Protein 2CKS (pdb70)

Secondary structure (DSSP, 8-state):
--HHHHH-S-EEETTEEE-TTS-B---EEEE---HHHHGGG-SHHHHHIIIIIS--SEEEEEEESSTTSGGG-HHHHHHHHHHHHHHHHTTT-EEEEEEE--SS--GGGGHHHHHHHHHHHHHHHTT-SSEEEE--S---SS-HHHHHHHHHHHHHHHHHH-TT--EEE--HHHHSTTGGGT--THHHHHS--S-SSEEEEEEEETTT--HHHHHHHHHHHHHS-EEEEEEESS-TTS-S---HHHHHHHHHHHHHHT--EEEE--S--SSTTSSB-TTHHHHT--SSGGGB-HHHHHHHHHHH-/---HHHHH-S-EEETTEEE-TTS-B---EEEEE--HHHHGGG-SHHHHHIIIIIS--SEEEEEEESSTTSGGG-HHHHHHHHHHHHHHHHTTT-EEEEEEE--SS--GGGGHHHHHHHHHHHHHHTTT-SSEEEE--S---SS-HHHHHHHHHHHHHHHHHH-TT-EEEE--HHHHSTTGGGT--THHHHHS--SSSSEEEEEEEETTT--HHHHHHHHHHHHHS-EEEEEEESS-TTS-S---HHHHHHHHHHHHHHT-EEEEEEES--SSTTSSB-TTTTTTT--SSGGGB-HHHHHHHHHHH-

Foldseek 3Di:
DFLCVVQPQWFDDDFAIGGPVRHGAAFAFAEADACQVFVLLDDLLNLLCRCPVLVGQAYEYAFEVPPRTCVVPVVVNLVVVVVSCVSCVVSRHAYEDHHEYDVVQQLVVCLVVLLVSLLVVLQVCLVGSRYEYERYQFHEPDDQVSQLVSCQSRVCSNCVRRVRHAYEGADYDGSLCCLNVPDAVVSCLVPPNPDGRYEYEHEEEQQADADSSLVRVLVNSVRHYYAHAEYHQAHPVQADDGDVVSVVSSVVSCVVSSHYYHYPHDGQPCGLRHFFPPPQSVVSDDQDDPRGRPRNPVSSVVSVD/DDFLCVVQPQWFDDQFAIGGPVRHGAAFAFAEADACQPFVLLDDLQNLLCRCPVLVGQAYEYAFEVPPRTCVVPVVVNLVVLVVVCVSNVVSRHAYEDHHEYDVVQQLVVCLVVLLVSLLVVLQVCQVGSRYEYERHQFHEPDDQVSQLVSCLSRVCSNCVRRVRHAYEGADYDGSLCCVNVPDAVVVCLVPPNPDGNYEYEHEEEQQADADSSLVRVLVNSNRHYYAHAEYHQADPVLAHDGDVVSVVSSVVSCVVSSHYYHYPHDGCDCGQRHFFPPPQSVVSDDQDDPRGHPRNPVSSVVSVD

Organism: Thermobifida fusca (NCBI:txid2021)

Nearest PDB structures (foldseek):
  2cks-assembly1_A  TM=1.003E+00  e=4.382E-70  Thermobifida fusca
  2ckr-assembly2_B  TM=1.003E+00  e=4.107E-67  Thermobifida fusca
  5ihs-assembly1_A  TM=9.553E-01  e=1.152E-33  Cytophaga hutchinsonii ATCC 33406
  5fip-assembly4_A  TM=9.181E-01  e=1.305E-33  unidentified
  5ecu-assembly1_A  TM=9.265E-01  e=2.582E-31  Caldicellulosiruptor saccharolyticus

Solvent-accessible surface area: 21710 Å² total; per-residue (Å²): 89,43,18,29,127,124,49,12,71,5,55,36,42,72,59,56,6,3,18,99,148,48,83,53,8,24,0,44,0,0,0,1,13,0,7,35,99,29,54,101,0,5,52,83,54,0,2,36,7,0,11,112,77,0,120,1,13,0,0,0,1,0,0,14,1,22,68,98,0,7,75,84,74,60,122,30,28,4,69,46,0,8,99,1,0,67,37,2,48,79,30,6,0,0,0,0,0,0,0,5,1,44,92,43,9,60,0,94,125,1,13,121,75,0,73,88,2,0,20,48,0,0,124,127,2,33,110,50,61,3,9,1,0,0,0,0,0,16,0,26,72,21,60,4,59,42,0,38,57,2,0,60,64,0,9,70,26,0,46,139,83,2,95,48,8,2,0,0,0,0,0,45,0,112,0,4,1,1,18,39,47,15,44,16,1,57,61,4,42,90,56,68,6,132,34,90,23,7,4,9,0,0,6,0,18,0,30,39,28,100,68,43,23,3,75,6,0,84,79,0,16,114,79,14,11,6,1,0,0,9,1,0,0,0,42,153,82,4,44,38,84,45,35,61,139,4,0,42,99,0,16,96,11,0,51,123,60,91,6,4,0,0,0,20,3,1,0,14,13,130,87,24,0,0,0,0,75,78,38,10,9,93,89,46,10,86,18,39,48,113,10,18,22,62,0,0,76,27,0,43,58,57,4,73,124,165,46,40,17,29,124,97,48,13,75,5,55,36,43,70,49,36,5,4,18,98,145,50,85,54,9,29,0,42,0,0,0,1,13,0,7,35,100,28,54,100,0,6,50,83,53,0,2,37,14,0,10,132,47,0,120,0,14,0,0,0,1,0,0,14,1,21,69,99,0,6,76,81,75,60,123,30,28,4,66,47,0,3,98,1,0,60,39,1,47,77,28,7,0,0,0,0,0,0,0,6,1,44,92,44,9,61,1,94,126,0,12,119,74,0,71,86,2,0,20,59,0,0,118,124,1,37,107,49,56,3,10,1,0,0,0,0,1,17,0,22,72,23,61,4,58,42,0,38,58,3,0,62,63,0,11,71,25,0,41,137,79,5,98,48,5,3,0,0,0,0,0,52,1,118,0,4,1,1,25,55,57,80,43,14,3,58,59,4,44,89,58,67,7,132,38,85,19,8,3,7,0,0,6,0,20,0,32,39,31,102,68,88,22,10,83,7,0,101,82,0,3,103,80,14,11,6,1,0,0,9,0,0,0,0,37,157,78,5,47,38,83,43,36,58,148,4,0,43,105,0,17,96,3,0,51,113,36,89,5,4,0,0,0,21,3,1,0,14,13,133,90,22,0,0,0,0,76,80,39,10,8,94,89,46,9,88,17,34,39,111,13,10,22,60,0,0,42,25,0,19,31,57,4,57,123

CATH classification: 3.20.20.80

InterPro domains:
  IPR001547 Glycoside hydrolase, family 5 [PF00150] (179-429)
  IPR001919 Carbohydrate-binding type-2 domain [PF00553] (41-136)
  IPR001919 Carbohydrate-binding type-2 domain [PS51173] (32-139)
  IPR001919 Carbohydrate-binding type-2 domain [SM00637] (39-136)
  IPR008965 CBM2/CBM3, carbohydrate-binding domain superfamily [SSF49384] (35-137)
  IPR012291 CBM2, carbohydrate-binding domain superfamily [G3DSA:2.60.40.290] (37-139)
  IPR017853 Glycoside hydrolase superfamily [SSF51445] (168-464)
  IPR018087 Glycoside hydrolase, family 5, conserved site [PS00659] (292-301)

Radius of gyration: 28.22 Å; Cα contacts (8 Å, |Δi|>4): 1435; chains: 2; bounding box: 66×45×79 Å

B-factor: mean 11.11, std 6.03, range [3.08, 46.47]

Structure (mmCIF, N/CA/C/O backbone):
data_2CKS
#
_entry.id   2CKS
#
_cell.length_a   48.888
_cell.length_b   70.970
_cell.length_c   75.624
_cell.angle_alpha   90.00
_cell.angle_beta   94.05
_cell.angle_gamma   90.00
#
_symmetry.space_group_name_H-M   'P 1 21 1'
#
loop_
_entity.id
_entity.type
_entity.pdbx_description
1 polymer 'ENDOGLUCANASE E-5'
2 non-polymer BENZAMIDINE
3 non-polymer 'ZINC ION'
4 non-polymer 'SODIUM ION'
5 water water
#
loop_
_atom_site.group_PDB
_atom_site.id
_atom_site.type_symbol
_atom_site.label_atom_id
_atom_site.label_alt_id
_atom_site.label_comp_id
_atom_site.label_asym_id
_atom_site.label_entity_id
_atom_site.label_seq_id
_atom_site.pdbx_PDB_ins_code
_atom_site.Cartn_x
_atom_site.Cartn_y
_atom_site.Cartn_z
_atom_site.occupancy
_atom_site.B_iso_or_equiv
_atom_site.auth_seq_id
_atom_site.auth_comp_id
_atom_site.auth_asym_id
_atom_site.auth_atom_id
_atom_site.pdbx_PDB_model_num
ATOM 1 N N . GLY A 1 2 ? 11.403 -5.741 -23.430 1.00 12.58 126 GLY A N 1
ATOM 2 C CA . GLY A 1 2 ? 10.227 -5.656 -22.519 1.00 11.93 126 GLY A CA 1
ATOM 3 C C . GLY A 1 2 ? 10.525 -4.888 -21.237 1.00 11.46 126 GLY A C 1
ATOM 4 O O . GLY A 1 2 ? 11.684 -4.686 -20.878 1.00 12.28 126 GLY A O 1
ATOM 5 N N . THR A 1 3 ? 9.465 -4.459 -20.560 1.00 9.80 127 THR A N 1
ATOM 6 C CA . THR A 1 3 ? 9.585 -3.815 -19.248 1.00 8.63 127 THR A CA 1
ATOM 7 C C . THR A 1 3 ? 9.946 -4.862 -18.196 1.00 8.37 127 THR A C 1
ATOM 8 O O . THR A 1 3 ? 9.828 -6.046 -18.437 1.00 7.80 127 THR A O 1
ATOM 12 N N . PRO A 1 4 ? 10.395 -4.432 -17.023 1.00 7.61 128 PRO A N 1
ATOM 13 C CA . PRO A 1 4 ? 10.610 -5.378 -15.922 1.00 7.38 128 PRO A CA 1
ATOM 14 C C . PRO A 1 4 ? 9.389 -6.269 -15.660 1.00 7.23 128 PRO A C 1
ATOM 15 O O . PRO A 1 4 ? 9.529 -7.482 -15.547 1.00 6.92 128 PRO A O 1
ATOM 19 N N . VAL A 1 5 ? 8.201 -5.682 -15.598 1.00 7.10 129 VAL A N 1
ATOM 20 C CA . VAL A 1 5 ? 6.987 -6.447 -15.337 1.00 7.69 129 VAL A CA 1
ATOM 21 C C . VAL A 1 5 ? 6.733 -7.473 -16.439 1.00 8.15 129 VAL A C 1
ATOM 22 O O . VAL A 1 5 ? 6.320 -8.602 -16.165 1.00 8.80 129 VAL A O 1
ATOM 26 N N . GLU A 1 6 ? 7.004 -7.105 -17.680 1.00 8.43 130 GLU A N 1
ATOM 27 C CA . GLU A 1 6 ? 6.814 -8.044 -18.784 1.00 9.47 130 GLU A CA 1
ATOM 28 C C . GLU A 1 6 ? 7.826 -9.170 -18.765 1.00 9.64 130 GLU A C 1
ATOM 29 O O . GLU A 1 6 ? 7.509 -10.304 -19.153 1.00 12.16 130 GLU A O 1
ATOM 35 N N . ARG A 1 7 ? 9.037 -8.859 -18.324 1.00 9.22 131 ARG A N 1
ATOM 36 C CA . ARG A 1 7 ? 10.130 -9.813 -18.362 1.00 9.15 131 ARG A CA 1
ATOM 37 C C . ARG A 1 7 ? 10.082 -10.828 -17.224 1.00 8.93 131 ARG A C 1
ATOM 38 O O . ARG A 1 7 ? 10.476 -11.970 -17.412 1.00 8.93 131 ARG A O 1
ATOM 46 N N . TYR A 1 8 ? 9.581 -10.427 -16.060 1.00 8.00 132 TYR A N 1
ATOM 47 C CA . TYR A 1 8 ? 9.560 -11.322 -14.902 1.00 8.16 132 TYR A CA 1
ATOM 48 C C . TYR A 1 8 ? 8.162 -11.792 -14.522 1.00 8.07 132 TYR A C 1
ATOM 49 O O . TYR A 1 8 ? 8.012 -12.802 -13.833 1.00 8.58 132 TYR A O 1
ATOM 58 N N . GLY A 1 9 ? 7.134 -11.060 -14.940 1.00 8.17 133 GLY A N 1
ATOM 59 C CA . GLY A 1 9 ? 5.764 -11.481 -14.718 1.00 8.23 133 GLY A CA 1
ATOM 60 C C . GLY A 1 9 ? 5.340 -11.499 -13.264 1.00 8.26 133 GLY A C 1
ATOM 61 O O . GLY A 1 9 ? 5.715 -10.643 -12.465 1.00 8.09 133 GLY A O 1
ATOM 62 N N . LYS A 1 10 ? 4.554 -12.511 -12.924 1.00 8.60 134 LYS A N 1
ATOM 63 C CA . LYS A 1 10 ? 3.960 -12.648 -11.610 1.00 8.92 134 LYS A CA 1
ATOM 64 C C . LYS A 1 10 ? 4.995 -13.194 -10.634 1.00 8.36 134 LYS A C 1
ATOM 65 O O . LYS A 1 10 ? 5.135 -14.408 -10.455 1.00 9.19 134 LYS A O 1
ATOM 71 N N . VAL A 1 11 ? 5.734 -12.296 -10.004 1.00 7.12 135 VAL A N 1
ATOM 72 C CA . VAL A 1 11 ? 6.799 -12.726 -9.118 1.00 7.41 135 VAL A CA 1
ATOM 73 C C . VAL A 1 11 ? 6.194 -13.419 -7.889 1.00 7.40 135 VAL A C 1
ATOM 74 O O . VAL A 1 11 ? 5.091 -13.097 -7.457 1.00 6.92 135 VAL A O 1
ATOM 78 N N A GLN A 1 12 ? 6.896 -14.426 -7.374 0.70 7.47 136 GLN A N 1
ATOM 79 N N B GLN A 1 12 ? 6.914 -14.399 -7.365 0.30 7.41 136 GLN A N 1
ATOM 80 C CA A GLN A 1 12 ? 6.464 -15.183 -6.194 0.70 7.96 136 GLN A CA 1
ATOM 81 C CA B GLN A 1 12 ? 6.496 -15.084 -6.150 0.30 7.63 136 GLN A CA 1
ATOM 82 C C A GLN A 1 12 ? 7.700 -15.637 -5.446 0.70 7.87 136 GLN A C 1
ATOM 83 C C B GLN A 1 12 ? 7.720 -15.622 -5.440 0.30 7.77 136 GLN A C 1
ATOM 84 O O A GLN A 1 12 ? 8.741 -15.811 -6.042 0.70 8.15 136 GLN A O 1
ATOM 85 O O B GLN A 1 12 ? 8.775 -15.800 -6.047 0.30 7.89 136 GLN A O 1
ATOM 96 N N . VAL A 1 13 ? 7.583 -15.871 -4.146 1.00 7.89 137 VAL A N 1
ATOM 97 C CA . VAL A 1 13 ? 8.673 -16.464 -3.399 1.00 8.58 137 VAL A CA 1
ATOM 98 C C . VAL A 1 13 ? 8.855 -17.920 -3.844 1.00 9.61 137 VAL A C 1
ATOM 99 O O . VAL A 1 13 ? 7.883 -18.657 -4.023 1.00 10.03 137 VAL A O 1
ATOM 103 N N A CYS A 1 14 ? 10.119 -18.281 -4.031 0.60 10.19 138 CYS A N 1
ATOM 104 N N B CYS A 1 14 ? 10.098 -18.320 -4.074 0.40 10.43 138 CYS A N 1
ATOM 105 C CA A CYS A 1 14 ? 10.569 -19.645 -4.291 0.60 10.85 138 CYS A CA 1
ATOM 106 C CA B CYS A 1 14 ? 10.428 -19.731 -4.264 0.40 11.21 138 CYS A CA 1
ATOM 107 C C A CYS A 1 14 ? 11.638 -19.973 -3.265 0.60 11.41 138 CYS A C 1
ATOM 108 C C B CYS A 1 14 ? 11.618 -20.083 -3.378 0.40 11.65 138 CYS A C 1
ATOM 109 O O A CYS A 1 14 ? 12.718 -19.371 -3.278 0.60 11.41 138 CYS A O 1
ATOM 110 O O B CYS A 1 14 ? 12.738 -19.622 -3.613 0.40 11.87 138 CYS A O 1
ATOM 115 N N . GLY A 1 15 ? 11.357 -20.907 -2.364 1.00 12.09 139 GLY A N 1
ATOM 116 C CA . GLY A 1 15 ? 12.334 -21.240 -1.347 1.00 12.51 139 GLY A CA 1
ATOM 117 C C . GLY A 1 15 ? 12.633 -19.998 -0.523 1.00 12.78 139 GLY A C 1
ATOM 118 O O . GLY A 1 15 ? 11.735 -19.451 0.110 1.00 13.30 139 GLY A O 1
ATOM 119 N N . THR A 1 16 ? 13.883 -19.538 -0.553 1.00 13.04 140 THR A N 1
ATOM 120 C CA . THR A 1 16 ? 14.306 -18.359 0.207 1.00 13.47 140 THR A CA 1
ATOM 121 C C . THR A 1 16 ? 14.536 -17.117 -0.645 1.00 12.45 140 THR A C 1
ATOM 122 O O . THR A 1 16 ? 15.155 -16.177 -0.185 1.00 12.14 140 THR A O 1
ATOM 126 N N . GLN A 1 17 ? 14.060 -17.113 -1.885 1.00 11.72 141 GLN A N 1
ATOM 127 C CA . GLN A 1 17 ? 14.287 -15.988 -2.790 1.00 11.49 141 GLN A CA 1
ATOM 128 C C . GLN A 1 17 ? 12.996 -15.542 -3.442 1.00 10.60 141 GLN A C 1
ATOM 129 O O . GLN A 1 17 ? 12.025 -16.262 -3.404 1.00 11.64 141 GLN A O 1
ATOM 135 N N . LEU A 1 18 ? 12.990 -14.345 -4.020 1.00 9.42 142 LEU A N 1
ATOM 136 C CA . LEU A 1 18 ? 11.905 -13.915 -4.889 1.00 8.46 142 LEU A CA 1
ATOM 137 C C . LEU A 1 18 ? 12.266 -14.369 -6.298 1.00 8.45 142 LEU A C 1
ATOM 138 O O . LEU A 1 18 ? 13.393 -14.187 -6.744 1.00 8.60 142 LEU A O 1
ATOM 143 N N A CYS A 1 19 ? 11.295 -14.978 -6.976 0.50 8.28 143 CYS A N 1
ATOM 144 N N B CYS A 1 19 ? 11.311 -14.956 -6.997 0.50 8.67 143 CYS A N 1
ATOM 145 C CA A CYS A 1 19 ? 11.477 -15.546 -8.312 0.50 8.15 143 CYS A CA 1
ATOM 146 C CA B CYS A 1 19 ? 11.576 -15.489 -8.323 0.50 8.91 143 CYS A CA 1
ATOM 147 C C A CYS A 1 19 ? 10.567 -14.884 -9.318 0.50 8.39 143 CYS A C 1
ATOM 148 C C B CYS A 1 19 ? 10.551 -14.985 -9.320 0.50 8.78 143 CYS A C 1
ATOM 149 O O A CYS A 1 19 ? 9.542 -14.314 -8.956 0.50 8.17 143 CYS A O 1
ATOM 150 O O B CYS A 1 19 ? 9.447 -14.596 -8.947 0.50 8.50 143 CYS A O 1
ATOM 155 N N . ASP A 1 20 ? 10.933 -14.989 -10.595 1.00 8.69 144 ASP A N 1
ATOM 156 C CA . ASP A 1 20 ? 10.032 -14.631 -11.673 1.00 9.07 144 ASP A CA 1
ATOM 157 C C . ASP A 1 20 ? 9.001 -15.752 -11.845 1.00 9.45 144 ASP A C 1
ATOM 158 O O . ASP A 1 20 ? 9.021 -16.753 -11.118 1.00 9.11 144 ASP A O 1
ATOM 163 N N . GLU A 1 21 ? 8.104 -15.599 -12.803 1.00 9.98 145 GLU A N 1
ATOM 164 C CA . GLU A 1 21 ? 6.988 -16.528 -12.916 1.00 10.66 145 GLU A CA 1
ATOM 165 C C . GLU A 1 21 ? 7.365 -17.894 -13.499 1.00 11.39 145 GLU A C 1
ATOM 166 O O . GLU A 1 21 ? 6.498 -18.753 -13.652 1.00 11.90 145 GLU A O 1
ATOM 172 N N . HIS A 1 22 ? 8.646 -18.086 -13.813 1.00 11.52 146 HIS A N 1
ATOM 173 C CA . HIS A 1 22 ? 9.169 -19.379 -14.283 1.00 12.33 146 HIS A CA 1
ATOM 174 C C . HIS A 1 22 ? 10.224 -19.989 -13.361 1.00 12.50 146 HIS A C 1
ATOM 175 O O . HIS A 1 22 ? 10.992 -20.872 -13.774 1.00 13.00 146 HIS A O 1
ATOM 182 N N . GLY A 1 23 ? 10.255 -19.520 -12.116 1.00 11.98 147 GLY A N 1
ATOM 183 C CA . GLY A 1 23 ? 11.093 -20.095 -11.080 1.00 12.01 147 GLY A CA 1
ATOM 184 C C . GLY A 1 23 ? 12.544 -19.645 -11.051 1.00 11.58 147 GLY A C 1
ATOM 185 O O . GLY A 1 23 ? 13.343 -20.213 -10.317 1.00 12.32 147 GLY A O 1
ATOM 186 N N . ASN A 1 24 ? 12.889 -18.641 -11.849 1.00 10.97 148 ASN A N 1
ATOM 187 C CA . ASN A 1 24 ? 14.236 -18.071 -11.844 1.00 10.23 148 ASN A CA 1
ATOM 188 C C . ASN A 1 24 ? 14.331 -16.985 -10.783 1.00 9.71 148 ASN A C 1
ATOM 189 O O . ASN A 1 24 ? 13.565 -16.041 -10.839 1.00 8.89 148 ASN A O 1
ATOM 194 N N . PRO A 1 25 ? 15.254 -17.089 -9.831 1.00 9.27 149 PRO A N 1
ATOM 195 C CA . PRO A 1 25 ? 15.464 -15.995 -8.873 1.00 9.45 149 PRO A CA 1
ATOM 196 C C . PRO A 1 25 ? 15.733 -14.668 -9.581 1.00 9.20 149 PRO A C 1
ATOM 197 O O . PRO A 1 25 ? 16.479 -14.622 -10.557 1.00 9.93 149 PRO A O 1
ATOM 201 N N . VAL A 1 26 ? 15.097 -13.609 -9.097 1.00 8.50 150 VAL A N 1
ATOM 202 C CA . VAL A 1 26 ? 15.214 -12.294 -9.700 1.00 8.67 150 VAL A CA 1
ATOM 203 C C . VAL A 1 26 ? 15.520 -11.272 -8.611 1.00 7.64 150 VAL A C 1
ATOM 204 O O . VAL A 1 26 ? 15.008 -11.370 -7.495 1.00 7.59 150 VAL A O 1
ATOM 208 N N . GLN A 1 27 ? 16.370 -10.310 -8.954 1.00 7.55 151 GLN A N 1
ATOM 209 C CA . GLN A 1 27 ? 16.702 -9.194 -8.077 1.00 6.91 151 GLN A CA 1
ATOM 210 C C . GLN A 1 27 ? 16.058 -7.931 -8.642 1.00 6.64 151 GLN A C 1
ATOM 211 O O . GLN A 1 27 ? 16.487 -7.428 -9.683 1.00 7.80 151 GLN A O 1
ATOM 217 N N . LEU A 1 28 ? 15.029 -7.429 -7.968 1.00 6.11 152 LEU A N 1
ATOM 218 C CA . LEU A 1 28 ? 14.358 -6.203 -8.395 1.00 5.60 152 LEU A CA 1
ATOM 219 C C . LEU A 1 28 ? 15.004 -5.020 -7.684 1.00 5.58 152 LEU A C 1
ATOM 220 O O . LEU A 1 28 ? 15.046 -4.990 -6.463 1.00 5.29 152 LEU A O 1
ATOM 225 N N . ARG A 1 29 ? 15.520 -4.064 -8.456 1.00 4.79 153 ARG A N 1
ATOM 226 C CA . ARG A 1 29 ? 16.212 -2.909 -7.906 1.00 5.31 153 ARG A CA 1
ATOM 227 C C . ARG A 1 29 ? 15.538 -1.635 -8.352 1.00 4.54 153 ARG A C 1
ATOM 228 O O . ARG A 1 29 ? 15.148 -1.495 -9.514 1.00 5.27 153 ARG A O 1
ATOM 236 N N . GLY A 1 30 ? 15.427 -0.675 -7.443 1.00 3.98 154 GLY A N 1
ATOM 237 C CA . GLY A 1 30 ? 14.762 0.566 -7.767 1.00 3.89 154 GLY A CA 1
ATOM 238 C C . GLY A 1 30 ? 14.865 1.596 -6.667 1.00 4.15 154 GLY A C 1
ATOM 239 O O . GLY A 1 30 ? 15.855 1.643 -5.960 1.00 3.99 154 GLY A O 1
ATOM 240 N N . MET A 1 31 ? 13.825 2.417 -6.550 1.00 3.89 155 MET A N 1
ATOM 241 C CA . MET A 1 31 ? 13.822 3.568 -5.674 1.00 4.28 155 MET A CA 1
ATOM 242 C C . MET A 1 31 ? 12.574 3.594 -4.829 1.00 4.05 155 MET A C 1
ATOM 243 O O . MET A 1 31 ? 11.502 3.182 -5.267 1.00 4.47 155 MET A O 1
ATOM 248 N N . SER A 1 32 ? 12.726 4.115 -3.625 1.00 3.97 156 SER A N 1
ATOM 249 C CA . SER A 1 32 ? 11.614 4.484 -2.770 1.00 4.24 156 SER A CA 1
ATOM 250 C C . SER A 1 32 ? 11.300 5.957 -2.925 1.00 4.47 156 SER A C 1
ATOM 251 O O . SER A 1 32 ? 12.212 6.777 -2.953 1.00 4.39 156 SER A O 1
ATOM 254 N N . THR A 1 33 ? 10.025 6.307 -3.014 1.00 4.79 157 THR A N 1
ATOM 255 C CA . THR A 1 33 ? 9.633 7.698 -2.829 1.00 5.09 157 THR A CA 1
ATOM 256 C C . THR A 1 33 ? 9.903 8.084 -1.388 1.00 5.53 157 THR A C 1
ATOM 257 O O . THR A 1 33 ? 10.082 7.231 -0.508 1.00 5.97 157 THR A O 1
ATOM 261 N N . HIS A 1 34 ? 9.924 9.388 -1.147 1.00 5.89 158 HIS A N 1
ATOM 262 C CA . HIS A 1 34 ? 9.878 9.894 0.210 1.00 6.48 158 HIS A CA 1
ATOM 263 C C . HIS A 1 34 ? 8.388 9.932 0.556 1.00 6.90 158 HIS A C 1
ATOM 264 O O . HIS A 1 34 ? 7.544 9.477 -0.221 1.00 7.42 158 HIS A O 1
ATOM 271 N N . GLY A 1 35 ? 8.035 10.464 1.708 1.00 7.39 159 GLY A N 1
ATOM 272 C CA . GLY A 1 35 ? 6.652 10.446 2.126 1.00 7.76 159 GLY A CA 1
ATOM 273 C C . GLY A 1 35 ? 5.817 11.267 1.171 1.00 8.03 159 GLY A C 1
ATOM 274 O O . GLY A 1 35 ? 6.168 12.407 0.884 1.00 8.69 159 GLY A O 1
ATOM 275 N N . ILE A 1 36 ? 4.710 10.708 0.681 1.00 8.52 160 ILE A N 1
ATOM 276 C CA . ILE A 1 36 ? 3.888 11.426 -0.296 1.00 8.84 160 ILE A CA 1
ATOM 277 C C . ILE A 1 36 ? 3.162 12.652 0.296 1.00 9.07 160 ILE A C 1
ATOM 278 O O . ILE A 1 36 ? 2.707 13.523 -0.443 1.00 10.10 160 ILE A O 1
ATOM 283 N N . GLN A 1 37 ? 3.087 12.748 1.622 1.00 8.28 161 GLN A N 1
ATOM 284 C CA . GLN A 1 37 ? 2.523 13.938 2.270 1.00 8.13 161 GLN A CA 1
ATOM 285 C C . GLN A 1 37 ? 3.441 15.162 2.191 1.00 8.14 161 GLN A C 1
ATOM 286 O O . GLN A 1 37 ? 2.997 16.292 2.419 1.00 7.92 161 GLN A O 1
ATOM 292 N N . TRP A 1 38 ? 4.719 14.929 1.904 1.00 7.31 162 TRP A N 1
ATOM 293 C CA . TRP A 1 38 ? 5.705 16.001 1.797 1.00 7.60 162 TRP A CA 1
ATOM 294 C C . TRP A 1 38 ? 6.253 16.183 0.383 1.00 7.17 162 TRP A C 1
ATOM 295 O O . TRP A 1 38 ? 6.587 17.302 -0.010 1.00 7.63 162 TRP A O 1
ATOM 306 N N . PHE A 1 39 ? 6.366 15.094 -0.380 1.00 7.33 163 PHE A N 1
ATOM 307 C CA . PHE A 1 39 ? 7.080 15.122 -1.660 1.00 7.19 163 PHE A CA 1
ATOM 308 C C . PHE A 1 39 ? 6.248 14.548 -2.790 1.00 7.66 163 PHE A C 1
ATOM 309 O O . PHE A 1 39 ? 6.765 13.924 -3.710 1.00 8.28 163 PHE A O 1
ATOM 317 N N . ASP A 1 40 ? 4.948 14.777 -2.710 1.00 7.76 164 ASP A N 1
ATOM 318 C CA . ASP A 1 40 ? 4.036 14.375 -3.755 1.00 8.40 164 ASP A CA 1
ATOM 319 C C . ASP A 1 40 ? 4.366 15.079 -5.058 1.00 8.37 164 ASP A C 1
ATOM 320 O O . ASP A 1 40 ? 4.203 14.503 -6.130 1.00 9.10 164 ASP A O 1
ATOM 325 N N . HIS A 1 41 ? 4.824 16.330 -4.957 1.00 8.88 165 HIS A N 1
ATOM 326 C CA . HIS A 1 41 ? 5.179 17.134 -6.136 1.00 9.37 165 HIS A CA 1
ATOM 327 C C . HIS A 1 41 ? 6.401 16.605 -6.919 1.00 9.33 165 HIS A C 1
ATOM 328 O O . HIS A 1 41 ? 6.650 17.043 -8.052 1.00 9.96 165 HIS A O 1
ATOM 335 N N A CYS A 1 42 ? 7.151 15.674 -6.324 0.50 9.06 166 CYS A N 1
ATOM 336 N N B CYS A 1 42 ? 7.134 15.669 -6.315 0.50 9.03 166 CYS A N 1
ATOM 337 C CA A CYS A 1 42 ? 8.268 15.010 -6.997 0.50 8.89 166 CYS A CA 1
ATOM 338 C CA B CYS A 1 42 ? 8.260 15.003 -6.956 0.50 8.85 166 CYS A CA 1
ATOM 339 C C A CYS A 1 42 ? 7.848 13.798 -7.814 0.50 8.75 166 CYS A C 1
ATOM 340 C C B CYS A 1 42 ? 7.840 13.836 -7.836 0.50 8.72 166 CYS A C 1
ATOM 341 O O A CYS A 1 42 ? 8.685 13.172 -8.456 0.50 9.24 166 CYS A O 1
ATOM 342 O O B CYS A 1 42 ? 8.666 13.293 -8.558 0.50 9.25 166 CYS A O 1
ATOM 347 N N . LEU A 1 43 ? 6.565 13.452 -7.769 1.00 8.20 167 LEU A N 1
ATOM 348 C CA . LEU A 1 43 ? 6.060 12.260 -8.448 1.00 8.16 167 LEU A CA 1
ATOM 349 C C . LEU A 1 43 ? 5.111 12.693 -9.554 1.00 8.42 167 LEU A C 1
ATOM 350 O O . LEU A 1 43 ? 3.939 12.924 -9.338 1.00 8.65 167 LEU A O 1
ATOM 355 N N . THR A 1 44 ? 5.670 12.844 -10.741 1.00 8.58 168 THR A N 1
ATOM 356 C CA . THR A 1 44 ? 4.939 13.339 -11.892 1.00 8.72 168 THR A CA 1
ATOM 357 C C . THR A 1 44 ? 5.117 12.398 -13.063 1.00 8.22 168 THR A C 1
ATOM 358 O O . THR A 1 44 ? 5.928 11.473 -13.031 1.00 7.72 168 THR A O 1
ATOM 362 N N A ASP A 1 45 ? 4.357 12.635 -14.123 0.70 8.40 169 ASP A N 1
ATOM 363 N N B ASP A 1 45 ? 4.347 12.650 -14.114 0.30 8.19 169 ASP A N 1
ATOM 364 C CA A ASP A 1 45 ? 4.552 11.875 -15.354 0.70 8.38 169 ASP A CA 1
ATOM 365 C CA B ASP A 1 45 ? 4.509 11.953 -15.385 0.30 8.12 169 ASP A CA 1
ATOM 366 C C A ASP A 1 45 ? 6.022 11.939 -15.753 0.70 8.12 169 ASP A C 1
ATOM 367 C C B ASP A 1 45 ? 5.983 11.960 -15.782 0.30 8.03 169 ASP A C 1
ATOM 368 O O A ASP A 1 45 ? 6.640 10.915 -16.035 0.70 7.89 169 ASP A O 1
ATOM 369 O O B ASP A 1 45 ? 6.556 10.918 -16.086 0.30 8.00 169 ASP A O 1
ATOM 378 N N . SER A 1 46 ? 6.592 13.140 -15.757 1.00 7.91 170 SER A N 1
ATOM 379 C CA . SER A 1 46 ? 7.982 13.308 -16.157 1.00 8.09 170 SER A CA 1
ATOM 380 C C . SER A 1 46 ? 8.991 12.565 -15.262 1.00 7.53 170 SER A C 1
ATOM 381 O O . SER A 1 46 ? 9.884 11.878 -15.764 1.00 6.87 170 SER A O 1
ATOM 384 N N . SER A 1 47 ? 8.863 12.703 -13.947 1.00 6.76 171 SER A N 1
ATOM 385 C CA . SER A 1 47 ? 9.840 12.092 -13.040 1.00 6.42 171 SER A CA 1
ATOM 386 C C . SER A 1 47 ? 9.730 10.577 -13.012 1.00 5.98 171 SER A C 1
ATOM 387 O O . SER A 1 47 ? 10.737 9.880 -12.872 1.00 5.78 171 SER A O 1
ATOM 390 N N . LEU A 1 48 ? 8.511 10.063 -13.145 1.00 6.31 172 LEU A N 1
ATOM 391 C CA . LEU A 1 48 ? 8.293 8.615 -13.146 1.00 6.50 172 LEU A CA 1
ATOM 392 C C . LEU A 1 48 ? 8.703 7.996 -14.484 1.00 6.33 172 LEU A C 1
ATOM 393 O O . LEU A 1 48 ? 9.260 6.900 -14.516 1.00 6.32 172 LEU A O 1
ATOM 398 N N . ASP A 1 49 ? 8.486 8.706 -15.592 1.00 5.98 173 ASP A N 1
ATOM 399 C CA . ASP A 1 49 ? 8.999 8.244 -16.873 1.00 6.15 173 ASP A CA 1
ATOM 400 C C . ASP A 1 49 ? 10.516 8.134 -16.808 1.00 6.10 173 ASP A C 1
ATOM 401 O O . ASP A 1 49 ? 11.087 7.177 -17.289 1.00 6.46 173 ASP A O 1
ATOM 406 N N . ALA A 1 50 ? 11.170 9.115 -16.197 1.00 5.94 174 ALA A N 1
ATOM 407 C CA . ALA A 1 50 ? 12.620 9.090 -16.071 1.00 6.05 174 ALA A CA 1
ATOM 408 C C . ALA A 1 50 ? 13.066 7.871 -15.262 1.00 6.24 174 ALA A C 1
ATOM 409 O O . ALA A 1 50 ? 13.987 7.156 -15.651 1.00 6.30 174 ALA A O 1
ATOM 411 N N . LEU A 1 51 ? 12.399 7.623 -14.140 1.00 6.15 175 LEU A N 1
ATOM 412 C CA . LEU A 1 51 ? 12.761 6.504 -13.290 1.00 6.40 175 LEU A CA 1
ATOM 413 C C . LEU A 1 51 ? 12.670 5.174 -14.047 1.00 6.36 175 LEU A C 1
ATOM 414 O O . LEU A 1 51 ? 13.540 4.315 -13.902 1.00 6.07 175 LEU A O 1
ATOM 419 N N . ALA A 1 52 ? 11.627 5.012 -14.854 1.00 6.72 176 ALA A N 1
ATOM 420 C CA . ALA A 1 52 ? 11.382 3.748 -15.545 1.00 7.43 176 ALA A CA 1
ATOM 421 C C . ALA A 1 52 ? 12.263 3.615 -16.775 1.00 7.95 176 ALA A C 1
ATOM 422 O O . ALA A 1 52 ? 12.947 2.608 -16.957 1.00 8.69 176 ALA A O 1
ATOM 424 N N . TYR A 1 53 ? 12.243 4.643 -17.621 1.00 8.50 177 TYR A N 1
ATOM 425 C CA . TYR A 1 53 ? 12.830 4.547 -18.957 1.00 9.27 177 TYR A CA 1
ATOM 426 C C . TYR A 1 53 ? 14.302 4.929 -19.013 1.00 9.86 177 TYR A C 1
ATOM 427 O O . TYR A 1 53 ? 15.026 4.410 -19.851 1.00 10.66 177 TYR A O 1
ATOM 436 N N . ASP A 1 54 ? 14.729 5.876 -18.176 1.00 9.52 178 ASP A N 1
ATOM 437 C CA . ASP A 1 54 ? 16.115 6.348 -18.190 1.00 9.99 178 ASP A CA 1
ATOM 438 C C . ASP A 1 54 ? 16.958 5.680 -17.107 1.00 9.53 178 ASP A C 1
ATOM 439 O O . ASP A 1 54 ? 18.065 5.201 -17.374 1.00 10.33 178 ASP A O 1
ATOM 444 N N . TRP A 1 55 ? 16.444 5.663 -15.880 1.00 8.79 179 TRP A N 1
ATOM 445 C CA . TRP A 1 55 ? 17.149 5.036 -14.764 1.00 8.35 179 TRP A CA 1
ATOM 446 C C . TRP A 1 55 ? 17.107 3.512 -14.833 1.00 8.59 179 TRP A C 1
ATOM 447 O O . TRP A 1 55 ? 17.947 2.857 -14.237 1.00 8.34 179 TRP A O 1
ATOM 458 N N . LYS A 1 56 ? 16.108 2.969 -15.526 1.00 8.46 180 LYS A N 1
ATOM 459 C CA . LYS A 1 56 ? 15.926 1.520 -15.680 1.00 9.05 180 LYS A CA 1
ATOM 460 C C . LYS A 1 56 ? 15.626 0.824 -14.361 1.00 8.67 180 LYS A C 1
ATOM 461 O O . LYS A 1 56 ? 16.057 -0.302 -14.135 1.00 9.02 180 LYS A O 1
ATOM 467 N N . ALA A 1 57 ? 14.904 1.500 -13.476 1.00 7.61 181 ALA A N 1
ATOM 468 C CA . ALA A 1 57 ? 14.430 0.866 -12.244 1.00 7.30 181 ALA A CA 1
ATOM 469 C C . ALA A 1 57 ? 13.475 -0.272 -12.576 1.00 6.41 181 ALA A C 1
ATOM 470 O O . ALA A 1 57 ? 12.722 -0.182 -13.535 1.00 6.86 181 ALA A O 1
ATOM 472 N N . ASP A 1 58 ? 13.525 -1.336 -11.778 1.00 5.78 182 ASP A N 1
ATOM 473 C CA . ASP A 1 58 ? 12.568 -2.443 -11.856 1.00 5.78 182 ASP A CA 1
ATOM 474 C C . ASP A 1 58 ? 11.303 -2.209 -11.037 1.00 5.45 182 ASP A C 1
ATOM 475 O O . ASP A 1 58 ? 10.257 -2.794 -11.303 1.00 5.01 182 ASP A O 1
ATOM 480 N N . ILE A 1 59 ? 11.426 -1.371 -10.013 1.00 4.73 183 ILE A N 1
ATOM 481 C CA . ILE A 1 59 ? 10.449 -1.320 -8.938 1.00 4.18 183 ILE A CA 1
ATOM 482 C C . ILE A 1 59 ? 10.479 0.059 -8.278 1.00 4.07 183 ILE A C 1
ATOM 483 O O . ILE A 1 59 ? 11.529 0.718 -8.218 1.00 3.76 183 ILE A O 1
ATOM 488 N N . ILE A 1 60 ? 9.315 0.491 -7.816 1.00 4.24 184 ILE A N 1
ATOM 489 C CA . ILE A 1 60 ? 9.162 1.726 -7.058 1.00 4.23 184 ILE A CA 1
ATOM 490 C C . ILE A 1 60 ? 8.401 1.389 -5.786 1.00 4.49 184 ILE A C 1
ATOM 491 O O . ILE A 1 60 ? 7.395 0.678 -5.815 1.00 4.50 184 ILE A O 1
ATOM 496 N N . ARG A 1 61 ? 8.896 1.895 -4.672 1.00 4.58 185 ARG A N 1
ATOM 497 C CA . ARG A 1 61 ? 8.203 1.781 -3.406 1.00 4.35 185 ARG A CA 1
ATOM 498 C C . ARG A 1 61 ? 7.493 3.097 -3.127 1.00 4.51 185 ARG A C 1
ATOM 499 O O . ARG A 1 61 ? 8.116 4.165 -3.121 1.00 4.58 185 ARG A O 1
ATOM 507 N N . LEU A 1 62 ? 6.181 3.012 -2.923 1.00 4.34 186 LEU A N 1
ATOM 508 C CA . LEU A 1 62 ? 5.346 4.168 -2.638 1.00 4.95 186 LEU A CA 1
ATOM 509 C C . LEU A 1 62 ? 5.174 4.317 -1.130 1.00 5.47 186 LEU A C 1
ATOM 510 O O . LEU A 1 62 ? 4.431 3.563 -0.503 1.00 5.91 186 LEU A O 1
ATOM 515 N N . SER A 1 63 ? 5.877 5.280 -0.543 1.00 5.85 187 SER A N 1
ATOM 516 C CA . SER A 1 63 ? 5.956 5.406 0.899 1.00 6.38 187 SER A CA 1
ATOM 517 C C . SER A 1 63 ? 4.887 6.359 1.394 1.00 6.48 187 SER A C 1
ATOM 518 O O . SER A 1 63 ? 4.936 7.556 1.126 1.00 6.95 187 SER A O 1
ATOM 521 N N . MET A 1 64 ? 3.915 5.807 2.097 1.00 6.46 188 MET A N 1
ATOM 522 C CA . MET A 1 64 ? 2.823 6.584 2.661 1.00 6.35 188 MET A CA 1
ATOM 523 C C . MET A 1 64 ? 2.908 6.567 4.181 1.00 5.87 188 MET A C 1
ATOM 524 O O . MET A 1 64 ? 2.555 5.580 4.825 1.00 5.65 188 MET A O 1
ATOM 529 N N . TYR A 1 65 ? 3.395 7.662 4.753 1.00 5.91 189 TYR A N 1
ATOM 530 C CA . TYR A 1 65 ? 3.366 7.848 6.193 1.00 5.87 189 TYR A CA 1
ATOM 531 C C . TYR A 1 65 ? 1.917 7.884 6.661 1.00 6.00 189 TYR A C 1
ATOM 532 O O . TYR A 1 65 ? 1.021 8.264 5.915 1.00 6.62 189 TYR A O 1
ATOM 541 N N . ILE A 1 66 ? 1.701 7.465 7.901 1.00 6.16 190 ILE A N 1
ATOM 542 C CA . ILE A 1 66 ? 0.363 7.424 8.484 1.00 6.11 190 ILE A CA 1
ATOM 543 C C . ILE A 1 66 ? 0.193 8.603 9.439 1.00 6.35 190 ILE A C 1
ATOM 544 O O . ILE A 1 66 ? -0.752 9.374 9.315 1.00 6.36 190 ILE A O 1
ATOM 549 N N . GLN A 1 67 ? 1.131 8.731 10.367 1.00 6.53 191 GLN A N 1
ATOM 550 C CA . GLN A 1 67 ? 1.274 9.925 11.182 1.00 6.96 191 GLN A CA 1
ATOM 551 C C . GLN A 1 67 ? 2.132 10.938 10.407 1.00 7.40 191 GLN A C 1
ATOM 552 O O . GLN A 1 67 ? 2.278 10.813 9.194 1.00 7.19 191 GLN A O 1
ATOM 558 N N . GLU A 1 68 ? 2.650 11.965 11.081 1.00 8.46 192 GLU A N 1
ATOM 559 C CA . GLU A 1 68 ? 3.510 12.975 10.450 1.00 9.34 192 GLU A CA 1
ATOM 560 C C . GLU A 1 68 ? 2.832 13.614 9.230 1.00 9.46 192 GLU A C 1
ATOM 561 O O . GLU A 1 68 ? 3.441 13.790 8.175 1.00 9.98 192 GLU A O 1
ATOM 567 N N . ASP A 1 69 ? 1.559 13.962 9.411 1.00 9.58 193 ASP A N 1
ATOM 568 C CA . ASP A 1 69 ? 0.735 14.642 8.404 1.00 9.56 193 ASP A CA 1
ATOM 569 C C . ASP A 1 69 ? 0.358 13.760 7.215 1.00 8.76 193 ASP A C 1
ATOM 570 O O . ASP A 1 69 ? -0.050 14.261 6.165 1.00 8.65 193 ASP A O 1
ATOM 575 N N . GLY A 1 70 ? 0.446 12.449 7.414 1.00 7.80 194 GLY A N 1
ATOM 576 C CA . GLY A 1 70 ? 0.157 11.483 6.379 1.00 7.64 194 GLY A CA 1
ATOM 577 C C . GLY A 1 70 ? -1.283 11.005 6.379 1.00 7.47 194 GLY A C 1
ATOM 578 O O . GLY A 1 70 ? -2.211 11.771 6.610 1.00 6.91 194 GLY A O 1
ATOM 579 N N . TYR A 1 71 ? -1.459 9.714 6.109 1.00 6.94 195 TYR A N 1
ATOM 580 C CA . TYR A 1 71 ? -2.756 9.102 5.865 1.00 7.02 195 TYR A CA 1
ATOM 581 C C . TYR A 1 71 ? -3.845 9.504 6.855 1.00 7.91 195 TYR A C 1
ATOM 582 O O . TYR A 1 71 ? -4.964 9.790 6.435 1.00 7.63 195 TYR A O 1
ATOM 591 N N . GLU A 1 72 ? -3.524 9.534 8.143 1.00 8.59 196 GLU A N 1
ATOM 592 C CA . GLU A 1 72 ? -4.536 9.803 9.168 1.00 10.03 196 GLU A CA 1
ATOM 593 C C . GLU A 1 72 ? -5.232 11.145 8.989 1.00 10.43 196 GLU A C 1
ATOM 594 O O . GLU A 1 72 ? -6.369 11.314 9.439 1.00 10.81 196 GLU A O 1
ATOM 600 N N . THR A 1 73 ? -4.557 12.100 8.355 1.00 10.74 197 THR A N 1
ATOM 601 C CA . THR A 1 73 ? -5.124 13.434 8.125 1.00 10.55 197 THR A CA 1
ATOM 602 C C . THR A 1 73 ? -6.159 13.483 6.997 1.00 10.44 197 THR A C 1
ATOM 603 O O . THR A 1 73 ? -6.962 14.415 6.951 1.00 10.89 197 THR A O 1
ATOM 607 N N . ASN A 1 74 ? -6.130 12.511 6.084 1.00 9.31 198 ASN A N 1
ATOM 608 C CA . ASN A 1 74 ? -7.080 12.455 4.967 1.00 8.70 198 ASN A CA 1
ATOM 609 C C . ASN A 1 74 ? -7.085 11.066 4.329 1.00 8.41 198 ASN A C 1
ATOM 610 O O . ASN A 1 74 ? -6.602 10.894 3.210 1.00 7.67 198 ASN A O 1
ATOM 615 N N . PRO A 1 75 ? -7.625 10.069 5.024 1.00 8.60 199 PRO A N 1
ATOM 616 C CA . PRO A 1 75 ? -7.593 8.700 4.491 1.00 8.76 199 PRO A CA 1
ATOM 617 C C . PRO A 1 75 ? -8.086 8.570 3.048 1.00 9.00 199 PRO A C 1
ATOM 618 O O . PRO A 1 75 ? -7.445 7.916 2.239 1.00 8.30 199 PRO A O 1
ATOM 622 N N . ARG A 1 76 ? -9.194 9.219 2.717 1.00 9.01 200 ARG A N 1
ATOM 623 C CA . ARG A 1 76 ? -9.736 9.153 1.368 1.00 9.56 200 ARG A CA 1
ATOM 624 C C . ARG A 1 76 ? -8.783 9.735 0.317 1.00 8.76 200 ARG A C 1
ATOM 625 O O . ARG A 1 76 ? -8.519 9.109 -0.710 1.00 8.99 200 ARG A O 1
ATOM 633 N N . GLY A 1 77 ? -8.253 10.929 0.570 1.00 8.19 201 GLY A N 1
ATOM 634 C CA . GLY A 1 77 ? -7.371 11.574 -0.389 1.00 7.58 201 GLY A CA 1
ATOM 635 C C . GLY A 1 77 ? -6.072 10.800 -0.582 1.00 6.95 201 GLY A C 1
ATOM 636 O O . GLY A 1 77 ? -5.601 10.644 -1.699 1.00 6.81 201 GLY A O 1
ATOM 637 N N . PHE A 1 78 ? -5.501 10.317 0.510 1.00 6.96 202 PHE A N 1
ATOM 638 C CA . PHE A 1 78 ? -4.259 9.545 0.427 1.00 6.77 202 PHE A CA 1
ATOM 639 C C . PHE A 1 78 ? -4.477 8.218 -0.283 1.00 6.89 202 PHE A C 1
ATOM 640 O O . PHE A 1 78 ? -3.646 7.811 -1.087 1.00 7.05 202 PHE A O 1
ATOM 648 N N . THR A 1 79 ? -5.598 7.557 -0.014 1.00 6.66 203 THR A N 1
ATOM 649 C CA . THR A 1 79 ? -5.890 6.293 -0.678 1.00 6.65 203 THR A CA 1
ATOM 650 C C . THR A 1 79 ? -6.060 6.500 -2.187 1.00 6.63 203 THR A C 1
ATOM 651 O O . THR A 1 79 ? -5.534 5.729 -2.987 1.00 5.63 203 THR A O 1
ATOM 655 N N . ASP A 1 80 ? -6.775 7.553 -2.576 1.00 7.22 204 ASP A N 1
ATOM 656 C CA . ASP A 1 80 ? -7.000 7.823 -3.989 1.00 7.92 204 ASP A CA 1
ATOM 657 C C . ASP A 1 80 ? -5.687 8.133 -4.699 1.00 7.28 204 ASP A C 1
ATOM 658 O O . ASP A 1 80 ? -5.476 7.708 -5.827 1.00 7.41 204 ASP A O 1
ATOM 663 N N . ARG A 1 81 ? -4.787 8.849 -4.035 1.00 6.72 205 ARG A N 1
ATOM 664 C CA . ARG A 1 81 ? -3.489 9.122 -4.637 1.00 6.13 205 ARG A CA 1
ATOM 665 C C . ARG A 1 81 ? -2.653 7.841 -4.784 1.00 5.63 205 ARG A C 1
ATOM 666 O O . ARG A 1 81 ? -1.930 7.670 -5.771 1.00 5.58 205 ARG A O 1
ATOM 674 N N A MET A 1 82 ? -2.752 6.951 -3.806 0.70 5.49 206 MET A N 1
ATOM 675 N N B MET A 1 82 ? -2.781 6.929 -3.824 0.30 5.60 206 MET A N 1
ATOM 676 C CA A MET A 1 82 ? -2.043 5.684 -3.879 0.70 5.51 206 MET A CA 1
ATOM 677 C CA B MET A 1 82 ? -2.104 5.637 -3.901 0.30 5.55 206 MET A CA 1
ATOM 678 C C A MET A 1 82 ? -2.554 4.844 -5.050 0.70 5.29 206 MET A C 1
ATOM 679 C C B MET A 1 82 ? -2.646 4.817 -5.071 0.30 5.70 206 MET A C 1
ATOM 680 O O A MET A 1 82 ? -1.760 4.280 -5.788 0.70 5.15 206 MET A O 1
ATOM 681 O O B MET A 1 82 ? -1.886 4.180 -5.786 0.30 5.57 206 MET A O 1
ATOM 690 N N A HIS A 1 83 ? -3.869 4.788 -5.251 0.70 5.42 207 HIS A N 1
ATOM 691 N N B HIS A 1 83 ? -3.957 4.842 -5.276 0.30 6.02 207 HIS A N 1
ATOM 692 C CA A HIS A 1 83 ? -4.426 4.106 -6.415 0.70 5.90 207 HIS A CA 1
ATOM 693 C CA B HIS A 1 83 ? -4.549 4.156 -6.418 0.30 6.53 207 HIS A CA 1
ATOM 694 C C A HIS A 1 83 ? -3.843 4.695 -7.695 0.70 5.95 207 HIS A C 1
ATOM 695 C C B HIS A 1 83 ? -3.927 4.700 -7.700 0.30 6.41 207 HIS A C 1
ATOM 696 O O A HIS A 1 83 ? -3.462 3.970 -8.604 0.70 6.51 207 HIS A O 1
ATOM 697 O O B HIS A 1 83 ? -3.584 3.942 -8.602 0.30 6.65 207 HIS A O 1
ATOM 710 N N . GLN A 1 84 ? -3.812 6.024 -7.776 1.00 6.31 208 GLN A N 1
ATOM 711 C CA . GLN A 1 84 ? -3.292 6.697 -8.949 1.00 6.91 208 GLN A CA 1
ATOM 712 C C . GLN A 1 84 ? -1.829 6.348 -9.181 1.00 6.72 208 GLN A C 1
ATOM 713 O O . GLN A 1 84 ? -1.437 6.066 -10.302 1.00 7.51 208 GLN A O 1
ATOM 719 N N . LEU A 1 85 ? -1.030 6.331 -8.115 1.00 5.83 209 LEU A N 1
ATOM 720 C CA . LEU A 1 85 ? 0.391 6.044 -8.255 1.00 5.98 209 LEU A CA 1
ATOM 721 C C . LEU A 1 85 ? 0.637 4.576 -8.611 1.00 5.39 209 LEU A C 1
ATOM 722 O O . LEU A 1 85 ? 1.548 4.266 -9.355 1.00 5.85 209 LEU A O 1
ATOM 727 N N . ILE A 1 86 ? -0.178 3.669 -8.088 1.00 5.53 210 ILE A N 1
ATOM 728 C CA . ILE A 1 86 ? -0.056 2.256 -8.442 1.00 5.68 210 ILE A CA 1
ATOM 729 C C . ILE A 1 86 ? -0.316 2.070 -9.931 1.00 5.38 210 ILE A C 1
ATOM 730 O O . ILE A 1 86 ? 0.410 1.348 -10.603 1.00 5.92 210 ILE A O 1
ATOM 735 N N . ASP A 1 87 ? -1.363 2.712 -10.438 1.00 6.63 211 ASP A N 1
ATOM 736 C CA . ASP A 1 87 ? -1.680 2.652 -11.863 1.00 7.43 211 ASP A CA 1
ATOM 737 C C . ASP A 1 87 ? -0.585 3.295 -12.713 1.00 7.47 211 ASP A C 1
ATOM 738 O O . ASP A 1 87 ? -0.224 2.766 -13.751 1.00 7.50 211 ASP A O 1
ATOM 743 N N . MET A 1 88 ? -0.042 4.421 -12.260 1.00 7.63 212 MET A N 1
ATOM 744 C CA . MET A 1 88 ? 1.006 5.108 -13.006 1.00 7.57 212 MET A CA 1
ATOM 745 C C . MET A 1 88 ? 2.254 4.241 -13.100 1.00 7.38 212 MET A C 1
ATOM 746 O O . MET A 1 88 ? 2.860 4.123 -14.158 1.00 6.26 212 MET A O 1
ATOM 751 N N . ALA A 1 89 ? 2.630 3.618 -11.994 1.00 6.74 213 ALA A N 1
ATOM 752 C CA . ALA A 1 89 ? 3.806 2.756 -11.989 1.00 7.05 213 ALA A CA 1
ATOM 753 C C . ALA A 1 89 ? 3.604 1.583 -12.933 1.00 6.90 213 ALA A C 1
ATOM 754 O O . ALA A 1 89 ? 4.496 1.220 -13.687 1.00 6.98 213 ALA A O 1
ATOM 756 N N . THR A 1 90 ? 2.413 1.001 -12.893 1.00 6.76 214 THR A N 1
ATOM 757 C CA . THR A 1 90 ? 2.071 -0.136 -13.739 1.00 7.57 214 THR A CA 1
ATOM 758 C C . THR A 1 90 ? 2.120 0.236 -15.219 1.00 7.70 214 THR A C 1
ATOM 759 O O . THR A 1 90 ? 2.606 -0.541 -16.040 1.00 7.26 214 THR A O 1
ATOM 763 N N . ALA A 1 91 ? 1.659 1.443 -15.538 1.00 8.39 215 ALA A N 1
ATOM 764 C CA . ALA A 1 91 ? 1.674 1.959 -16.909 1.00 9.01 215 ALA A CA 1
ATOM 765 C C . ALA A 1 91 ? 3.069 2.402 -17.372 1.00 9.85 215 ALA A C 1
ATOM 766 O O . ALA A 1 91 ? 3.216 2.961 -18.476 1.00 11.98 215 ALA A O 1
ATOM 768 N N . ARG A 1 92 ? 4.074 2.215 -16.518 1.00 8.84 216 ARG A N 1
ATOM 769 C CA . ARG A 1 92 ? 5.473 2.429 -16.872 1.00 8.62 216 ARG A CA 1
ATOM 770 C C . ARG A 1 92 ? 6.306 1.156 -16.702 1.00 8.66 216 ARG A C 1
ATOM 771 O O . ARG A 1 92 ? 7.536 1.183 -16.801 1.00 8.69 216 ARG A O 1
ATOM 779 N N . GLY A 1 93 ? 5.627 0.034 -16.482 1.00 8.09 217 GLY A N 1
ATOM 780 C CA . GLY A 1 93 ? 6.264 -1.268 -16.458 1.00 7.91 217 GLY A CA 1
ATOM 781 C C . GLY A 1 93 ? 7.026 -1.599 -15.202 1.00 7.27 217 GLY A C 1
ATOM 782 O O . GLY A 1 93 ? 7.901 -2.470 -15.223 1.00 7.73 217 GLY A O 1
ATOM 783 N N . LEU A 1 94 ? 6.689 -0.919 -14.110 1.00 6.71 218 LEU A N 1
ATOM 784 C CA . LEU A 1 94 ? 7.358 -1.099 -12.823 1.00 6.02 218 LEU A CA 1
ATOM 785 C C . LEU A 1 94 ? 6.578 -1.967 -11.853 1.00 5.83 218 LEU A C 1
ATOM 786 O O . LEU A 1 94 ? 5.350 -1.885 -11.779 1.00 6.21 218 LEU A O 1
ATOM 791 N N . TYR A 1 95 ? 7.303 -2.774 -11.091 1.00 5.18 219 TYR A N 1
ATOM 792 C CA . TYR A 1 95 ? 6.758 -3.357 -9.876 1.00 5.32 219 TYR A CA 1
ATOM 793 C C . TYR A 1 95 ? 6.532 -2.243 -8.879 1.00 5.13 219 TYR A C 1
ATOM 794 O O . TYR A 1 95 ? 7.183 -1.200 -8.934 1.00 5.70 219 TYR A O 1
ATOM 803 N N . VAL A 1 96 ? 5.577 -2.449 -7.988 1.00 5.28 220 VAL A N 1
ATOM 804 C CA . VAL A 1 96 ? 5.228 -1.438 -7.006 1.00 6.07 220 VAL A CA 1
ATOM 805 C C . VAL A 1 96 ? 5.168 -2.061 -5.636 1.00 5.79 220 VAL A C 1
ATOM 806 O O . VAL A 1 96 ? 4.532 -3.102 -5.467 1.00 7.29 220 VAL A O 1
ATOM 810 N N . ILE A 1 97 ? 5.828 -1.438 -4.665 1.00 5.45 221 ILE A N 1
ATOM 811 C CA . ILE A 1 97 ? 5.641 -1.795 -3.269 1.00 5.53 221 ILE A CA 1
ATOM 812 C C . ILE A 1 97 ? 4.755 -0.749 -2.629 1.00 5.13 221 ILE A C 1
ATOM 813 O O . ILE A 1 97 ? 5.075 0.434 -2.660 1.00 4.91 221 ILE A O 1
ATOM 818 N N . VAL A 1 98 ? 3.643 -1.187 -2.048 1.00 5.17 222 VAL A N 1
ATOM 819 C CA . VAL A 1 98 ? 2.758 -0.302 -1.312 1.00 4.89 222 VAL A CA 1
ATOM 820 C C . VAL A 1 98 ? 3.225 -0.315 0.132 1.00 4.76 222 VAL A C 1
ATOM 821 O O . VAL A 1 98 ? 3.094 -1.329 0.822 1.00 4.79 222 VAL A O 1
ATOM 825 N N . ASP A 1 99 ? 3.793 0.805 0.564 1.00 4.65 223 ASP A N 1
ATOM 826 C CA . ASP A 1 99 ? 4.471 0.905 1.850 1.00 4.81 223 ASP A CA 1
ATOM 827 C C . ASP A 1 99 ? 3.622 1.664 2.871 1.00 4.90 223 ASP A C 1
ATOM 828 O O . ASP A 1 99 ? 3.465 2.878 2.811 1.00 4.93 223 ASP A O 1
ATOM 833 N N . TRP A 1 100 ? 3.062 0.895 3.793 1.00 4.82 224 TRP A N 1
ATOM 834 C CA . TRP A 1 100 ? 2.387 1.400 4.984 1.00 4.85 224 TRP A CA 1
ATOM 835 C C . TRP A 1 100 ? 3.463 1.887 5.946 1.00 5.17 224 TRP A C 1
ATOM 836 O O . TRP A 1 100 ? 4.025 1.120 6.724 1.00 4.85 224 TRP A O 1
ATOM 847 N N . HIS A 1 101 ? 3.769 3.178 5.864 1.00 5.03 225 HIS A N 1
ATOM 848 C CA . HIS A 1 101 ? 5.025 3.709 6.371 1.00 5.28 225 HIS A CA 1
ATOM 849 C C . HIS A 1 101 ? 4.926 4.165 7.815 1.00 5.81 225 HIS A C 1
ATOM 850 O O . HIS A 1 101 ? 5.016 5.354 8.126 1.00 6.08 225 HIS A O 1
ATOM 857 N N . ILE A 1 102 ? 4.738 3.193 8.696 1.00 6.36 226 ILE A N 1
ATOM 858 C CA . ILE A 1 102 ? 4.738 3.457 10.124 1.00 7.25 226 ILE A CA 1
ATOM 859 C C . ILE A 1 102 ? 6.168 3.689 10.590 1.00 7.55 226 ILE A C 1
ATOM 860 O O . ILE A 1 102 ? 7.120 3.129 10.028 1.00 7.53 226 ILE A O 1
ATOM 865 N N . LEU A 1 103 ? 6.305 4.549 11.592 1.00 7.93 227 LEU A N 1
ATOM 866 C CA . LEU A 1 103 ? 7.605 4.900 12.141 1.00 8.53 227 LEU A CA 1
ATOM 867 C C . LEU A 1 103 ? 7.474 5.342 13.596 1.00 9.10 227 LEU A C 1
ATOM 868 O O . LEU A 1 103 ? 8.092 4.757 14.484 1.00 8.61 227 LEU A O 1
ATOM 873 N N . THR A 1 104 ? 6.656 6.371 13.820 1.00 9.21 228 THR A N 1
ATOM 874 C CA . THR A 1 104 ? 6.356 6.886 15.161 1.00 9.87 228 THR A CA 1
ATOM 875 C C . THR A 1 104 ? 4.867 7.233 15.234 1.00 9.22 228 THR A C 1
ATOM 876 O O . THR A 1 104 ? 4.422 8.147 14.528 1.00 9.34 228 THR A O 1
ATOM 880 N N . PRO A 1 105 ? 4.073 6.543 16.054 1.00 8.85 229 PRO A N 1
ATOM 881 C CA . PRO A 1 105 ? 4.472 5.420 16.916 1.00 8.91 229 PRO A CA 1
ATOM 882 C C . PRO A 1 105 ? 5.038 4.187 16.200 1.00 8.68 229 PRO A C 1
ATOM 883 O O . PRO A 1 105 ? 4.650 3.864 15.071 1.00 8.60 229 PRO A O 1
ATOM 887 N N . GLY A 1 106 ? 5.925 3.490 16.903 1.00 8.10 230 GLY A N 1
ATOM 888 C CA . GLY A 1 106 ? 6.662 2.365 16.360 1.00 8.10 230 GLY A CA 1
ATOM 889 C C . GLY A 1 106 ? 5.993 1.008 16.482 1.00 7.52 230 GLY A C 1
ATOM 890 O O . GLY A 1 106 ? 6.444 0.052 15.853 1.00 7.92 230 GLY A O 1
ATOM 891 N N . ASP A 1 107 ? 4.937 0.909 17.284 1.00 7.41 231 ASP A N 1
ATOM 892 C CA . ASP A 1 107 ? 4.196 -0.340 17.396 1.00 7.42 231 ASP A CA 1
ATOM 893 C C . ASP A 1 107 ? 3.221 -0.401 16.235 1.00 7.07 231 ASP A C 1
ATOM 894 O O . ASP A 1 107 ? 2.310 0.428 16.164 1.00 6.80 231 ASP A O 1
ATOM 899 N N . PRO A 1 108 ? 3.370 -1.365 15.323 1.00 6.89 232 PRO A N 1
ATOM 900 C CA . PRO A 1 108 ? 2.460 -1.421 14.169 1.00 7.01 232 PRO A CA 1
ATOM 901 C C . PRO A 1 108 ? 0.994 -1.545 14.575 1.00 6.36 232 PRO A C 1
ATOM 902 O O . PRO A 1 108 ? 0.122 -1.091 13.857 1.00 6.24 232 PRO A O 1
ATOM 906 N N . HIS A 1 109 ? 0.719 -2.140 15.731 1.00 6.34 233 HIS A N 1
ATOM 907 C CA . HIS A 1 109 ? -0.667 -2.284 16.154 1.00 6.53 233 HIS A CA 1
ATOM 908 C C . HIS A 1 109 ? -1.388 -0.938 16.354 1.00 6.27 233 HIS A C 1
ATOM 909 O O . HIS A 1 109 ? -2.611 -0.863 16.227 1.00 6.78 233 HIS A O 1
ATOM 916 N N . TYR A 1 110 ? -0.639 0.123 16.649 1.00 6.57 234 TYR A N 1
ATOM 917 C CA . TYR A 1 110 ? -1.212 1.468 16.736 1.00 6.98 234 TYR A CA 1
ATOM 918 C C . TYR A 1 110 ? -2.033 1.837 15.493 1.00 7.03 234 TYR A C 1
ATOM 919 O O . TYR A 1 110 ? -3.014 2.583 15.582 1.00 8.15 234 TYR A O 1
ATOM 928 N N . ASN A 1 111 ? -1.622 1.318 14.336 1.00 6.77 235 ASN A N 1
ATOM 929 C CA . ASN A 1 111 ? -2.256 1.630 13.064 1.00 7.16 235 ASN A CA 1
ATOM 930 C C . ASN A 1 111 ? -2.961 0.434 12.418 1.00 7.38 235 ASN A C 1
ATOM 931 O O . ASN A 1 111 ? -3.274 0.474 11.233 1.00 8.31 235 ASN A O 1
ATOM 936 N N . LEU A 1 112 ? -3.238 -0.605 13.200 1.00 7.22 236 LEU A N 1
ATOM 937 C CA . LEU A 1 112 ? -3.814 -1.839 12.661 1.00 7.93 236 LEU A CA 1
ATOM 938 C C . LEU A 1 112 ? -5.196 -1.643 12.041 1.00 8.17 236 LEU A C 1
ATOM 939 O O . LEU A 1 112 ? -5.454 -2.126 10.945 1.00 6.99 236 LEU A O 1
ATOM 944 N N . ASP A 1 113 ? -6.092 -0.968 12.751 1.00 9.00 237 ASP A N 1
ATOM 945 C CA . ASP A 1 113 ? -7.459 -0.771 12.268 1.00 10.05 237 ASP A CA 1
ATOM 946 C C . ASP A 1 113 ? -7.452 -0.025 10.932 1.00 9.49 237 ASP A C 1
ATOM 947 O O . ASP A 1 113 ? -8.130 -0.437 9.988 1.00 9.74 237 ASP A O 1
ATOM 952 N N . ARG A 1 114 ? -6.646 1.038 10.844 1.00 8.95 238 ARG A N 1
ATOM 953 C CA . ARG A 1 114 ? -6.456 1.779 9.595 1.00 8.75 238 ARG A CA 1
ATOM 954 C C . ARG A 1 114 ? -5.847 0.909 8.510 1.00 7.92 238 ARG A C 1
ATOM 955 O O . ARG A 1 114 ? -6.238 1.003 7.351 1.00 7.80 238 ARG A O 1
ATOM 963 N N . ALA A 1 115 ? -4.865 0.096 8.883 1.00 7.29 239 ALA A N 1
ATOM 964 C CA . ALA A 1 115 ? -4.148 -0.740 7.921 1.00 7.08 239 ALA A CA 1
ATOM 965 C C . ALA A 1 115 ? -5.090 -1.745 7.275 1.00 7.43 239 ALA A C 1
ATOM 966 O O . ALA A 1 115 ? -5.038 -1.973 6.067 1.00 7.42 239 ALA A O 1
ATOM 968 N N . LYS A 1 116 ? -5.981 -2.320 8.072 1.00 8.51 240 LYS A N 1
ATOM 969 C CA . LYS A 1 116 ? -6.944 -3.275 7.543 1.00 9.02 240 LYS A CA 1
ATOM 970 C C . LYS A 1 116 ? -7.867 -2.587 6.545 1.00 8.66 240 LYS A C 1
ATOM 971 O O . LYS A 1 116 ? -8.163 -3.139 5.502 1.00 8.66 240 LYS A O 1
ATOM 977 N N . THR A 1 117 ? -8.320 -1.380 6.864 1.00 8.72 241 THR A N 1
ATOM 978 C CA . THR A 1 117 ? -9.190 -0.633 5.965 1.00 9.28 241 THR A CA 1
ATOM 979 C C . THR A 1 117 ? -8.486 -0.287 4.656 1.00 8.10 241 THR A C 1
ATOM 980 O O . THR A 1 117 ? -9.025 -0.497 3.574 1.00 8.24 241 THR A O 1
ATOM 984 N N . PHE A 1 118 ? -7.271 0.224 4.766 1.00 7.11 242 PHE A N 1
ATOM 985 C CA . PHE A 1 118 ? -6.511 0.649 3.597 1.00 6.53 242 PHE A CA 1
ATOM 986 C C . PHE A 1 118 ? -6.155 -0.552 2.721 1.00 6.35 242 PHE A C 1
ATOM 987 O O . PHE A 1 118 ? -6.409 -0.538 1.528 1.00 6.49 242 PHE A O 1
ATOM 995 N N . PHE A 1 119 ? -5.570 -1.584 3.319 1.00 6.28 243 PHE A N 1
ATOM 996 C CA . PHE A 1 119 ? -5.130 -2.746 2.546 1.00 6.40 243 PHE A CA 1
ATOM 997 C C . PHE A 1 119 ? -6.300 -3.529 1.950 1.00 6.57 243 PHE A C 1
ATOM 998 O O . PHE A 1 119 ? -6.178 -4.057 0.858 1.00 7.03 243 PHE A O 1
ATOM 1006 N N . ALA A 1 120 ? -7.440 -3.567 2.627 1.00 7.23 244 ALA A N 1
ATOM 1007 C CA . ALA A 1 120 ? -8.624 -4.192 2.042 1.00 7.25 244 ALA A CA 1
ATOM 1008 C C . ALA A 1 120 ? -9.002 -3.479 0.751 1.00 7.21 244 ALA A C 1
ATOM 1009 O O . ALA A 1 120 ? -9.292 -4.116 -0.252 1.00 7.70 244 ALA A O 1
ATOM 1011 N N . GLU A 1 121 ? -8.991 -2.149 0.770 1.00 7.27 245 GLU A N 1
ATOM 1012 C CA . GLU A 1 121 ? -9.338 -1.386 -0.424 1.00 7.84 245 GLU A CA 1
ATOM 1013 C C . GLU A 1 121 ? -8.308 -1.584 -1.546 1.00 7.40 245 GLU A C 1
ATOM 1014 O O . GLU A 1 121 ? -8.668 -1.801 -2.709 1.00 8.12 245 GLU A O 1
ATOM 1020 N N . ILE A 1 122 ? -7.028 -1.523 -1.198 1.00 7.19 246 ILE A N 1
ATOM 1021 C CA . ILE A 1 122 ? -5.972 -1.648 -2.188 1.00 7.37 246 ILE A CA 1
ATOM 1022 C C . ILE A 1 122 ? -5.990 -3.045 -2.794 1.00 6.87 246 ILE A C 1
ATOM 1023 O O . ILE A 1 122 ? -5.950 -3.200 -4.007 1.00 6.93 246 ILE A O 1
ATOM 1028 N N . ALA A 1 123 ? -6.058 -4.069 -1.951 1.00 6.95 247 ALA A N 1
ATOM 1029 C CA . ALA A 1 123 ? -6.030 -5.446 -2.445 1.00 7.75 247 ALA A CA 1
ATOM 1030 C C . ALA A 1 123 ? -7.221 -5.777 -3.343 1.00 8.61 247 ALA A C 1
ATOM 1031 O O . ALA A 1 123 ? -7.063 -6.483 -4.335 1.00 9.28 247 ALA A O 1
ATOM 1033 N N A GLN A 1 124 ? -8.409 -5.287 -2.995 0.70 9.41 248 GLN A N 1
ATOM 1034 N N B GLN A 1 124 ? -8.390 -5.241 -3.008 0.30 9.20 248 GLN A N 1
ATOM 1035 C CA A GLN A 1 124 ? -9.591 -5.540 -3.825 0.70 10.54 248 GLN A CA 1
ATOM 1036 C CA B GLN A 1 124 ? -9.614 -5.493 -3.769 0.30 9.87 248 GLN A CA 1
ATOM 1037 C C A GLN A 1 124 ? -9.440 -4.857 -5.184 0.70 10.42 248 GLN A C 1
ATOM 1038 C C B GLN A 1 124 ? -9.617 -4.788 -5.130 0.30 10.01 248 GLN A C 1
ATOM 1039 O O A GLN A 1 124 ? -9.627 -5.493 -6.224 0.70 10.94 248 GLN A O 1
ATOM 1040 O O B GLN A 1 124 ? -10.149 -5.317 -6.106 0.30 10.12 248 GLN A O 1
ATOM 1051 N N . ARG A 1 125 ? -9.059 -3.581 -5.173 1.00 10.28 249 ARG A N 1
ATOM 1052 C CA . ARG A 1 125 ? -8.947 -2.811 -6.409 1.00 10.37 249 ARG A CA 1
ATOM 1053 C C . ARG A 1 125 ? -7.908 -3.384 -7.358 1.00 10.05 249 ARG A C 1
ATOM 1054 O O . ARG A 1 125 ? -8.121 -3.427 -8.573 1.00 10.27 249 ARG A O 1
ATOM 1062 N N . HIS A 1 126 ? -6.793 -3.833 -6.802 1.00 9.24 250 HIS A N 1
ATOM 1063 C CA . HIS A 1 126 ? -5.626 -4.209 -7.606 1.00 9.10 250 HIS A CA 1
ATOM 1064 C C . HIS A 1 126 ? -5.342 -5.710 -7.634 1.00 9.65 250 HIS A C 1
ATOM 1065 O O . HIS A 1 126 ? -4.278 -6.128 -8.086 1.00 9.62 250 HIS A O 1
ATOM 1072 N N . ALA A 1 127 ? -6.314 -6.519 -7.203 1.00 10.31 251 ALA A N 1
ATOM 1073 C CA . ALA A 1 127 ? -6.150 -7.977 -7.161 1.00 10.80 251 ALA A CA 1
ATOM 1074 C C . ALA A 1 127 ? -5.731 -8.596 -8.498 1.00 10.97 251 ALA A C 1
ATOM 1075 O O . ALA A 1 127 ? -4.986 -9.575 -8.513 1.00 11.78 251 ALA A O 1
ATOM 1077 N N . SER A 1 128 ? -6.199 -8.041 -9.612 1.00 11.33 252 SER A N 1
ATOM 1078 C CA . SER A 1 128 ? -5.877 -8.592 -10.931 1.00 11.59 252 SER A CA 1
ATOM 1079 C C . SER A 1 128 ? -4.445 -8.286 -11.383 1.00 10.53 252 SER A C 1
ATOM 1080 O O . SER A 1 128 ? -3.919 -8.954 -12.276 1.00 11.06 252 SER A O 1
ATOM 1083 N N . LYS A 1 129 ? -3.817 -7.279 -10.785 1.00 9.70 253 LYS A N 1
ATOM 1084 C CA . LYS A 1 129 ? -2.419 -6.970 -11.083 1.00 8.98 253 LYS A CA 1
ATOM 1085 C C . LYS A 1 129 ? -1.507 -8.059 -10.534 1.00 9.18 253 LYS A C 1
ATOM 1086 O O . LYS A 1 129 ? -1.844 -8.703 -9.544 1.00 9.58 253 LYS A O 1
ATOM 1092 N N . THR A 1 130 ? -0.366 -8.263 -11.179 1.00 9.10 254 THR A N 1
ATOM 1093 C CA . THR A 1 130 ? 0.631 -9.220 -10.713 1.00 9.62 254 THR A CA 1
ATOM 1094 C C . THR A 1 130 ? 1.947 -8.552 -10.305 1.00 8.34 254 THR A C 1
ATOM 1095 O O . THR A 1 130 ? 2.920 -9.234 -9.999 1.00 8.25 254 THR A O 1
ATOM 1099 N N . ASN A 1 131 ? 1.966 -7.223 -10.286 1.00 7.24 255 ASN A N 1
ATOM 1100 C CA . ASN A 1 131 ? 3.191 -6.460 -10.068 1.00 6.82 255 ASN A CA 1
ATOM 1101 C C . ASN A 1 131 ? 3.207 -5.656 -8.779 1.00 6.83 255 ASN A C 1
ATOM 1102 O O . ASN A 1 131 ? 4.101 -4.840 -8.576 1.00 6.72 255 ASN A O 1
ATOM 1107 N N . VAL A 1 132 ? 2.232 -5.898 -7.914 1.00 6.30 256 VAL A N 1
ATOM 1108 C CA . VAL A 1 132 ? 2.084 -5.154 -6.669 1.00 6.57 256 VAL A CA 1
ATOM 1109 C C . VAL A 1 132 ? 2.464 -6.057 -5.491 1.00 6.27 256 VAL A C 1
ATOM 1110 O O . VAL A 1 132 ? 1.985 -7.190 -5.386 1.00 6.44 256 VAL A O 1
ATOM 1114 N N . LEU A 1 133 ? 3.358 -5.550 -4.642 1.00 6.11 257 LEU A N 1
ATOM 1115 C CA . LEU A 1 133 ? 3.779 -6.181 -3.395 1.00 6.36 257 LEU A CA 1
ATOM 1116 C C . LEU A 1 133 ? 3.322 -5.266 -2.250 1.00 6.05 257 LEU A C 1
ATOM 1117 O O . LEU A 1 133 ? 3.283 -4.047 -2.393 1.00 6.01 257 LEU A O 1
ATOM 1122 N N . TYR A 1 134 ? 2.972 -5.857 -1.118 1.00 5.92 258 TYR A N 1
ATOM 1123 C CA . TYR A 1 134 ? 2.396 -5.124 0.012 1.00 6.12 258 TYR A CA 1
ATOM 1124 C C . TYR A 1 134 ? 3.353 -5.116 1.184 1.00 6.06 258 TYR A C 1
ATOM 1125 O O . TYR A 1 134 ? 3.711 -6.171 1.686 1.00 7.05 258 TYR A O 1
ATOM 1134 N N . GLU A 1 135 ? 3.769 -3.935 1.619 1.00 5.92 259 GLU A N 1
ATOM 1135 C CA . GLU A 1 135 ? 4.678 -3.788 2.752 1.00 5.45 259 GLU A CA 1
ATOM 1136 C C . GLU A 1 135 ? 3.854 -3.278 3.933 1.00 5.16 259 GLU A C 1
ATOM 1137 O O . GLU A 1 135 ? 3.490 -2.112 3.983 1.00 5.80 259 GLU A O 1
ATOM 1143 N N . ILE A 1 136 ? 3.571 -4.157 4.886 1.00 5.55 260 ILE A N 1
ATOM 1144 C CA . ILE A 1 136 ? 2.510 -3.898 5.873 1.00 5.55 260 ILE A CA 1
ATOM 1145 C C . ILE A 1 136 ? 2.926 -3.112 7.128 1.00 5.84 260 ILE A C 1
ATOM 1146 O O . ILE A 1 136 ? 2.063 -2.679 7.888 1.00 6.82 260 ILE A O 1
ATOM 1151 N N . ALA A 1 137 ? 4.227 -2.899 7.322 1.00 6.29 261 ALA A N 1
ATOM 1152 C CA . ALA A 1 137 ? 4.730 -2.137 8.466 1.00 6.90 261 ALA A CA 1
ATOM 1153 C C . ALA A 1 137 ? 6.196 -1.756 8.263 1.00 7.14 261 ALA A C 1
ATOM 1154 O O . ALA A 1 137 ? 7.096 -2.488 8.667 1.00 8.15 261 ALA A O 1
ATOM 1156 N N . ASN A 1 138 ? 6.414 -0.609 7.631 1.00 7.10 262 ASN A N 1
ATOM 1157 C CA . ASN A 1 138 ? 7.753 -0.098 7.296 1.00 6.59 262 ASN A CA 1
ATOM 1158 C C . ASN A 1 138 ? 8.854 -0.378 8.332 1.00 6.63 262 ASN A C 1
ATOM 1159 O O . ASN A 1 138 ? 9.771 -1.171 8.068 1.00 6.61 262 ASN A O 1
ATOM 1164 N N A GLU A 1 139 ? 8.768 0.275 9.493 0.70 6.22 263 GLU A N 1
ATOM 1165 N N B GLU A 1 139 ? 8.760 0.270 9.490 0.30 6.36 263 GLU A N 1
ATOM 1166 C CA A GLU A 1 139 ? 9.831 0.226 10.505 0.70 5.89 263 GLU A CA 1
ATOM 1167 C CA B GLU A 1 139 ? 9.824 0.236 10.489 0.30 6.17 263 GLU A CA 1
ATOM 1168 C C A GLU A 1 139 ? 9.291 0.062 11.928 0.70 5.63 263 GLU A C 1
ATOM 1169 C C B GLU A 1 139 ? 9.241 0.076 11.900 0.30 6.06 263 GLU A C 1
ATOM 1170 O O A GLU A 1 139 ? 9.254 1.015 12.701 0.70 3.40 263 GLU A O 1
ATOM 1171 O O B GLU A 1 139 ? 9.072 1.065 12.618 0.0000 5.95 263 GLU A O 1
ATOM 1182 N N . PRO A 1 140 ? 8.910 -1.164 12.287 1.00 5.59 264 PRO A N 1
ATOM 1183 C CA . PRO A 1 140 ? 8.539 -1.452 13.680 1.00 6.04 264 PRO A CA 1
ATOM 1184 C C . PRO A 1 140 ? 9.693 -1.089 14.595 1.00 6.48 264 PRO A C 1
ATOM 1185 O O . PRO A 1 140 ? 10.841 -1.326 14.244 1.00 7.22 264 PRO A O 1
ATOM 1189 N N . ASN A 1 141 ? 9.407 -0.478 15.732 1.00 6.89 265 ASN A N 1
ATOM 1190 C CA . ASN A 1 141 ? 10.438 -0.223 16.720 1.00 7.35 265 ASN A CA 1
ATOM 1191 C C . ASN A 1 141 ? 9.843 -0.172 18.121 1.00 8.29 265 ASN A C 1
ATOM 1192 O O . ASN A 1 141 ? 8.681 0.195 18.304 1.00 8.27 265 ASN A O 1
ATOM 1197 N N . GLY A 1 142 ? 10.652 -0.588 19.089 1.00 8.88 266 GLY A N 1
ATOM 1198 C CA . GLY A 1 142 ? 10.244 -0.638 20.481 1.00 9.67 266 GLY A CA 1
ATOM 1199 C C . GLY A 1 142 ? 9.346 -1.815 20.812 1.00 10.05 266 GLY A C 1
ATOM 1200 O O . GLY A 1 142 ? 8.768 -1.859 21.898 1.00 11.21 266 GLY A O 1
ATOM 1201 N N . VAL A 1 143 ? 9.237 -2.771 19.886 1.00 9.78 267 VAL A N 1
ATOM 1202 C CA . VAL A 1 143 ? 8.360 -3.931 20.044 1.00 9.30 267 VAL A CA 1
ATOM 1203 C C . VAL A 1 143 ? 9.109 -5.246 19.815 1.00 9.08 267 VAL A C 1
ATOM 1204 O O . VAL A 1 143 ? 10.111 -5.312 19.091 1.00 8.67 267 VAL A O 1
ATOM 1208 N N . SER A 1 144 ? 8.604 -6.302 20.440 1.00 8.66 268 SER A N 1
ATOM 1209 C CA . SER A 1 144 ? 9.182 -7.626 20.302 1.00 8.54 268 SER A CA 1
ATOM 1210 C C . SER A 1 144 ? 8.886 -8.198 18.929 1.00 7.61 268 SER A C 1
ATOM 1211 O O . SER A 1 144 ? 7.920 -7.797 18.268 1.00 7.45 268 SER A O 1
ATOM 1214 N N . TRP A 1 145 ? 9.695 -9.166 18.523 1.00 7.23 269 TRP A N 1
ATOM 1215 C CA . TRP A 1 145 ? 9.416 -9.909 17.302 1.00 7.34 269 TRP A CA 1
ATOM 1216 C C . TRP A 1 145 ? 8.066 -10.624 17.375 1.00 7.62 269 TRP A C 1
ATOM 1217 O O . TRP A 1 145 ? 7.299 -10.606 16.414 1.00 7.73 269 TRP A O 1
ATOM 1228 N N . ALA A 1 146 ? 7.743 -11.237 18.514 1.00 7.77 270 ALA A N 1
ATOM 1229 C CA . ALA A 1 146 ? 6.444 -11.908 18.643 1.00 7.74 270 ALA A CA 1
ATOM 1230 C C . ALA A 1 146 ? 5.255 -10.982 18.377 1.00 7.64 270 ALA A C 1
ATOM 1231 O O . ALA A 1 146 ? 4.254 -11.410 17.812 1.00 8.12 270 ALA A O 1
ATOM 1233 N N A SER A 1 147 ? 5.356 -9.718 18.776 0.50 7.58 271 SER A N 1
ATOM 1234 N N B SER A 1 147 ? 5.379 -9.721 18.780 0.25 7.51 271 SER A N 1
ATOM 1235 N N C SER A 1 147 ? 5.387 -9.724 18.792 0.25 7.50 271 SER A N 1
ATOM 1236 C CA A SER A 1 147 ? 4.258 -8.785 18.560 0.50 7.80 271 SER A CA 1
ATOM 1237 C CA B SER A 1 147 ? 4.316 -8.739 18.593 0.25 7.48 271 SER A CA 1
ATOM 1238 C CA C SER A 1 147 ? 4.354 -8.712 18.600 0.25 7.46 271 SER A CA 1
ATOM 1239 C C A SER A 1 147 ? 4.174 -8.367 17.094 0.50 7.43 271 SER A C 1
ATOM 1240 C C B SER A 1 147 ? 4.194 -8.311 17.129 0.25 7.30 271 SER A C 1
ATOM 1241 C C C SER A 1 147 ? 4.196 -8.358 17.125 0.25 7.28 271 SER A C 1
ATOM 1242 O O A SER A 1 147 ? 3.083 -8.131 16.590 0.50 7.56 271 SER A O 1
ATOM 1243 O O B SER A 1 147 ? 3.099 -8.003 16.668 0.25 7.40 271 SER A O 1
ATOM 1244 O O C SER A 1 147 ? 3.083 -8.151 16.652 0.25 7.32 271 SER A O 1
ATOM 1251 N N . ILE A 1 148 ? 5.316 -8.283 16.411 1.00 7.11 272 ILE A N 1
ATOM 1252 C CA . ILE A 1 148 ? 5.306 -7.982 14.973 1.00 6.68 272 ILE A CA 1
ATOM 1253 C C . ILE A 1 148 ? 4.691 -9.146 14.223 1.00 6.49 272 ILE A C 1
ATOM 1254 O O . ILE A 1 148 ? 3.873 -8.948 13.343 1.00 6.27 272 ILE A O 1
ATOM 1259 N N . LYS A 1 149 ? 5.054 -10.359 14.619 1.00 6.61 273 LYS A N 1
ATOM 1260 C CA . LYS A 1 149 ? 4.496 -11.563 14.023 1.00 7.05 273 LYS A CA 1
ATOM 1261 C C . LYS A 1 149 ? 2.968 -11.609 14.196 1.00 7.04 273 LYS A C 1
ATOM 1262 O O . LYS A 1 149 ? 2.247 -11.907 13.265 1.00 7.24 273 LYS A O 1
ATOM 1268 N N A SER A 1 150 ? 2.473 -11.310 15.391 0.50 7.20 274 SER A N 1
ATOM 1269 N N B SER A 1 150 ? 2.503 -11.299 15.400 0.50 7.20 274 SER A N 1
ATOM 1270 C CA A SER A 1 150 ? 1.030 -11.343 15.624 0.50 7.11 274 SER A CA 1
ATOM 1271 C CA B SER A 1 150 ? 1.079 -11.278 15.710 0.50 7.07 274 SER A CA 1
ATOM 1272 C C A SER A 1 150 ? 0.318 -10.227 14.851 0.50 6.89 274 SER A C 1
ATOM 1273 C C B SER A 1 150 ? 0.350 -10.240 14.853 0.50 6.88 274 SER A C 1
ATOM 1274 O O A SER A 1 150 ? -0.794 -10.424 14.382 0.50 6.67 274 SER A O 1
ATOM 1275 O O B SER A 1 150 ? -0.729 -10.501 14.339 0.50 6.61 274 SER A O 1
ATOM 1280 N N . TYR A 1 151 ? 0.970 -9.074 14.693 1.00 6.64 275 TYR A N 1
ATOM 1281 C CA . TYR A 1 151 ? 0.426 -7.995 13.872 1.00 6.18 275 TYR A CA 1
ATOM 1282 C C . TYR A 1 151 ? 0.298 -8.478 12.432 1.00 5.70 275 TYR A C 1
ATOM 1283 O O . TYR A 1 151 ? -0.738 -8.292 11.800 1.00 5.70 275 TYR A O 1
ATOM 1292 N N . ALA A 1 152 ? 1.358 -9.102 11.922 1.00 6.08 276 ALA A N 1
ATOM 1293 C CA . ALA A 1 152 ? 1.399 -9.571 10.545 1.00 6.11 276 ALA A CA 1
ATOM 1294 C C . ALA A 1 152 ? 0.278 -10.574 10.313 1.00 6.94 276 ALA A C 1
ATOM 1295 O O . ALA A 1 152 ? -0.394 -10.550 9.295 1.00 6.84 276 ALA A O 1
ATOM 1297 N N . GLU A 1 153 ? 0.039 -11.421 11.304 1.00 7.49 277 GLU A N 1
ATOM 1298 C CA . GLU A 1 153 ? -0.966 -12.471 11.188 1.00 8.31 277 GLU A CA 1
ATOM 1299 C C . GLU A 1 153 ? -2.403 -11.924 11.283 1.00 8.60 277 GLU A C 1
ATOM 1300 O O . GLU A 1 153 ? -3.353 -12.609 10.903 1.00 9.59 277 GLU A O 1
ATOM 1306 N N . GLU A 1 154 ? -2.553 -10.688 11.759 1.00 8.73 278 GLU A N 1
ATOM 1307 C CA . GLU A 1 154 ? -3.834 -9.968 11.726 1.00 8.93 278 GLU A CA 1
ATOM 1308 C C . GLU A 1 154 ? -4.098 -9.294 10.367 1.00 9.21 278 GLU A C 1
ATOM 1309 O O . GLU A 1 154 ? -5.233 -9.248 9.908 1.00 10.82 278 GLU A O 1
ATOM 1315 N N . VAL A 1 155 ? -3.055 -8.774 9.718 1.00 8.35 279 VAL A N 1
ATOM 1316 C CA . VAL A 1 155 ? -3.221 -8.020 8.472 1.00 8.41 279 VAL A CA 1
ATOM 1317 C C . VAL A 1 155 ? -3.182 -8.922 7.244 1.00 7.74 279 VAL A C 1
ATOM 1318 O O . VAL A 1 155 ? -3.924 -8.705 6.295 1.00 7.57 279 VAL A O 1
ATOM 1322 N N . ILE A 1 156 ? -2.317 -9.927 7.262 1.00 7.56 280 ILE A N 1
ATOM 1323 C CA . ILE A 1 156 ? -2.124 -10.793 6.097 1.00 7.28 280 ILE A CA 1
ATOM 1324 C C . ILE A 1 156 ? -3.438 -11.392 5.580 1.00 7.33 280 ILE A C 1
ATOM 1325 O O . ILE A 1 156 ? -3.681 -11.340 4.383 1.00 7.53 280 ILE A O 1
ATOM 1330 N N . PRO A 1 157 ? -4.282 -11.962 6.440 1.00 7.40 281 PRO A N 1
ATOM 1331 C CA . PRO A 1 157 ? -5.553 -12.529 5.967 1.00 7.62 281 PRO A CA 1
ATOM 1332 C C . PRO A 1 157 ? -6.496 -11.520 5.319 1.00 7.59 281 PRO A C 1
ATOM 1333 O O . PRO A 1 157 ? -7.261 -11.910 4.446 1.00 8.11 281 PRO A O 1
ATOM 1337 N N . VAL A 1 158 ? -6.450 -10.258 5.735 1.00 7.37 282 VAL A N 1
ATOM 1338 C CA . VAL A 1 158 ? -7.267 -9.221 5.115 1.00 7.59 282 VAL A CA 1
ATOM 1339 C C . VAL A 1 158 ? -6.850 -9.050 3.654 1.00 6.89 282 VAL A C 1
ATOM 1340 O O . VAL A 1 158 ? -7.684 -8.979 2.765 1.00 7.06 282 VAL A O 1
ATOM 1344 N N . ILE A 1 159 ? -5.547 -9.009 3.408 1.00 6.41 283 ILE A N 1
ATOM 1345 C CA . ILE A 1 159 ? -5.034 -8.926 2.041 1.00 6.77 283 ILE A CA 1
ATOM 1346 C C . ILE A 1 159 ? -5.306 -10.200 1.242 1.00 6.59 283 ILE A C 1
ATOM 1347 O O . ILE A 1 159 ? -5.786 -10.131 0.111 1.00 6.67 283 ILE A O 1
ATOM 1352 N N . ARG A 1 160 ? -5.017 -11.354 1.843 1.00 6.37 284 ARG A N 1
ATOM 1353 C CA . ARG A 1 160 ? -5.045 -12.631 1.138 1.00 6.83 284 ARG A CA 1
ATOM 1354 C C . ARG A 1 160 ? -6.467 -13.059 0.792 1.00 6.71 284 ARG A C 1
ATOM 1355 O O . ARG A 1 160 ? -6.686 -13.799 -0.165 1.00 7.33 284 ARG A O 1
ATOM 1363 N N . GLN A 1 161 ? -7.435 -12.564 1.553 1.00 6.90 285 GLN A N 1
ATOM 1364 C CA . GLN A 1 161 ? -8.841 -12.812 1.270 1.00 7.43 285 GLN A CA 1
ATOM 1365 C C . GLN A 1 161 ? -9.229 -12.221 -0.080 1.00 7.35 285 GLN A C 1
ATOM 1366 O O . GLN A 1 161 ? -10.075 -12.766 -0.787 1.00 7.74 285 GLN A O 1
ATOM 1372 N N . ARG A 1 162 ? -8.610 -11.098 -0.415 1.00 7.91 286 ARG A N 1
ATOM 1373 C CA . ARG A 1 162 ? -8.937 -10.338 -1.616 1.00 8.40 286 ARG A CA 1
ATOM 1374 C C . ARG A 1 162 ? -7.947 -10.535 -2.761 1.00 8.72 286 ARG A C 1
ATOM 1375 O O . ARG A 1 162 ? -8.300 -10.428 -3.938 1.00 8.99 286 ARG A O 1
ATOM 1383 N N . ASP A 1 163 ? -6.709 -10.858 -2.408 1.00 8.63 287 ASP A N 1
ATOM 1384 C CA . ASP A 1 163 ? -5.628 -10.941 -3.369 1.00 9.16 287 ASP A CA 1
ATOM 1385 C C . ASP A 1 163 ? -4.700 -12.044 -2.862 1.00 9.24 287 ASP A C 1
ATOM 1386 O O . ASP A 1 163 ? -3.691 -11.770 -2.234 1.00 9.39 287 ASP A O 1
ATOM 1391 N N . PRO A 1 164 ? -5.079 -13.299 -3.094 1.00 9.00 288 PRO A N 1
ATOM 1392 C CA . PRO A 1 164 ? -4.348 -14.427 -2.505 1.00 8.94 288 PRO A CA 1
ATOM 1393 C C . PRO A 1 164 ? -2.914 -14.632 -2.998 1.00 9.17 288 PRO A C 1
ATOM 1394 O O . PRO A 1 164 ? -2.119 -15.242 -2.287 1.00 9.77 288 PRO A O 1
ATOM 1398 N N A ASP A 1 165 ? -2.610 -14.194 -4.216 0.60 9.43 289 ASP A N 1
ATOM 1399 N N B ASP A 1 165 ? -2.579 -14.053 -4.146 0.40 8.56 289 ASP A N 1
ATOM 1400 C CA A ASP A 1 165 ? -1.359 -14.575 -4.898 0.60 9.75 289 ASP A CA 1
ATOM 1401 C CA B ASP A 1 165 ? -1.292 -14.292 -4.783 0.40 8.28 289 ASP A CA 1
ATOM 1402 C C A ASP A 1 165 ? -0.292 -13.481 -4.936 0.60 9.44 289 ASP A C 1
ATOM 1403 C C B ASP A 1 165 ? -0.187 -13.302 -4.409 0.40 7.75 289 ASP A C 1
ATOM 1404 O O A ASP A 1 165 ? 0.551 -13.437 -5.841 0.60 10.33 289 ASP A O 1
ATOM 1405 O O B ASP A 1 165 ? 0.985 -13.607 -4.613 0.40 7.01 289 ASP A O 1
ATOM 1414 N N A SER A 1 166 ? -0.345 -12.585 -3.956 0.50 8.86 290 SER A N 1
ATOM 1415 N N B SER A 1 166 ? -0.524 -12.136 -3.861 0.50 7.82 290 SER A N 1
ATOM 1416 C CA A SER A 1 166 ? 0.554 -11.436 -3.895 0.50 8.37 290 SER A CA 1
ATOM 1417 C CA B SER A 1 166 ? 0.483 -11.092 -3.794 0.50 8.02 290 SER A CA 1
ATOM 1418 C C A SER A 1 166 ? 1.587 -11.620 -2.794 0.50 7.62 290 SER A C 1
ATOM 1419 C C B SER A 1 166 ? 1.498 -11.363 -2.692 0.50 7.48 290 SER A C 1
ATOM 1420 O O A SER A 1 166 ? 1.356 -12.331 -1.807 0.50 7.54 290 SER A O 1
ATOM 1421 O O B SER A 1 166 ? 1.172 -11.884 -1.619 0.50 7.42 290 SER A O 1
ATOM 1426 N N . VAL A 1 167 ? 2.734 -10.978 -2.975 1.00 7.05 291 VAL A N 1
ATOM 1427 C CA . VAL A 1 167 ? 3.828 -11.090 -2.037 1.00 6.17 291 VAL A CA 1
ATOM 1428 C C . VAL A 1 167 ? 3.649 -10.013 -0.997 1.00 5.93 291 VAL A C 1
ATOM 1429 O O . VAL A 1 167 ? 3.319 -8.876 -1.325 1.00 5.36 291 VAL A O 1
ATOM 1433 N N . ILE A 1 168 ? 3.846 -10.389 0.256 1.00 4.90 292 ILE A N 1
ATOM 1434 C CA . ILE A 1 168 ? 3.763 -9.461 1.371 1.00 5.11 292 ILE A CA 1
ATOM 1435 C C . ILE A 1 168 ? 5.128 -9.378 2.041 1.00 5.01 292 ILE A C 1
ATOM 1436 O O . ILE A 1 168 ? 5.767 -10.389 2.291 1.00 5.18 292 ILE A O 1
ATOM 1441 N N . ILE A 1 169 ? 5.569 -8.154 2.307 1.00 4.98 293 ILE A N 1
ATOM 1442 C CA . ILE A 1 169 ? 6.833 -7.877 2.956 1.00 5.13 293 ILE A CA 1
ATOM 1443 C C . ILE A 1 169 ? 6.534 -7.438 4.390 1.00 4.85 293 ILE A C 1
ATOM 1444 O O . ILE A 1 169 ? 5.771 -6.510 4.614 1.00 4.95 293 ILE A O 1
ATOM 1449 N N . VAL A 1 170 ? 7.173 -8.089 5.356 1.00 5.07 294 VAL A N 1
ATOM 1450 C CA . VAL A 1 170 ? 6.911 -7.867 6.767 1.00 5.55 294 VAL A CA 1
ATOM 1451 C C . VAL A 1 170 ? 8.106 -7.170 7.409 1.00 5.63 294 VAL A C 1
ATOM 1452 O O . VAL A 1 170 ? 9.239 -7.641 7.305 1.00 6.00 294 VAL A O 1
ATOM 1456 N N . GLY A 1 171 ? 7.848 -6.050 8.067 1.00 5.92 295 GLY A N 1
ATOM 1457 C CA . GLY A 1 171 ? 8.876 -5.305 8.769 1.00 5.96 295 GLY A CA 1
ATOM 1458 C C . GLY A 1 171 ? 9.464 -6.116 9.909 1.00 6.12 295 GLY A C 1
ATOM 1459 O O . GLY A 1 171 ? 8.847 -7.057 10.377 1.00 6.25 295 GLY A O 1
ATOM 1460 N N . THR A 1 172 ? 10.662 -5.749 10.338 1.00 6.06 296 THR A N 1
ATOM 1461 C CA . THR A 1 172 ? 11.367 -6.489 11.375 1.00 6.44 296 THR A CA 1
ATOM 1462 C C . THR A 1 172 ? 11.762 -5.590 12.542 1.00 6.86 296 THR A C 1
ATOM 1463 O O . THR A 1 172 ? 11.604 -4.367 12.500 1.00 5.78 296 THR A O 1
ATOM 1467 N N . ARG A 1 173 ? 12.249 -6.209 13.605 1.00 7.29 297 ARG A N 1
ATOM 1468 C CA . ARG A 1 173 ? 12.560 -5.482 14.832 1.00 7.96 297 ARG A CA 1
ATOM 1469 C C . ARG A 1 173 ? 13.595 -4.387 14.623 1.00 7.94 297 ARG A C 1
ATOM 1470 O O . ARG A 1 173 ? 14.518 -4.537 13.834 1.00 7.48 297 ARG A O 1
ATOM 1478 N N . GLY A 1 174 ? 13.450 -3.291 15.362 1.00 7.86 298 GLY A N 1
ATOM 1479 C CA . GLY A 1 174 ? 14.486 -2.281 15.421 1.00 7.94 298 GLY A CA 1
ATOM 1480 C C . GLY A 1 174 ? 14.657 -1.517 14.129 1.00 8.05 298 GLY A C 1
ATOM 1481 O O . GLY A 1 174 ? 15.733 -1.507 13.530 1.00 8.06 298 GLY A O 1
ATOM 1482 N N . TRP A 1 175 ? 13.583 -0.864 13.713 1.00 7.76 299 TRP A N 1
ATOM 1483 C CA . TRP A 1 175 ? 13.541 -0.131 12.449 1.00 7.45 299 TRP A CA 1
ATOM 1484 C C . TRP A 1 175 ? 13.906 -1.033 11.272 1.00 6.67 299 TRP A C 1
ATOM 1485 O O . TRP A 1 175 ? 14.668 -0.664 10.376 1.00 6.92 299 TRP A O 1
ATOM 1496 N N . SER A 1 176 ? 13.318 -2.221 11.276 1.00 6.31 300 SER A N 1
ATOM 1497 C CA . SER A 1 176 ? 13.548 -3.216 10.235 1.00 5.90 300 SER A CA 1
ATOM 1498 C C . SER A 1 176 ? 15.040 -3.483 10.027 1.00 6.37 300 SER A C 1
ATOM 1499 O O . SER A 1 176 ? 15.522 -3.574 8.901 1.00 6.14 300 SER A O 1
ATOM 1502 N N . SER A 1 177 ? 15.758 -3.642 11.135 1.00 6.47 301 SER A N 1
ATOM 1503 C CA . SER A 1 177 ? 17.172 -4.011 11.089 1.00 6.96 301 SER A CA 1
ATOM 1504 C C . SER A 1 177 ? 17.392 -5.497 11.369 1.00 7.67 301 SER A C 1
ATOM 1505 O O . SER A 1 177 ? 18.480 -5.891 11.761 1.00 8.06 301 SER A O 1
ATOM 1508 N N . LEU A 1 178 ? 16.361 -6.310 11.154 1.00 8.08 302 LEU A N 1
ATOM 1509 C CA . LEU A 1 178 ? 16.383 -7.730 11.505 1.00 8.77 302 LEU A CA 1
ATOM 1510 C C . LEU A 1 178 ? 16.744 -7.919 12.981 1.00 9.28 302 LEU A C 1
ATOM 1511 O O . LEU A 1 178 ? 17.326 -8.937 13.365 1.00 9.68 302 LEU A O 1
ATOM 1516 N N . GLY A 1 179 ? 16.392 -6.933 13.803 1.00 9.57 303 GLY A N 1
ATOM 1517 C CA . GLY A 1 179 ? 16.693 -6.962 15.221 1.00 9.87 303 GLY A CA 1
ATOM 1518 C C . GLY A 1 179 ? 18.060 -6.433 15.616 1.00 10.25 303 GLY A C 1
ATOM 1519 O O . GLY A 1 179 ? 18.310 -6.272 16.800 1.00 10.84 303 GLY A O 1
ATOM 1520 N N . VAL A 1 180 ? 18.938 -6.148 14.658 1.00 10.74 304 VAL A N 1
ATOM 1521 C CA . VAL A 1 180 ? 20.329 -5.796 14.981 1.00 11.51 304 VAL A CA 1
ATOM 1522 C C . VAL A 1 180 ? 20.426 -4.550 15.878 1.00 12.40 304 VAL A C 1
ATOM 1523 O O . VAL A 1 180 ? 21.214 -4.518 16.825 1.00 12.48 304 VAL A O 1
ATOM 1527 N N A SER A 1 181 ? 19.614 -3.542 15.588 0.50 12.98 305 SER A N 1
ATOM 1528 N N B SER A 1 181 ? 19.598 -3.551 15.583 0.50 12.86 305 SER A N 1
ATOM 1529 C CA A SER A 1 181 ? 19.660 -2.281 16.323 0.50 13.73 305 SER A CA 1
ATOM 1530 C CA B SER A 1 181 ? 19.601 -2.271 16.296 0.50 13.50 305 SER A CA 1
ATOM 1531 C C A SER A 1 181 ? 19.115 -2.400 17.749 0.50 14.35 305 SER A C 1
ATOM 1532 C C B SER A 1 181 ? 18.976 -2.339 17.691 0.50 14.16 305 SER A C 1
ATOM 1533 O O A SER A 1 181 ? 19.348 -1.514 18.576 0.50 14.83 305 SER A O 1
ATOM 1534 O O B SER A 1 181 ? 18.979 -1.343 18.423 0.50 14.34 305 SER A O 1
ATOM 1539 N N . GLU A 1 182 ? 18.402 -3.490 18.034 1.00 14.51 306 GLU A N 1
ATOM 1540 C CA . GLU A 1 182 ? 17.842 -3.732 19.373 1.00 15.36 306 GLU A CA 1
ATOM 1541 C C . GLU A 1 182 ? 18.479 -4.965 20.029 1.00 15.80 306 GLU A C 1
ATOM 1542 O O . GLU A 1 182 ? 17.857 -5.637 20.857 1.00 16.98 306 GLU A O 1
ATOM 1548 N N . GLY A 1 183 ? 19.723 -5.254 19.645 1.00 16.04 307 GLY A N 1
ATOM 1549 C CA . GLY A 1 183 ? 20.524 -6.305 20.255 1.00 15.88 307 GLY A CA 1
ATOM 1550 C C . GLY A 1 183 ? 20.193 -7.743 19.900 1.00 15.60 307 GLY A C 1
ATOM 1551 O O . GLY A 1 183 ? 20.559 -8.662 20.633 1.00 16.78 307 GLY A O 1
ATOM 1552 N N . SER A 1 184 ? 19.512 -7.951 18.776 1.00 14.46 308 SER A N 1
ATOM 1553 C CA . SER A 1 184 ? 19.125 -9.286 18.325 1.00 13.58 308 SER A CA 1
ATOM 1554 C C . SER A 1 184 ? 19.589 -9.532 16.888 1.00 12.33 308 SER A C 1
ATOM 1555 O O . SER A 1 184 ? 20.565 -8.937 16.435 1.00 12.46 308 SER A O 1
ATOM 1558 N N . GLY A 1 185 ? 18.906 -10.419 16.173 1.00 11.15 309 GLY A N 1
ATOM 1559 C CA . GLY A 1 185 ? 19.294 -10.759 14.815 1.00 10.56 309 GLY A CA 1
ATOM 1560 C C . GLY A 1 185 ? 18.246 -11.600 14.116 1.00 9.79 309 GLY A C 1
ATOM 1561 O O . GLY A 1 185 ? 17.209 -11.902 14.698 1.00 9.69 309 GLY A O 1
ATOM 1562 N N . PRO A 1 186 ? 18.504 -11.976 12.868 1.00 9.49 310 PRO A N 1
ATOM 1563 C CA . PRO A 1 186 ? 17.514 -12.713 12.070 1.00 9.52 310 PRO A CA 1
ATOM 1564 C C . PRO A 1 186 ? 17.185 -14.123 12.558 1.00 9.50 310 PRO A C 1
ATOM 1565 O O . PRO A 1 186 ? 16.145 -14.655 12.184 1.00 9.46 310 PRO A O 1
ATOM 1569 N N . ALA A 1 187 ? 18.035 -14.722 13.384 1.00 9.97 311 ALA A N 1
ATOM 1570 C CA . ALA A 1 187 ? 17.730 -16.045 13.923 1.00 10.38 311 ALA A CA 1
ATOM 1571 C C . ALA A 1 187 ? 16.409 -16.048 14.698 1.00 10.23 311 ALA A C 1
ATOM 1572 O O . ALA A 1 187 ? 15.697 -17.041 14.717 1.00 10.69 311 ALA A O 1
ATOM 1574 N N . GLU A 1 188 ? 16.083 -14.923 15.330 1.00 9.93 312 GLU A N 1
ATOM 1575 C CA . GLU A 1 188 ? 14.829 -14.780 16.059 1.00 10.19 312 GLU A CA 1
ATOM 1576 C C . GLU A 1 188 ? 13.620 -14.990 15.149 1.00 9.58 312 GLU A C 1
ATOM 1577 O O . GLU A 1 188 ? 12.644 -15.625 15.532 1.00 9.47 312 GLU A O 1
ATOM 1583 N N . ILE A 1 189 ? 13.701 -14.453 13.935 1.00 9.18 313 ILE A N 1
ATOM 1584 C CA . ILE A 1 189 ? 12.634 -14.614 12.946 1.00 8.92 313 ILE A CA 1
ATOM 1585 C C . ILE A 1 189 ? 12.530 -16.062 12.481 1.00 8.71 313 ILE A C 1
ATOM 1586 O O . ILE A 1 189 ? 11.441 -16.626 12.397 1.00 8.77 313 ILE A O 1
ATOM 1591 N N . ALA A 1 190 ? 13.668 -16.671 12.170 1.00 8.81 314 ALA A N 1
ATOM 1592 C CA . ALA A 1 190 ? 13.682 -18.036 11.652 1.00 9.26 314 ALA A CA 1
ATOM 1593 C C . ALA A 1 190 ? 13.114 -19.028 12.652 1.00 9.55 314 ALA A C 1
ATOM 1594 O O . ALA A 1 190 ? 12.459 -19.994 12.244 1.00 10.15 314 ALA A O 1
ATOM 1596 N N . ALA A 1 191 ? 13.312 -18.752 13.943 1.00 9.49 315 ALA A N 1
ATOM 1597 C CA . ALA A 1 191 ? 12.813 -19.611 15.022 1.00 9.66 315 ALA A CA 1
ATOM 1598 C C . ALA A 1 191 ? 11.314 -19.461 15.264 1.00 9.60 315 ALA A C 1
ATOM 1599 O O . ALA A 1 191 ? 10.695 -20.343 15.851 1.00 10.71 315 ALA A O 1
ATOM 1601 N N . ASN A 1 192 ? 10.741 -18.333 14.842 1.00 9.02 316 ASN A N 1
ATOM 1602 C CA . ASN A 1 192 ? 9.325 -18.042 15.039 1.00 8.32 316 ASN A CA 1
ATOM 1603 C C . ASN A 1 192 ? 8.782 -17.259 13.835 1.00 7.85 316 ASN A C 1
ATOM 1604 O O . ASN A 1 192 ? 8.424 -16.098 13.954 1.00 7.60 316 ASN A O 1
ATOM 1609 N N . PRO A 1 193 ? 8.739 -17.886 12.666 1.00 7.95 317 PRO A N 1
ATOM 1610 C CA . PRO A 1 193 ? 8.412 -17.155 11.440 1.00 8.32 317 PRO A CA 1
ATOM 1611 C C . PRO A 1 193 ? 6.928 -16.818 11.343 1.00 8.94 317 PRO A C 1
ATOM 1612 O O . PRO A 1 193 ? 6.094 -17.457 11.996 1.00 8.73 317 PRO A O 1
ATOM 1616 N N . VAL A 1 194 ? 6.609 -15.804 10.549 1.00 9.34 318 VAL A N 1
ATOM 1617 C CA . VAL A 1 194 ? 5.219 -15.511 10.225 1.00 10.39 318 VAL A CA 1
ATOM 1618 C C . VAL A 1 194 ? 4.629 -16.770 9.568 1.00 11.55 318 VAL A C 1
ATOM 1619 O O . VAL A 1 194 ? 5.254 -17.353 8.686 1.00 12.13 318 VAL A O 1
ATOM 1623 N N . ASN A 1 195 ? 3.446 -17.178 10.032 1.00 13.01 319 ASN A N 1
ATOM 1624 C CA . ASN A 1 195 ? 2.775 -18.407 9.586 1.00 13.85 319 ASN A CA 1
ATOM 1625 C C . ASN A 1 195 ? 1.988 -18.132 8.305 1.00 13.68 319 ASN A C 1
ATOM 1626 O O . ASN A 1 195 ? 0.765 -18.189 8.270 1.00 15.21 319 ASN A O 1
ATOM 1631 N N . ALA A 1 196 ? 2.722 -17.777 7.267 1.00 13.32 320 ALA A N 1
ATOM 1632 C CA . ALA A 1 196 ? 2.190 -17.586 5.934 1.00 12.61 320 ALA A CA 1
ATOM 1633 C C . ALA A 1 196 ? 3.356 -17.765 4.996 1.00 12.97 320 ALA A C 1
ATOM 1634 O O . ALA A 1 196 ? 4.519 -17.657 5.401 1.00 13.30 320 ALA A O 1
ATOM 1636 N N . SER A 1 197 ? 3.041 -18.053 3.749 1.00 12.09 321 SER A N 1
ATOM 1637 C CA . SER A 1 197 ? 4.052 -18.154 2.727 1.00 11.92 321 SER A CA 1
ATOM 1638 C C . SER A 1 197 ? 3.850 -17.059 1.692 1.00 10.75 321 SER A C 1
ATOM 1639 O O . SER A 1 197 ? 2.949 -16.221 1.803 1.00 9.83 321 SER A O 1
ATOM 1642 N N . ASN A 1 198 ? 4.738 -17.032 0.712 1.00 9.76 322 ASN A N 1
ATOM 1643 C CA . ASN A 1 198 ? 4.860 -15.903 -0.169 1.00 9.16 322 ASN A CA 1
ATOM 1644 C C . ASN A 1 198 ? 5.104 -14.620 0.623 1.00 8.06 322 ASN A C 1
ATOM 1645 O O . ASN A 1 198 ? 4.569 -13.571 0.304 1.00 8.14 322 ASN A O 1
ATOM 1650 N N A ILE A 1 199 ? 5.929 -14.739 1.665 0.60 7.27 323 ILE A N 1
ATOM 1651 N N B ILE A 1 199 ? 5.925 -14.713 1.659 0.40 7.06 323 ILE A N 1
ATOM 1652 C CA A ILE A 1 199 ? 6.299 -13.648 2.565 0.60 7.36 323 ILE A CA 1
ATOM 1653 C CA B ILE A 1 199 ? 6.274 -13.537 2.433 0.40 6.66 323 ILE A CA 1
ATOM 1654 C C A ILE A 1 199 ? 7.781 -13.333 2.376 0.60 6.57 323 ILE A C 1
ATOM 1655 C C B ILE A 1 199 ? 7.774 -13.324 2.489 0.40 6.26 323 ILE A C 1
ATOM 1656 O O A ILE A 1 199 ? 8.578 -14.244 2.137 0.60 7.05 323 ILE A O 1
ATOM 1657 O O B ILE A 1 199 ? 8.566 -14.272 2.556 0.40 6.31 323 ILE A O 1
ATOM 1666 N N . MET A 1 200 ? 8.139 -12.051 2.482 1.00 5.73 324 MET A N 1
ATOM 1667 C CA . MET A 1 200 ? 9.526 -11.614 2.593 1.00 5.49 324 MET A CA 1
ATOM 1668 C C . MET A 1 200 ? 9.641 -10.753 3.838 1.00 5.32 324 MET A C 1
ATOM 1669 O O . MET A 1 200 ? 8.631 -10.261 4.359 1.00 5.50 324 MET A O 1
ATOM 1674 N N . TYR A 1 201 ? 10.861 -10.585 4.313 1.00 4.56 325 TYR A N 1
ATOM 1675 C CA . TYR A 1 201 ? 11.126 -9.804 5.511 1.00 4.80 325 TYR A CA 1
ATOM 1676 C C . TYR A 1 201 ? 11.996 -8.623 5.135 1.00 5.19 325 TYR A C 1
ATOM 1677 O O . TYR A 1 201 ? 12.928 -8.750 4.340 1.00 6.08 325 TYR A O 1
ATOM 1686 N N . ALA A 1 202 ? 11.689 -7.467 5.705 1.00 5.16 326 ALA A N 1
ATOM 1687 C CA . ALA A 1 202 ? 12.403 -6.245 5.360 1.00 5.44 326 ALA A CA 1
ATOM 1688 C C . ALA A 1 202 ? 13.688 -6.054 6.152 1.00 5.29 326 ALA A C 1
ATOM 1689 O O . ALA A 1 202 ? 13.760 -6.362 7.344 1.00 5.99 326 ALA A O 1
ATOM 1691 N N . PHE A 1 203 ? 14.703 -5.513 5.479 1.00 4.95 327 PHE A N 1
ATOM 1692 C CA . PHE A 1 203 ? 15.916 -5.035 6.115 1.00 4.96 327 PHE A CA 1
ATOM 1693 C C . PHE A 1 203 ? 16.251 -3.646 5.602 1.00 5.38 327 PHE A C 1
ATOM 1694 O O . PHE A 1 203 ? 16.168 -3.378 4.405 1.00 5.80 327 PHE A O 1
ATOM 1702 N N . HIS A 1 204 ? 16.604 -2.765 6.527 1.00 5.07 328 HIS A N 1
ATOM 1703 C CA . HIS A 1 204 ? 16.980 -1.391 6.221 1.00 5.62 328 HIS A CA 1
ATOM 1704 C C . HIS A 1 204 ? 18.356 -1.109 6.769 1.00 5.81 328 HIS A C 1
ATOM 1705 O O . HIS A 1 204 ? 18.675 -1.508 7.882 1.00 6.46 328 HIS A O 1
ATOM 1712 N N . PHE A 1 205 ? 19.158 -0.375 6.011 1.00 5.98 329 PHE A N 1
ATOM 1713 C CA . PHE A 1 205 ? 20.489 -0.002 6.467 1.00 6.26 329 PHE A CA 1
ATOM 1714 C C . PHE A 1 205 ? 20.905 1.334 5.861 1.00 6.42 329 PHE A C 1
ATOM 1715 O O . PHE A 1 205 ? 20.439 1.715 4.795 1.00 6.43 329 PHE A O 1
ATOM 1723 N N . TYR A 1 206 ? 21.833 1.998 6.536 1.00 6.99 330 TYR A N 1
ATOM 1724 C CA . TYR A 1 206 ? 22.414 3.252 6.097 1.00 7.62 330 TYR A CA 1
ATOM 1725 C C . TYR A 1 206 ? 23.923 3.055 6.224 1.00 8.22 330 TYR A C 1
ATOM 1726 O O . TYR A 1 206 ? 24.440 2.948 7.333 1.00 7.87 330 TYR A O 1
ATOM 1735 N N . ALA A 1 207 ? 24.606 2.980 5.082 1.00 8.35 331 ALA A N 1
ATOM 1736 C CA . ALA A 1 207 ? 25.967 2.440 5.012 1.00 8.91 331 ALA A CA 1
ATOM 1737 C C . ALA A 1 207 ? 27.015 3.192 5.826 1.00 9.65 331 ALA A C 1
ATOM 1738 O O . ALA A 1 207 ? 27.976 2.580 6.286 1.00 10.64 331 ALA A O 1
ATOM 1740 N N . ALA A 1 208 ? 26.860 4.497 6.004 1.00 10.13 332 ALA A N 1
ATOM 1741 C CA . ALA A 1 208 ? 27.868 5.255 6.751 1.00 11.48 332 ALA A CA 1
ATOM 1742 C C . ALA A 1 208 ? 27.812 4.933 8.247 1.00 12.42 332 ALA A C 1
ATOM 1743 O O . ALA A 1 208 ? 28.828 5.023 8.945 1.00 14.08 332 ALA A O 1
ATOM 1745 N N . SER A 1 209 ? 26.637 4.525 8.718 1.00 12.60 333 SER A N 1
ATOM 1746 C CA . SER A 1 209 ? 26.400 4.182 10.124 1.00 12.96 333 SER A CA 1
ATOM 1747 C C . SER A 1 209 ? 26.390 2.681 10.417 1.00 13.07 333 SER A C 1
ATOM 1748 O O . SER A 1 209 ? 26.697 2.268 11.541 1.00 13.70 333 SER A O 1
ATOM 1751 N N . HIS A 1 210 ? 26.024 1.874 9.424 1.00 12.33 334 HIS A N 1
ATOM 1752 C CA . HIS A 1 210 ? 25.727 0.460 9.640 1.00 12.02 334 HIS A CA 1
ATOM 1753 C C . HIS A 1 210 ? 26.775 -0.366 8.919 1.00 12.54 334 HIS A C 1
ATOM 1754 O O . HIS A 1 210 ? 26.769 -0.475 7.688 1.00 12.73 334 HIS A O 1
ATOM 1761 N N . ARG A 1 211 ? 27.675 -0.942 9.707 1.00 13.46 335 ARG A N 1
ATOM 1762 C CA . ARG A 1 211 ? 28.913 -1.532 9.215 1.00 14.20 335 ARG A CA 1
ATOM 1763 C C . ARG A 1 211 ? 28.798 -3.061 9.168 1.00 13.96 335 ARG A C 1
ATOM 1764 O O . ARG A 1 211 ? 27.753 -3.596 8.810 1.00 13.37 335 ARG A O 1
ATOM 1772 N N . ASP A 1 212 ? 29.858 -3.772 9.547 1.00 14.16 336 ASP A N 1
ATOM 1773 C CA . ASP A 1 212 ? 29.937 -5.208 9.313 1.00 13.97 336 ASP A CA 1
ATOM 1774 C C . ASP A 1 212 ? 28.885 -6.037 10.049 1.00 13.32 336 ASP A C 1
ATOM 1775 O O . ASP A 1 212 ? 28.473 -7.079 9.545 1.00 13.30 336 ASP A O 1
ATOM 1780 N N A ASN A 1 213 ? 28.461 -5.603 11.233 0.80 13.23 337 ASN A N 1
ATOM 1781 N N B ASN A 1 213 ? 28.475 -5.576 11.230 0.20 12.86 337 ASN A N 1
ATOM 1782 C CA A ASN A 1 213 ? 27.427 -6.338 11.964 0.80 13.36 337 ASN A CA 1
ATOM 1783 C CA B ASN A 1 213 ? 27.416 -6.227 12.002 0.20 12.49 337 ASN A CA 1
ATOM 1784 C C A ASN A 1 213 ? 26.063 -6.305 11.265 0.80 12.45 337 ASN A C 1
ATOM 1785 C C B ASN A 1 213 ? 26.118 -6.321 11.215 0.20 12.02 337 ASN A C 1
ATOM 1786 O O A ASN A 1 213 ? 25.296 -7.255 11.371 0.80 12.77 337 ASN A O 1
ATOM 1787 O O B ASN A 1 213 ? 25.449 -7.351 11.220 0.20 12.04 337 ASN A O 1
ATOM 1796 N N . TYR A 1 214 ? 25.777 -5.229 10.540 1.00 11.58 338 TYR A N 1
ATOM 1797 C CA . TYR A 1 214 ? 24.549 -5.146 9.751 1.00 10.72 338 TYR A CA 1
ATOM 1798 C C . TYR A 1 214 ? 24.680 -5.951 8.453 1.00 9.81 338 TYR A C 1
ATOM 1799 O O . TYR A 1 214 ? 23.757 -6.672 8.071 1.00 9.25 338 TYR A O 1
ATOM 1808 N N . LEU A 1 215 ? 25.824 -5.834 7.787 1.00 9.61 339 LEU A N 1
ATOM 1809 C CA . LEU A 1 215 ? 26.102 -6.602 6.573 1.00 9.37 339 LEU A CA 1
ATOM 1810 C C . LEU A 1 215 ? 26.050 -8.107 6.860 1.00 9.04 339 LEU A C 1
ATOM 1811 O O . LEU A 1 215 ? 25.450 -8.868 6.111 1.00 8.72 339 LEU A O 1
ATOM 1816 N N . ASN A 1 216 ? 26.673 -8.523 7.953 1.00 9.14 340 ASN A N 1
ATOM 1817 C CA . ASN A 1 216 ? 26.637 -9.923 8.373 1.00 9.26 340 ASN A CA 1
ATOM 1818 C C . ASN A 1 216 ? 25.219 -10.436 8.633 1.00 8.62 340 ASN A C 1
ATOM 1819 O O . ASN A 1 216 ? 24.882 -11.559 8.245 1.00 8.63 340 ASN A O 1
ATOM 1824 N N . ALA A 1 217 ? 24.393 -9.615 9.277 1.00 8.18 341 ALA A N 1
ATOM 1825 C CA . ALA A 1 217 ? 23.011 -9.988 9.570 1.00 7.66 341 ALA A CA 1
ATOM 1826 C C . ALA A 1 217 ? 22.203 -10.178 8.296 1.00 7.54 341 ALA A C 1
ATOM 1827 O O . ALA A 1 217 ? 21.354 -11.057 8.230 1.00 7.27 341 ALA A O 1
ATOM 1829 N N . LEU A 1 218 ? 22.454 -9.350 7.289 1.00 7.45 342 LEU A N 1
ATOM 1830 C CA . LEU A 1 218 ? 21.774 -9.492 6.008 1.00 8.24 342 LEU A CA 1
ATOM 1831 C C . LEU A 1 218 ? 22.164 -10.806 5.318 1.00 8.68 342 LEU A C 1
ATOM 1832 O O . LEU A 1 218 ? 21.307 -11.515 4.795 1.00 9.06 342 LEU A O 1
ATOM 1837 N N A ARG A 1 219 ? 23.455 -11.124 5.329 0.60 9.56 343 ARG A N 1
ATOM 1838 N N B ARG A 1 219 ? 23.460 -11.114 5.323 0.40 9.36 343 ARG A N 1
ATOM 1839 C CA A ARG A 1 219 ? 23.945 -12.402 4.810 0.60 10.28 343 ARG A CA 1
ATOM 1840 C CA B ARG A 1 219 ? 23.971 -12.393 4.826 0.40 9.91 343 ARG A CA 1
ATOM 1841 C C A ARG A 1 219 ? 23.292 -13.575 5.545 0.60 9.99 343 ARG A C 1
ATOM 1842 C C B ARG A 1 219 ? 23.298 -13.565 5.543 0.40 9.82 343 ARG A C 1
ATOM 1843 O O A ARG A 1 219 ? 22.794 -14.517 4.924 0.60 9.95 343 ARG A O 1
ATOM 1844 O O B ARG A 1 219 ? 22.801 -14.498 4.910 0.40 9.81 343 ARG A O 1
ATOM 1859 N N . GLU A 1 220 ? 23.285 -13.494 6.871 1.00 9.87 344 GLU A N 1
ATOM 1860 C CA . GLU A 1 220 ? 22.692 -14.523 7.717 1.00 9.84 344 GLU A CA 1
ATOM 1861 C C . GLU A 1 220 ? 21.207 -14.730 7.404 1.00 9.41 344 GLU A C 1
ATOM 1862 O O . GLU A 1 220 ? 20.751 -15.851 7.238 1.00 9.26 344 GLU A O 1
ATOM 1868 N N . ALA A 1 221 ? 20.467 -13.635 7.291 1.00 8.35 345 ALA A N 1
ATOM 1869 C CA . ALA A 1 221 ? 19.032 -13.707 7.065 1.00 8.24 345 ALA A CA 1
ATOM 1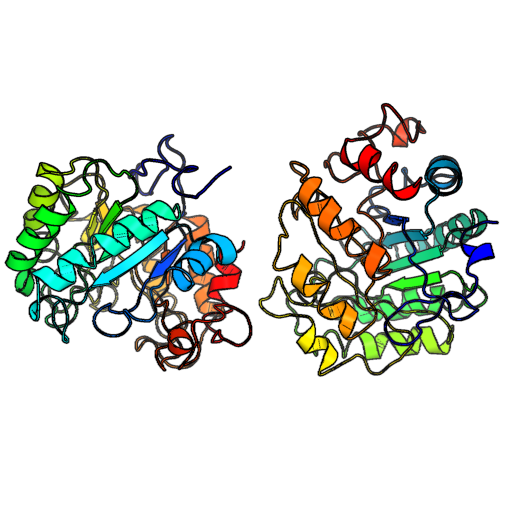870 C C . ALA A 1 221 ? 18.736 -14.369 5.732 1.00 8.38 345 ALA A C 1
ATOM 1871 O O . ALA A 1 221 ? 17.797 -15.156 5.621 1.00 8.64 345 ALA A O 1
ATOM 1873 N N . SER A 1 222 ? 19.547 -14.054 4.726 1.00 8.92 346 SER A N 1
ATOM 1874 C CA . SER A 1 222 ? 19.292 -14.529 3.372 1.00 10.25 346 SER A CA 1
ATOM 1875 C C . SER A 1 222 ? 19.468 -16.051 3.256 1.00 10.07 346 SER A C 1
ATOM 1876 O O . SER A 1 222 ? 18.953 -16.655 2.320 1.00 10.96 346 SER A O 1
ATOM 1879 N N . GLU A 1 223 ? 20.176 -16.667 4.209 1.00 10.57 347 GLU A N 1
ATOM 1880 C CA . GLU A 1 223 ? 20.231 -18.138 4.305 1.00 10.17 347 GLU A CA 1
ATOM 1881 C C . GLU A 1 223 ? 18.909 -18.765 4.759 1.00 10.31 347 GLU A C 1
ATOM 1882 O O . GLU A 1 223 ? 18.648 -19.926 4.461 1.00 10.69 347 GLU A O 1
ATOM 1888 N N . LEU A 1 224 ? 18.104 -18.006 5.506 1.00 9.83 348 LEU A N 1
ATOM 1889 C CA . LEU A 1 224 ? 16.972 -18.547 6.273 1.00 9.98 348 LEU A CA 1
ATOM 1890 C C . LEU A 1 224 ? 15.591 -18.242 5.688 1.00 9.44 348 LEU A C 1
ATOM 1891 O O . LEU A 1 224 ? 14.660 -19.014 5.869 1.00 9.60 348 LEU A O 1
ATOM 1896 N N . PHE A 1 225 ? 15.460 -17.096 5.034 1.00 8.45 349 PHE A N 1
ATOM 1897 C CA . PHE A 1 225 ? 14.160 -16.636 4.537 1.00 7.84 349 PHE A CA 1
ATOM 1898 C C . PHE A 1 225 ? 14.372 -15.530 3.505 1.00 7.17 349 PHE A C 1
ATOM 1899 O O . PHE A 1 225 ? 15.477 -15.001 3.405 1.00 6.96 349 PHE A O 1
ATOM 1907 N N . PRO A 1 226 ? 13.348 -15.189 2.724 1.00 7.29 350 PRO A N 1
ATOM 1908 C CA . PRO A 1 226 ? 13.502 -14.136 1.715 1.00 7.10 350 PRO A CA 1
ATOM 1909 C C . PRO A 1 226 ? 13.557 -12.765 2.351 1.00 7.07 350 PRO A C 1
ATOM 1910 O O . PRO A 1 226 ? 12.762 -12.474 3.242 1.00 7.12 350 PRO A O 1
ATOM 1914 N N . VAL A 1 227 ? 14.515 -11.961 1.913 1.00 7.12 351 VAL A N 1
ATOM 1915 C CA . VAL A 1 227 ? 14.700 -10.604 2.403 1.00 6.80 351 VAL A CA 1
ATOM 1916 C C . VAL A 1 227 ? 14.542 -9.631 1.234 1.00 6.43 351 VAL A C 1
ATOM 1917 O O . VAL A 1 227 ? 15.006 -9.902 0.127 1.00 6.03 351 VAL A O 1
ATOM 1921 N N . PHE A 1 228 ? 13.868 -8.514 1.478 1.00 5.06 352 PHE A N 1
ATOM 1922 C CA . PHE A 1 228 ? 13.866 -7.400 0.543 1.00 5.20 352 PHE A CA 1
ATOM 1923 C C . PHE A 1 228 ? 14.335 -6.157 1.278 1.00 5.04 352 PHE A C 1
ATOM 1924 O O . PHE A 1 228 ? 13.833 -5.832 2.352 1.00 5.32 352 PHE A O 1
ATOM 1932 N N . VAL A 1 229 ? 15.300 -5.456 0.699 1.00 4.55 353 VAL A N 1
ATOM 1933 C CA . VAL A 1 229 ? 15.791 -4.237 1.302 1.00 4.57 353 VAL A CA 1
ATOM 1934 C C . VAL A 1 229 ? 14.906 -3.080 0.818 1.00 4.84 353 VAL A C 1
ATOM 1935 O O . VAL A 1 229 ? 15.188 -2.444 -0.185 1.00 4.89 353 VAL A O 1
ATOM 1939 N N . THR A 1 230 ? 13.814 -2.827 1.535 1.00 4.92 354 THR A N 1
ATOM 1940 C CA . THR A 1 230 ? 12.836 -1.830 1.087 1.00 5.53 354 THR A CA 1
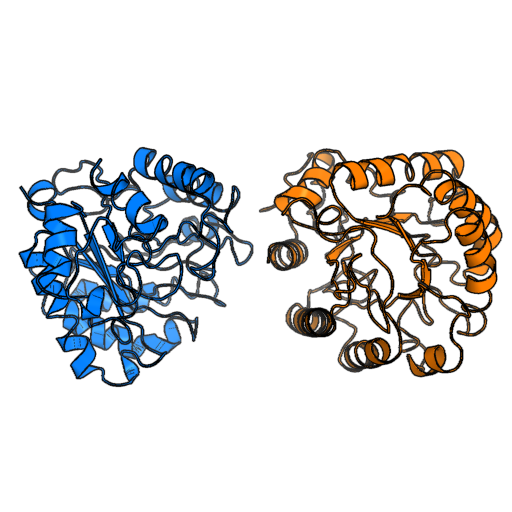ATOM 1941 C C . THR A 1 230 ? 13.284 -0.390 1.325 1.00 5.53 354 THR A C 1
ATOM 1942 O O . THR A 1 230 ? 12.678 0.535 0.801 1.00 5.50 354 THR A O 1
ATOM 1946 N N . GLU A 1 231 ? 14.350 -0.199 2.092 1.00 5.74 355 GLU A N 1
ATOM 1947 C CA . GLU A 1 231 ? 14.862 1.139 2.330 1.00 6.08 355 GLU A CA 1
ATOM 1948 C C . GLU A 1 231 ? 16.330 1.066 2.699 1.00 5.91 355 GLU A C 1
ATOM 1949 O O . GLU A 1 231 ? 16.693 0.389 3.649 1.00 6.80 355 GLU A O 1
ATOM 1955 N N . PHE A 1 232 ? 17.177 1.760 1.947 1.00 5.71 356 PHE A N 1
ATOM 1956 C CA . PHE A 1 232 ? 18.568 1.923 2.365 1.00 5.59 356 PHE A CA 1
ATOM 1957 C C . PHE A 1 232 ? 19.147 3.231 1.887 1.00 6.04 356 PHE A C 1
ATOM 1958 O O . PHE A 1 232 ? 18.639 3.858 0.962 1.00 6.01 356 PHE A O 1
ATOM 1966 N N . GLY A 1 233 ? 20.223 3.632 2.541 1.00 6.55 357 GLY A N 1
ATOM 1967 C CA . GLY A 1 233 ? 20.956 4.820 2.172 1.00 6.80 357 GLY A CA 1
ATOM 1968 C C . GLY A 1 233 ? 22.444 4.554 2.198 1.00 7.32 357 GLY A C 1
ATOM 1969 O O . GLY A 1 233 ? 22.915 3.567 2.773 1.00 7.02 357 GLY A O 1
ATOM 1970 N N . THR A 1 234 ? 23.186 5.468 1.585 1.00 7.53 358 THR A N 1
ATOM 1971 C CA . THR A 1 234 ? 24.641 5.407 1.580 1.00 8.36 358 THR A CA 1
ATOM 1972 C C . THR A 1 234 ? 25.239 6.312 2.646 1.00 9.11 358 THR A C 1
ATOM 1973 O O . THR A 1 234 ? 26.449 6.294 2.847 1.00 9.54 358 THR A O 1
ATOM 1977 N N . GLU A 1 235 ? 24.406 7.077 3.345 1.00 9.81 359 GLU A N 1
ATOM 1978 C CA . GLU A 1 235 ? 24.890 8.032 4.346 1.00 10.48 359 GLU A CA 1
ATOM 1979 C C . GLU A 1 235 ? 24.567 7.524 5.752 1.00 11.22 359 GLU A C 1
ATOM 1980 O O . GLU A 1 235 ? 24.484 6.319 5.956 1.00 10.42 359 GLU A O 1
ATOM 1986 N N . THR A 1 236 ? 24.449 8.411 6.731 1.00 12.66 360 THR A N 1
ATOM 1987 C CA . THR A 1 236 ? 24.188 7.979 8.106 1.00 13.72 360 THR A CA 1
ATOM 1988 C C . THR A 1 236 ? 22.716 7.640 8.283 1.00 14.88 360 THR A C 1
ATOM 1989 O O . THR A 1 236 ? 21.909 7.875 7.392 1.00 14.33 360 THR A O 1
ATOM 1993 N N . TYR A 1 237 ? 22.385 7.105 9.456 1.00 16.15 361 TYR A N 1
ATOM 1994 C CA . TYR A 1 237 ? 21.036 6.637 9.780 1.00 17.83 361 TYR A CA 1
ATOM 1995 C C . TYR A 1 237 ? 19.932 7.702 9.751 1.00 18.06 361 TYR A C 1
ATOM 1996 O O . TYR A 1 237 ? 18.757 7.353 9.741 1.00 19.03 361 TYR A O 1
ATOM 2005 N N . THR A 1 238 ? 20.303 8.982 9.755 1.00 18.51 362 THR A N 1
ATOM 2006 C CA . THR A 1 238 ? 19.339 10.079 9.613 1.00 18.72 362 THR A CA 1
ATOM 2007 C C . THR A 1 238 ? 18.866 10.277 8.168 1.00 18.53 362 THR A C 1
ATOM 2008 O O . THR A 1 238 ? 17.899 11.000 7.925 1.00 18.94 362 THR A O 1
ATOM 2012 N N . GLY A 1 239 ? 19.548 9.644 7.216 1.00 17.82 363 GLY A N 1
ATOM 2013 C CA . GLY A 1 239 ? 19.330 9.900 5.803 1.00 17.06 363 GLY A CA 1
ATOM 2014 C C . GLY A 1 239 ? 20.103 11.107 5.294 1.00 16.56 363 GLY A C 1
ATOM 2015 O O . GLY A 1 239 ? 19.904 11.549 4.157 1.00 15.76 363 GLY A O 1
ATOM 2016 N N . ASP A 1 240 ? 21.011 11.617 6.126 1.00 16.17 364 ASP A N 1
ATOM 2017 C CA . ASP A 1 240 ? 21.830 12.773 5.793 1.00 15.68 364 ASP A CA 1
ATOM 2018 C C . ASP A 1 240 ? 23.289 12.505 6.175 1.00 15.58 364 ASP A C 1
ATOM 2019 O O . ASP A 1 240 ? 23.615 11.441 6.705 1.00 14.91 364 ASP A O 1
ATOM 2024 N N . GLY A 1 241 ? 24.166 13.456 5.878 1.00 15.52 365 GLY A N 1
ATOM 2025 C CA . GLY A 1 241 ? 25.578 13.328 6.190 1.00 15.42 365 GLY A CA 1
ATOM 2026 C C . GLY A 1 241 ? 26.391 12.797 5.028 1.00 15.26 365 GLY A C 1
ATOM 2027 O O . GLY A 1 241 ? 25.891 12.642 3.903 1.00 14.98 365 GLY A O 1
ATOM 2028 N N . ALA A 1 242 ? 27.663 12.517 5.305 1.00 15.08 366 ALA A N 1
ATOM 2029 C CA . ALA A 1 242 ? 28.602 12.077 4.286 1.00 14.92 366 ALA A CA 1
ATOM 2030 C C . ALA A 1 242 ? 28.284 10.666 3.832 1.00 14.32 366 ALA A C 1
ATOM 2031 O O . ALA A 1 242 ? 27.859 9.819 4.624 1.00 14.85 366 ALA A O 1
ATOM 2033 N N . ASN A 1 243 ? 28.509 10.435 2.552 1.00 13.93 367 ASN A N 1
ATOM 2034 C CA . ASN A 1 243 ? 28.348 9.124 1.954 1.00 13.52 367 ASN A CA 1
ATOM 2035 C C . ASN A 1 243 ? 29.527 8.212 2.238 1.00 13.16 367 ASN A C 1
ATOM 2036 O O . ASN A 1 243 ? 30.687 8.655 2.277 1.00 13.63 367 ASN A O 1
ATOM 2041 N N . ASP A 1 244 ? 29.235 6.936 2.444 1.00 12.33 368 ASP A N 1
ATOM 2042 C CA . ASP A 1 244 ? 30.269 5.918 2.446 1.00 11.76 368 ASP A CA 1
ATOM 2043 C C . ASP A 1 244 ? 29.984 4.937 1.332 1.00 11.25 368 ASP A C 1
ATOM 2044 O O . ASP A 1 244 ? 29.359 3.906 1.552 1.00 11.10 368 ASP A O 1
ATOM 2049 N N . PHE A 1 245 ? 30.436 5.265 0.126 1.00 10.89 369 PHE A N 1
ATOM 2050 C CA . PHE A 1 245 ? 30.153 4.437 -1.031 1.00 10.96 369 PHE A CA 1
ATOM 2051 C C . PHE A 1 245 ? 30.945 3.135 -1.003 1.00 11.26 369 PHE A C 1
ATOM 2052 O O . PHE A 1 245 ? 30.528 2.156 -1.602 1.00 11.57 369 PHE A O 1
ATOM 2060 N N . GLN A 1 246 ? 32.090 3.123 -0.324 1.00 11.23 370 GLN A N 1
ATOM 2061 C CA . GLN A 1 246 ? 32.859 1.896 -0.207 1.00 11.72 370 GLN A CA 1
ATOM 2062 C C . GLN A 1 246 ? 32.056 0.848 0.559 1.00 11.01 370 GLN A C 1
ATOM 2063 O O . GLN A 1 246 ? 31.931 -0.283 0.118 1.00 10.88 370 GLN A O 1
ATOM 2069 N N . MET A 1 247 ? 31.489 1.234 1.694 1.00 10.73 371 MET A N 1
ATOM 2070 C CA . MET A 1 247 ? 30.677 0.315 2.481 1.00 10.02 371 MET A CA 1
ATOM 2071 C C . MET A 1 247 ? 29.412 -0.045 1.711 1.00 9.54 371 MET A C 1
ATOM 2072 O O . MET A 1 247 ? 29.002 -1.206 1.666 1.00 9.17 371 MET A O 1
ATOM 2077 N N . ALA A 1 248 ? 28.795 0.961 1.098 1.00 9.30 372 ALA A N 1
ATOM 2078 C CA . ALA A 1 248 ? 27.567 0.755 0.345 1.00 9.34 372 ALA A CA 1
ATOM 2079 C C . ALA A 1 248 ? 27.779 -0.254 -0.777 1.00 9.56 372 ALA A C 1
ATOM 2080 O O . ALA A 1 248 ? 26.922 -1.095 -1.020 1.00 9.78 372 ALA A O 1
ATOM 2082 N N . ASP A 1 249 ? 28.928 -0.184 -1.443 1.00 10.15 373 ASP A N 1
ATOM 2083 C CA . ASP A 1 249 ? 29.246 -1.112 -2.530 1.00 10.57 373 ASP A CA 1
ATOM 2084 C C . ASP A 1 249 ? 29.367 -2.558 -2.014 1.00 10.21 373 ASP A C 1
ATOM 2085 O O . ASP A 1 249 ? 29.069 -3.500 -2.741 1.00 10.20 373 ASP A O 1
ATOM 2090 N N . ARG A 1 250 ? 29.811 -2.739 -0.772 1.00 10.49 374 ARG A N 1
ATOM 2091 C CA . ARG A 1 250 ? 29.840 -4.070 -0.173 1.00 10.58 374 ARG A CA 1
ATOM 2092 C C . ARG A 1 250 ? 28.432 -4.632 -0.032 1.00 10.00 374 ARG A C 1
ATOM 2093 O O . ARG A 1 250 ? 28.200 -5.793 -0.335 1.00 10.70 374 ARG A O 1
ATOM 2101 N N . TYR A 1 251 ? 27.496 -3.800 0.410 1.00 9.20 375 TYR A N 1
ATOM 2102 C CA . TYR A 1 251 ? 26.092 -4.197 0.474 1.00 8.37 375 TYR A CA 1
ATOM 2103 C C . TYR A 1 251 ? 25.546 -4.507 -0.925 1.00 8.48 375 TYR A C 1
ATOM 2104 O O . TYR A 1 251 ? 24.836 -5.492 -1.119 1.00 8.13 375 TYR A O 1
ATOM 2113 N N . ILE A 1 252 ? 25.871 -3.663 -1.900 1.00 8.39 376 ILE A N 1
ATOM 2114 C CA . ILE A 1 252 ? 25.389 -3.856 -3.266 1.00 8.88 376 ILE A CA 1
ATOM 2115 C C . ILE A 1 252 ? 25.893 -5.169 -3.838 1.00 8.75 376 ILE A C 1
ATOM 2116 O O . ILE A 1 252 ? 25.145 -5.892 -4.483 1.00 8.68 376 ILE A O 1
ATOM 2121 N N . ASP A 1 253 ? 27.157 -5.482 -3.591 1.00 8.82 377 ASP A N 1
ATOM 2122 C CA . ASP A 1 253 ? 27.735 -6.719 -4.106 1.00 9.41 377 ASP A CA 1
ATOM 2123 C C . ASP A 1 253 ? 27.111 -7.941 -3.433 1.00 9.33 377 ASP A C 1
ATOM 2124 O O . ASP A 1 253 ? 26.860 -8.938 -4.097 1.00 10.09 377 ASP A O 1
ATOM 2129 N N A LEU A 1 254 ? 26.840 -7.845 -2.135 0.70 9.43 378 LEU A N 1
ATOM 2130 N N B LEU A 1 254 ? 26.854 -7.843 -2.128 0.30 8.94 378 LEU A N 1
ATOM 2131 C CA A LEU A 1 254 ? 26.203 -8.937 -1.411 0.70 9.29 378 LEU A CA 1
ATOM 2132 C CA B LEU A 1 254 ? 26.199 -8.910 -1.365 0.30 8.44 378 LEU A CA 1
ATOM 2133 C C A LEU A 1 254 ? 24.787 -9.149 -1.936 0.70 8.70 378 LEU A C 1
ATOM 2134 C C B LEU A 1 254 ? 24.786 -9.146 -1.885 0.30 8.36 378 LEU A C 1
ATOM 2135 O O A LEU A 1 254 ? 24.381 -10.274 -2.214 0.70 8.47 378 LEU A O 1
ATOM 2136 O O B LEU A 1 254 ? 24.374 -10.287 -2.078 0.30 8.36 378 LEU A O 1
ATOM 2145 N N . MET A 1 255 ? 24.049 -8.062 -2.107 1.00 8.50 379 MET A N 1
ATOM 2146 C CA . MET A 1 255 ? 22.680 -8.164 -2.579 1.00 7.98 379 MET A CA 1
ATOM 2147 C C . MET A 1 255 ? 22.622 -8.738 -4.000 1.00 8.02 379 MET A C 1
ATOM 2148 O O . MET A 1 255 ? 21.745 -9.524 -4.302 1.00 7.29 379 MET A O 1
ATOM 2153 N N . ALA A 1 256 ? 23.575 -8.372 -4.856 1.00 8.92 380 ALA A N 1
ATOM 2154 C CA . ALA A 1 256 ? 23.628 -8.927 -6.210 1.00 9.55 380 ALA A CA 1
ATOM 2155 C C . ALA A 1 256 ? 23.914 -10.441 -6.193 1.00 10.14 380 ALA A C 1
ATOM 2156 O O . ALA A 1 256 ? 23.283 -11.215 -6.916 1.00 10.73 380 ALA A O 1
ATOM 2158 N N . GLU A 1 257 ? 24.856 -10.849 -5.349 1.00 10.60 381 GLU A N 1
ATOM 2159 C CA . GLU A 1 257 ? 25.232 -12.256 -5.180 1.00 11.40 381 GLU A CA 1
ATOM 2160 C C . GLU A 1 257 ? 24.039 -13.100 -4.717 1.00 11.11 381 GLU A C 1
ATOM 2161 O O . GLU A 1 257 ? 23.826 -14.205 -5.203 1.00 12.22 381 GLU A O 1
ATOM 2167 N N . ARG A 1 258 ? 23.238 -12.549 -3.809 1.00 10.82 382 ARG A N 1
ATOM 2168 C CA . ARG A 1 258 ? 22.135 -13.273 -3.185 1.00 10.59 382 ARG A CA 1
ATOM 2169 C C . ARG A 1 258 ? 20.785 -12.948 -3.822 1.00 10.27 382 ARG A C 1
ATOM 2170 O O . ARG A 1 258 ? 19.746 -13.449 -3.378 1.00 10.18 382 ARG A O 1
ATOM 2178 N N . LYS A 1 259 ? 20.819 -12.120 -4.868 1.00 9.42 383 LYS A N 1
ATOM 2179 C CA . LYS A 1 259 ? 19.631 -11.645 -5.571 1.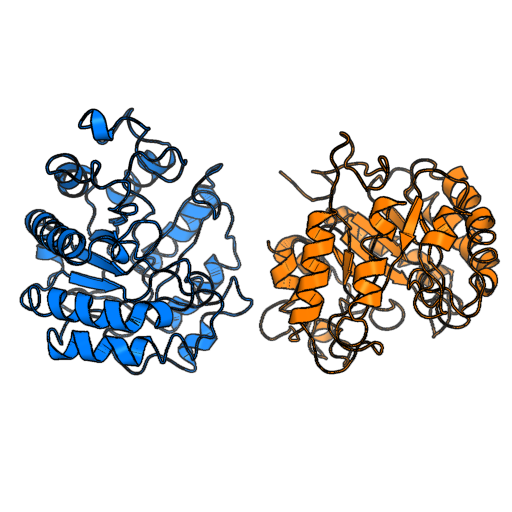00 9.46 383 LYS A CA 1
ATOM 2180 C C . LYS A 1 259 ? 18.586 -11.048 -4.620 1.00 8.35 383 LYS A C 1
ATOM 2181 O O . LYS A 1 259 ? 17.384 -11.288 -4.750 1.00 9.25 383 LYS A O 1
ATOM 2187 N N . ILE A 1 260 ? 19.078 -10.255 -3.677 1.00 7.56 384 ILE A N 1
ATOM 2188 C CA . ILE A 1 260 ? 18.237 -9.518 -2.741 1.00 7.03 384 ILE A CA 1
ATOM 2189 C C . ILE A 1 260 ? 17.834 -8.188 -3.373 1.00 6.29 384 ILE A C 1
ATOM 2190 O O . ILE A 1 260 ? 18.687 -7.350 -3.678 1.00 6.69 384 ILE A O 1
ATOM 2195 N N . GLY A 1 261 ? 16.534 -8.001 -3.574 1.00 5.94 385 GLY A N 1
ATOM 2196 C CA . GLY A 1 261 ? 16.037 -6.774 -4.170 1.00 5.25 385 GLY A CA 1
ATOM 2197 C C . GLY A 1 261 ? 16.175 -5.597 -3.224 1.00 4.58 385 GLY A C 1
ATOM 2198 O O . GLY A 1 261 ? 16.292 -5.767 -2.003 1.00 4.52 385 GLY A O 1
ATOM 2199 N N . TRP A 1 262 ? 16.182 -4.397 -3.794 1.00 4.30 386 TRP A N 1
ATOM 2200 C CA . TRP A 1 262 ? 16.278 -3.181 -3.010 1.00 4.39 386 TRP A CA 1
ATOM 2201 C C . TRP A 1 262 ? 15.626 -1.970 -3.654 1.00 4.66 386 TRP A C 1
ATOM 2202 O O . TRP A 1 262 ? 15.509 -1.876 -4.878 1.00 4.25 386 TRP A O 1
ATOM 2213 N N . THR A 1 263 ? 15.207 -1.048 -2.791 1.00 4.61 387 THR A N 1
ATOM 2214 C CA . THR A 1 263 ? 14.735 0.271 -3.192 1.00 4.99 387 THR A CA 1
ATOM 2215 C C . THR A 1 263 ? 15.428 1.308 -2.324 1.00 5.10 387 THR A C 1
ATOM 2216 O O . THR A 1 263 ? 15.257 1.307 -1.103 1.00 6.13 387 THR A O 1
ATOM 2220 N N A LYS A 1 264 ? 16.197 2.200 -2.947 0.60 4.97 388 LYS A N 1
ATOM 2221 N N B LYS A 1 264 ? 16.218 2.191 -2.938 0.40 4.87 388 LYS A N 1
ATOM 2222 C CA A LYS A 1 264 ? 16.974 3.181 -2.207 0.60 5.17 388 LYS A CA 1
ATOM 2223 C CA B LYS A 1 264 ? 16.988 3.171 -2.179 0.40 4.79 388 LYS A CA 1
ATOM 2224 C C A LYS A 1 264 ? 16.105 4.352 -1.753 0.60 4.66 388 LYS A C 1
ATOM 2225 C C B LYS A 1 264 ? 16.131 4.361 -1.761 0.40 4.58 388 LYS A C 1
ATOM 2226 O O A LYS A 1 264 ? 15.223 4.810 -2.477 0.60 4.52 388 LYS A O 1
ATOM 2227 O O B LYS A 1 264 ? 15.285 4.838 -2.512 0.40 4.49 388 LYS A O 1
ATOM 2238 N N . TRP A 1 265 ? 16.388 4.833 -0.549 1.00 4.53 389 TRP A N 1
ATOM 2239 C CA . TRP A 1 265 ? 15.780 6.037 -0.003 1.00 4.97 389 TRP A CA 1
ATOM 2240 C C . TRP A 1 265 ? 16.648 7.210 -0.456 1.00 4.96 389 TRP A C 1
ATOM 2241 O O . TRP A 1 265 ? 17.829 7.240 -0.116 1.00 6.00 389 TRP A O 1
ATOM 2252 N N . ASN A 1 266 ? 16.141 8.171 -1.229 1.00 4.96 390 ASN A N 1
ATOM 2253 C CA . ASN A 1 266 ? 14.773 8.244 -1.742 1.00 5.10 390 ASN A CA 1
ATOM 2254 C C . ASN A 1 266 ? 14.731 9.102 -3.024 1.00 5.16 390 ASN A C 1
ATOM 2255 O O . ASN A 1 266 ? 15.684 9.836 -3.315 1.00 5.33 390 ASN A O 1
ATOM 2260 N N . TYR A 1 267 ? 13.618 9.003 -3.757 1.00 5.12 391 TYR A N 1
ATOM 2261 C CA . TYR A 1 267 ? 13.381 9.697 -5.024 1.00 5.25 391 TYR A CA 1
ATOM 2262 C C . TYR A 1 267 ? 12.621 11.005 -4.768 1.00 5.77 391 TYR A C 1
ATOM 2263 O O . TYR A 1 267 ? 11.393 11.092 -4.954 1.00 5.98 391 TYR A O 1
ATOM 2272 N N . SER A 1 268 ? 13.345 11.997 -4.270 1.00 5.58 392 SER A N 1
ATOM 2273 C CA . SER A 1 268 ? 12.793 13.321 -3.965 1.00 5.65 392 SER A CA 1
ATOM 2274 C C . SER A 1 268 ? 13.909 14.348 -4.038 1.00 5.89 392 SER A C 1
ATOM 2275 O O . SER A 1 268 ? 15.076 13.997 -4.192 1.00 4.98 392 SER A O 1
ATOM 2278 N N . ASP A 1 269 ? 13.534 15.613 -3.881 1.00 6.25 393 ASP A N 1
ATOM 2279 C CA . ASP A 1 269 ? 14.494 16.707 -3.801 1.00 7.03 393 ASP A CA 1
ATOM 2280 C C . ASP A 1 269 ? 14.550 17.317 -2.398 1.00 7.48 393 ASP A C 1
ATOM 2281 O O . ASP A 1 269 ? 14.801 18.509 -2.235 1.00 7.57 393 ASP A O 1
ATOM 2286 N N . ASP A 1 270 ? 14.351 16.479 -1.391 1.00 7.66 394 ASP A N 1
ATOM 2287 C CA . ASP A 1 270 ? 14.587 16.867 -0.005 1.00 8.32 394 ASP A CA 1
ATOM 2288 C C . ASP A 1 270 ? 16.026 17.364 0.151 1.00 8.45 394 ASP A C 1
ATOM 2289 O O . ASP A 1 270 ? 16.912 16.977 -0.616 1.00 8.66 394 ASP A O 1
ATOM 2294 N N . PHE A 1 271 ? 16.269 18.209 1.148 1.00 9.06 395 PHE A N 1
ATOM 2295 C CA . PHE A 1 271 ? 17.607 18.780 1.342 1.00 9.86 395 PHE A CA 1
ATOM 2296 C C . PHE A 1 271 ? 18.683 17.764 1.736 1.00 9.81 395 PHE A C 1
ATOM 2297 O O . PHE A 1 271 ? 19.873 17.995 1.511 1.00 10.19 395 PHE A O 1
ATOM 2305 N N . ARG A 1 272 ? 18.271 16.660 2.334 1.00 9.50 396 ARG A N 1
ATOM 2306 C CA . ARG A 1 272 ? 19.209 15.679 2.850 1.00 9.52 396 ARG A CA 1
ATOM 2307 C C . ARG A 1 272 ? 19.963 14.975 1.729 1.00 8.99 396 ARG A C 1
ATOM 2308 O O . ARG A 1 272 ? 19.474 14.864 0.604 1.00 8.82 396 ARG A O 1
ATOM 2316 N N . SER A 1 273 ? 21.165 14.502 2.044 1.00 8.99 397 SER A N 1
ATOM 2317 C CA . SER A 1 273 ? 22.057 13.960 1.023 1.00 9.08 397 SER A CA 1
ATOM 2318 C C . SER A 1 273 ? 21.510 12.687 0.366 1.00 8.63 397 SER A C 1
ATOM 2319 O O . SER A 1 273 ? 21.866 12.385 -0.768 1.00 8.73 397 SER A O 1
ATOM 2322 N N . GLY A 1 274 ? 20.655 11.950 1.076 1.00 8.10 398 GLY A N 1
ATOM 2323 C CA . GLY A 1 274 ? 20.081 10.721 0.566 1.00 7.76 398 GLY A CA 1
ATOM 2324 C C . GLY A 1 274 ? 19.006 10.906 -0.487 1.00 7.47 398 GLY A C 1
ATOM 2325 O O . GLY A 1 274 ? 18.731 9.992 -1.262 1.00 7.81 398 GLY A O 1
ATOM 2326 N N . ALA A 1 275 ? 18.369 12.069 -0.498 1.00 6.60 399 ALA A N 1
ATOM 2327 C CA . ALA A 1 275 ? 17.398 12.385 -1.533 1.00 5.76 399 ALA A CA 1
ATOM 2328 C C . ALA A 1 275 ? 18.178 12.641 -2.800 1.00 5.54 399 ALA A C 1
ATOM 2329 O O . ALA A 1 275 ? 19.089 13.464 -2.822 1.00 4.89 399 ALA A O 1
ATOM 2331 N N . VAL A 1 276 ? 17.829 11.930 -3.859 1.00 5.01 400 VAL A N 1
ATOM 2332 C CA . VAL A 1 276 ? 18.672 11.913 -5.043 1.00 5.24 400 VAL A CA 1
ATOM 2333 C C . VAL A 1 276 ? 18.751 13.222 -5.821 1.00 5.50 400 VAL A C 1
ATOM 2334 O O . VAL A 1 276 ? 19.708 13.418 -6.549 1.00 5.06 400 VAL A O 1
ATOM 2338 N N . PHE A 1 277 ? 17.747 14.090 -5.705 1.00 5.58 401 PHE A N 1
ATOM 2339 C CA . PHE A 1 277 ? 17.714 15.347 -6.461 1.00 5.98 401 PHE A CA 1
ATOM 2340 C C . PHE A 1 277 ? 18.039 16.554 -5.593 1.00 5.99 401 PHE A C 1
ATOM 2341 O O . PHE A 1 277 ? 17.770 16.582 -4.390 1.00 5.41 401 PHE A O 1
ATOM 2349 N N . GLN A 1 278 ? 18.592 17.578 -6.228 1.00 6.88 402 GLN A N 1
ATOM 2350 C CA . GLN A 1 278 ? 18.916 18.812 -5.530 1.00 7.19 402 GLN A CA 1
ATOM 2351 C C . GLN A 1 278 ? 17.626 19.565 -5.268 1.00 7.78 402 GLN A C 1
ATOM 2352 O O . GLN A 1 278 ? 16.758 19.603 -6.125 1.00 7.88 402 GLN A O 1
ATOM 2358 N N . PRO A 1 279 ? 17.489 20.179 -4.102 1.00 8.29 403 PRO A N 1
ATOM 2359 C CA . PRO A 1 279 ? 16.309 21.005 -3.831 1.00 8.59 403 PRO A CA 1
ATOM 2360 C C . PRO A 1 279 ? 15.949 21.947 -4.982 1.00 9.09 403 PRO A C 1
ATOM 2361 O O . PRO A 1 279 ? 16.817 22.622 -5.543 1.00 9.46 403 PRO A O 1
ATOM 2365 N N . GLY A 1 280 ? 14.667 21.983 -5.325 1.00 9.15 404 GLY A N 1
ATOM 2366 C CA . GLY A 1 280 ? 14.181 22.777 -6.437 1.00 9.24 404 GLY A CA 1
ATOM 2367 C C . GLY A 1 280 ? 13.986 22.014 -7.728 1.00 9.11 404 GLY A C 1
ATOM 2368 O O . GLY A 1 280 ? 13.341 22.507 -8.641 1.00 9.20 404 GLY A O 1
ATOM 2369 N N . THR A 1 281 ? 14.560 20.818 -7.820 1.00 8.87 405 THR A N 1
ATOM 2370 C CA . THR A 1 281 ? 14.477 20.035 -9.035 1.00 9.23 405 THR A CA 1
ATOM 2371 C C . THR A 1 281 ? 13.038 19.708 -9.365 1.00 9.72 405 THR A C 1
ATOM 2372 O O . THR A 1 281 ? 12.623 19.796 -10.514 1.00 9.81 405 THR A O 1
ATOM 2376 N N . CYS A 1 282 ? 12.282 19.313 -8.354 1.00 10.55 406 CYS A N 1
ATOM 2377 C CA . CYS A 1 282 ? 10.912 18.884 -8.578 1.00 11.10 406 CYS A CA 1
ATOM 2378 C C . CYS A 1 282 ? 10.038 20.047 -9.030 1.00 11.56 406 CYS A C 1
ATOM 2379 O O . CYS A 1 282 ? 9.250 19.906 -9.963 1.00 12.16 406 CYS A O 1
ATOM 2382 N N . ALA A 1 283 ? 10.214 21.211 -8.416 1.00 11.72 407 ALA A N 1
ATOM 2383 C CA . ALA A 1 283 ? 9.467 22.394 -8.830 1.00 12.59 407 ALA A CA 1
ATOM 2384 C C . ALA A 1 283 ? 9.816 22.796 -10.256 1.00 13.38 407 ALA A C 1
ATOM 2385 O O . ALA A 1 283 ? 8.954 23.281 -10.996 1.00 14.06 407 ALA A O 1
ATOM 2387 N N . SER A 1 284 ? 11.068 22.566 -10.644 1.00 14.04 408 SER A N 1
ATOM 2388 C CA . SER A 1 284 ? 11.560 22.921 -11.967 1.00 14.76 408 SER A CA 1
ATOM 2389 C C . SER A 1 284 ? 11.195 21.901 -13.038 1.00 14.98 408 SER A C 1
ATOM 2390 O O . SER A 1 284 ? 11.431 22.148 -14.222 1.00 15.73 408 SER A O 1
ATOM 2393 N N . GLY A 1 285 ? 10.620 20.772 -12.636 1.00 14.72 409 GLY A N 1
ATOM 2394 C CA . GLY A 1 285 ? 10.229 19.735 -13.577 1.00 14.42 409 GLY A CA 1
ATOM 2395 C C . GLY A 1 285 ? 11.415 18.973 -14.135 1.00 14.33 409 GLY A C 1
ATOM 2396 O O . GLY A 1 285 ? 11.353 18.437 -15.242 1.00 14.75 409 GLY A O 1
ATOM 2397 N N . GLY A 1 286 ? 12.501 18.918 -13.373 1.00 14.16 410 GLY A N 1
ATOM 2398 C CA . GLY A 1 286 ? 13.694 18.215 -13.797 1.00 14.18 410 GLY A CA 1
ATOM 2399 C C . GLY A 1 286 ? 14.858 19.158 -14.056 1.00 14.48 410 GLY A C 1
ATOM 2400 O O . GLY A 1 286 ? 14.840 20.298 -13.591 1.00 15.04 410 GLY A O 1
ATOM 2401 N N . PRO A 1 287 ? 15.883 18.699 -14.771 1.00 14.38 411 PRO A N 1
ATOM 2402 C CA . PRO A 1 287 ? 15.975 17.330 -15.297 1.00 13.79 411 PRO A CA 1
ATOM 2403 C C . PRO A 1 287 ? 16.179 16.307 -14.187 1.00 12.73 411 PRO A C 1
ATOM 2404 O O . PRO A 1 287 ? 16.511 16.663 -13.059 1.00 11.62 411 PRO A O 1
ATOM 2408 N N . TRP A 1 288 ? 15.968 15.039 -14.513 1.00 12.10 412 TRP A N 1
ATOM 2409 C CA . TRP A 1 288 ? 16.028 13.960 -13.529 1.00 11.65 412 TRP A CA 1
ATOM 2410 C C . TRP A 1 288 ? 17.324 13.184 -13.649 1.00 12.26 412 TRP A C 1
ATOM 2411 O O . TRP A 1 288 ? 17.403 12.022 -13.286 1.00 11.94 412 TRP A O 1
ATOM 2422 N N . SER A 1 289 ? 18.353 13.875 -14.116 1.00 13.00 413 SER A N 1
ATOM 2423 C CA . SER A 1 289 ? 19.679 13.317 -14.276 1.00 13.71 413 SER A CA 1
ATOM 2424 C C . SER A 1 289 ? 20.693 14.460 -14.295 1.00 13.46 413 SER A C 1
ATOM 2425 O O . SER A 1 289 ? 20.328 15.635 -14.183 1.00 13.83 413 SER A O 1
ATOM 2428 N N . GLY A 1 290 ? 21.964 14.113 -14.443 1.00 12.89 414 GLY A N 1
ATOM 2429 C CA . GLY A 1 290 ? 23.002 15.104 -14.636 1.00 12.77 414 GLY A CA 1
ATOM 2430 C C . GLY A 1 290 ? 23.201 16.017 -13.441 1.00 12.37 414 GLY A C 1
ATOM 2431 O O . GLY A 1 290 ? 23.346 15.558 -12.311 1.00 12.31 414 GLY A O 1
ATOM 2432 N N . SER A 1 291 ? 23.203 17.320 -13.700 1.00 11.98 415 SER A N 1
ATOM 2433 C CA . SER A 1 291 ? 23.498 18.330 -12.683 1.00 11.88 415 SER A CA 1
ATOM 2434 C C . SER A 1 291 ? 22.461 18.446 -11.560 1.00 10.86 415 SER A C 1
ATOM 2435 O O . SER A 1 291 ? 22.720 19.097 -10.551 1.00 10.87 415 SER A O 1
ATOM 2438 N N A SER A 1 292 ? 21.299 17.824 -11.733 0.50 10.24 416 SER A N 1
ATOM 2439 N N B SER A 1 292 ? 21.297 17.821 -11.754 0.50 10.20 416 SER A N 1
ATOM 2440 C CA A SER A 1 292 ? 20.274 17.831 -10.693 0.50 9.65 416 SER A CA 1
ATOM 2441 C CA B SER A 1 292 ? 20.240 17.786 -10.739 0.50 9.59 416 SER A CA 1
ATOM 2442 C C A SER A 1 292 ? 20.478 16.731 -9.656 0.50 9.23 416 SER A C 1
ATOM 2443 C C B SER A 1 292 ? 20.487 16.738 -9.659 0.50 9.19 416 SER A C 1
ATOM 2444 O O A SER A 1 292 ? 19.760 16.693 -8.669 0.50 8.65 416 SER A O 1
ATOM 2445 O O B SER A 1 292 ? 19.807 16.741 -8.645 0.50 8.61 416 SER A O 1
ATOM 2450 N N . LEU A 1 293 ? 21.432 15.828 -9.881 1.00 8.68 417 LEU A N 1
ATOM 2451 C CA . LEU A 1 293 ? 21.660 14.718 -8.953 1.00 8.56 417 LEU A CA 1
ATOM 2452 C C . LEU A 1 293 ? 22.673 15.023 -7.875 1.00 8.40 417 LEU A C 1
ATOM 2453 O O . LEU A 1 293 ? 23.781 15.509 -8.158 1.00 8.08 417 LEU A O 1
ATOM 2458 N N . LYS A 1 294 ? 22.313 14.689 -6.642 1.00 8.01 418 LYS A N 1
ATOM 2459 C CA . LYS A 1 294 ? 23.275 14.640 -5.552 1.00 7.91 418 LYS A CA 1
ATOM 2460 C C . LYS A 1 294 ? 24.220 13.469 -5.824 1.00 7.85 418 LYS A C 1
ATOM 2461 O O . LYS A 1 294 ? 23.961 12.636 -6.697 1.00 7.78 418 LYS A O 1
ATOM 2467 N N . ALA A 1 295 ? 25.312 13.401 -5.075 1.00 8.37 419 ALA A N 1
ATOM 2468 C CA . ALA A 1 295 ? 26.291 12.327 -5.244 1.00 8.35 419 ALA A CA 1
ATOM 2469 C C . ALA A 1 295 ? 25.658 10.938 -5.114 1.00 8.44 419 ALA A C 1
ATOM 2470 O O . ALA A 1 295 ? 25.931 10.049 -5.920 1.00 8.28 419 ALA A O 1
ATOM 2472 N N . SER A 1 296 ? 24.794 10.771 -4.114 1.00 8.45 420 SER A N 1
ATOM 2473 C CA . SER A 1 296 ? 24.096 9.504 -3.885 1.00 9.12 420 SER A CA 1
ATOM 2474 C C . SER A 1 296 ? 23.176 9.174 -5.057 1.00 8.37 420 SER A C 1
ATOM 2475 O O . SER A 1 296 ? 22.989 8.004 -5.398 1.00 8.47 420 SER A O 1
ATOM 2478 N N . GLY A 1 297 ? 22.607 10.210 -5.665 1.00 8.05 421 GLY A N 1
ATOM 2479 C CA . GLY A 1 297 ? 21.769 10.078 -6.843 1.00 7.88 421 GLY A CA 1
ATOM 2480 C C . GLY A 1 297 ? 22.517 9.558 -8.056 1.00 8.32 421 GLY A C 1
ATOM 2481 O O . GLY A 1 297 ? 22.051 8.657 -8.740 1.00 7.73 421 GLY A O 1
ATOM 2482 N N . GLN A 1 298 ? 23.685 10.121 -8.333 1.00 8.02 422 GLN A N 1
ATOM 2483 C CA . GLN A 1 298 ? 24.488 9.652 -9.456 1.00 9.10 422 GLN A CA 1
ATOM 2484 C C . GLN A 1 298 ? 24.936 8.211 -9.215 1.00 8.50 422 GLN A C 1
ATOM 2485 O O . GLN A 1 298 ? 24.945 7.407 -10.138 1.00 9.36 422 GLN A O 1
ATOM 2491 N N . TRP A 1 299 ? 25.274 7.901 -7.966 1.00 8.02 423 TRP A N 1
ATOM 2492 C CA . TRP A 1 299 ? 25.741 6.576 -7.583 1.00 7.65 423 TRP A CA 1
ATOM 2493 C C . TRP A 1 299 ? 24.657 5.543 -7.835 1.00 7.60 423 TRP A C 1
ATOM 2494 O O . TRP A 1 299 ? 24.909 4.535 -8.477 1.00 7.66 423 TRP A O 1
ATOM 2505 N N . VAL A 1 300 ? 23.439 5.799 -7.367 1.00 7.21 424 VAL A N 1
ATOM 2506 C CA . VAL A 1 300 ? 22.379 4.803 -7.531 1.00 7.29 424 VAL A CA 1
ATOM 2507 C C . VAL A 1 300 ? 21.897 4.683 -8.978 1.00 8.34 424 VAL A C 1
ATOM 2508 O O . VAL A 1 300 ? 21.586 3.584 -9.441 1.00 8.35 424 VAL A O 1
ATOM 2512 N N A ARG A 1 301 ? 21.844 5.805 -9.688 0.50 8.77 425 ARG A N 1
ATOM 2513 N N B ARG A 1 301 ? 21.841 5.804 -9.691 0.50 8.86 425 ARG A N 1
ATOM 2514 C CA A ARG A 1 301 ? 21.434 5.796 -11.085 0.50 9.58 425 ARG A CA 1
ATOM 2515 C CA B ARG A 1 301 ? 21.427 5.786 -11.088 0.50 9.74 425 ARG A CA 1
ATOM 2516 C C A ARG A 1 301 ? 22.399 4.934 -11.886 0.50 10.03 425 ARG A C 1
ATOM 2517 C C B ARG A 1 301 ? 22.399 4.928 -11.886 0.50 10.12 425 ARG A C 1
ATOM 2518 O O A ARG A 1 301 ? 21.980 4.160 -12.740 0.50 9.71 425 ARG A O 1
ATOM 2519 O O B ARG A 1 301 ? 21.985 4.151 -12.740 0.50 9.79 425 ARG A O 1
ATOM 2534 N N . SER A 1 302 ? 23.686 5.048 -11.577 1.00 10.52 426 SER A N 1
ATOM 2535 C CA . SER A 1 302 ? 24.706 4.263 -12.258 1.00 12.16 426 SER A CA 1
ATOM 2536 C C . SER A 1 302 ? 24.558 2.775 -11.954 1.00 12.37 426 SER A C 1
ATOM 2537 O O . SER A 1 302 ? 24.721 1.954 -12.848 1.00 12.94 426 SER A O 1
ATOM 2540 N N . LYS A 1 303 ? 24.208 2.435 -10.714 1.00 12.27 427 LYS A N 1
ATOM 2541 C CA . LYS A 1 303 ? 23.966 1.035 -10.361 1.00 12.29 427 LYS A CA 1
ATOM 2542 C C . LYS A 1 303 ? 22.790 0.492 -11.149 1.00 12.07 427 LYS A C 1
ATOM 2543 O O . LYS A 1 303 ? 22.860 -0.605 -11.683 1.00 12.44 427 LYS A O 1
ATOM 2549 N N . LEU A 1 304 ? 21.719 1.272 -11.235 1.00 11.98 428 LEU A N 1
ATOM 2550 C CA . LEU A 1 304 ? 20.474 0.803 -11.833 1.00 12.67 428 LEU A CA 1
ATOM 2551 C C . LEU A 1 304 ? 20.607 0.627 -13.341 1.00 13.82 428 LEU A C 1
ATOM 2552 O O . LEU A 1 304 ? 19.933 -0.214 -13.938 1.00 14.43 428 LEU A O 1
ATOM 2557 N N . GLN A 1 305 ? 21.485 1.410 -13.947 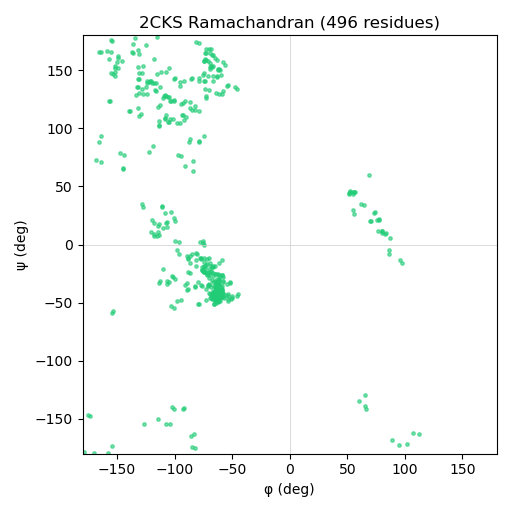1.00 15.40 429 GLN A N 1
ATOM 2558 C CA . GLN A 1 305 ? 21.661 1.376 -15.399 1.00 16.58 429 GLN A CA 1
ATOM 2559 C C . GLN A 1 305 ? 22.570 0.225 -15.811 1.00 17.67 429 GLN A C 1
ATOM 2560 O O . GLN A 1 305 ? 22.566 -0.171 -16.971 1.00 18.75 429 GLN A O 1
ATOM 2566 N N . SER A 1 306 ? 23.338 -0.304 -14.856 1.00 18.58 430 SER A N 1
ATOM 2567 C CA . SER A 1 306 ? 24.231 -1.448 -15.072 1.00 18.85 430 SER A CA 1
ATOM 2568 C C . SER A 1 306 ? 25.169 -1.240 -16.261 0.0000 18.80 430 SER A C 1
ATOM 2569 O O . SER A 1 306 ? 26.120 -0.462 -16.188 0.0000 18.81 430 SER A O 1
ATOM 2572 N N . THR B 1 1 ? 36.307 12.059 12.879 0.50 16.55 125 THR B N 1
ATOM 2573 C CA . THR B 1 1 ? 36.884 10.811 12.304 0.50 16.38 125 THR B CA 1
ATOM 2574 C C . THR B 1 1 ? 37.892 10.201 13.271 0.50 16.08 125 THR B C 1
ATOM 2575 O O . THR B 1 1 ? 38.374 10.878 14.181 0.50 16.82 125 THR B O 1
ATOM 2579 N N . GLY B 1 2 ? 38.195 8.916 13.089 1.00 15.57 126 GLY B N 1
ATOM 2580 C CA . GLY B 1 2 ? 39.233 8.261 13.866 1.00 14.37 126 GLY B CA 1
ATOM 2581 C C . GLY B 1 2 ? 38.748 7.657 15.172 1.00 13.28 126 GLY B C 1
ATOM 2582 O O . GLY B 1 2 ? 37.554 7.526 15.417 1.00 13.54 126 GLY B O 1
ATOM 2583 N N . THR B 1 3 ? 39.700 7.266 16.009 1.00 11.24 127 THR B N 1
ATOM 2584 C CA . THR B 1 3 ? 39.383 6.672 17.304 1.00 9.81 127 THR B CA 1
ATOM 2585 C C . THR B 1 3 ? 38.885 7.738 18.270 1.00 8.94 127 THR B C 1
ATOM 2586 O O . THR B 1 3 ? 39.063 8.931 18.051 1.00 8.15 127 THR B O 1
ATOM 2590 N N . PRO B 1 4 ? 38.277 7.321 19.376 1.00 7.52 128 PRO B N 1
ATOM 2591 C CA . PRO B 1 4 ? 37.896 8.296 20.404 1.00 7.06 128 PRO B CA 1
ATOM 2592 C C . PRO B 1 4 ? 39.062 9.174 20.865 1.00 7.05 128 PRO B C 1
ATOM 2593 O O . PRO B 1 4 ? 38.892 10.384 20.947 1.00 7.29 128 PRO B O 1
ATOM 2597 N N . VAL B 1 5 ? 40.232 8.589 21.114 1.00 7.42 129 VAL B N 1
ATOM 2598 C CA . VAL B 1 5 ? 41.393 9.367 21.552 1.00 8.10 129 VAL B CA 1
ATOM 2599 C C . VAL B 1 5 ? 41.807 10.378 20.478 1.00 8.71 129 VAL B C 1
ATOM 2600 O O . VAL B 1 5 ? 42.172 11.505 20.798 1.00 9.89 129 VAL B O 1
ATOM 2604 N N . GLU B 1 6 ? 41.723 9.992 19.213 1.00 9.31 130 GLU B N 1
ATOM 2605 C CA . GLU B 1 6 ? 42.056 10.918 18.131 1.00 10.10 130 GLU B CA 1
ATOM 2606 C C . GLU B 1 6 ? 41.053 12.052 17.982 1.00 10.36 130 GLU B C 1
ATOM 2607 O O . GLU B 1 6 ? 41.428 13.177 17.634 1.00 11.66 130 GLU B O 1
ATOM 2613 N N A ARG B 1 7 ? 39.789 11.769 18.267 0.50 9.85 131 ARG B N 1
ATOM 2614 N N B ARG B 1 7 ? 39.784 11.747 18.248 0.50 10.23 131 ARG B N 1
ATOM 2615 C CA A ARG B 1 7 ? 38.725 12.743 18.054 0.50 9.76 131 ARG B CA 1
ATOM 2616 C CA B ARG B 1 7 ? 38.688 12.703 18.085 0.50 10.45 131 ARG B CA 1
ATOM 2617 C C A ARG B 1 7 ? 38.574 13.749 19.194 0.50 9.52 131 ARG B C 1
ATOM 2618 C C B ARG B 1 7 ? 38.676 13.768 19.178 0.50 9.90 131 ARG B C 1
ATOM 2619 O O A ARG B 1 7 ? 38.133 14.868 18.958 0.50 8.98 131 ARG B O 1
ATOM 2620 O O B ARG B 1 7 ? 38.447 14.941 18.900 0.50 9.39 131 ARG B O 1
ATOM 2635 N N . TYR B 1 8 ? 38.927 13.353 20.417 1.00 9.43 132 TYR B N 1
ATOM 2636 C CA . TYR B 1 8 ? 38.807 14.249 21.578 1.00 9.12 132 TYR B CA 1
ATOM 2637 C C . TYR B 1 8 ? 40.151 14.738 22.114 1.00 8.75 132 TYR B C 1
ATOM 2638 O O . TYR B 1 8 ? 40.213 15.768 22.771 1.00 8.95 132 TYR B O 1
ATOM 2647 N N . GLY B 1 9 ? 41.216 13.988 21.862 1.00 8.35 133 GLY B N 1
ATOM 2648 C CA . GLY B 1 9 ? 42.550 14.381 22.276 1.00 8.54 133 GLY B CA 1
ATOM 2649 C C . GLY B 1 9 ? 42.744 14.434 23.783 1.00 8.36 133 GLY B C 1
ATOM 2650 O O . GLY B 1 9 ? 42.277 13.574 24.532 1.00 8.57 133 GLY B O 1
ATOM 2651 N N . LYS B 1 10 ? 43.456 15.463 24.222 1.00 9.21 134 LYS B N 1
ATOM 2652 C CA . LYS B 1 10 ? 43.828 15.626 25.618 1.00 9.61 134 LYS B CA 1
ATOM 2653 C C . LYS B 1 10 ? 42.661 16.169 26.441 1.00 9.24 134 LYS B C 1
ATOM 2654 O O . LYS B 1 10 ? 42.504 17.385 26.615 1.00 9.81 134 LYS B O 1
ATOM 2660 N N . VAL B 1 11 ? 41.837 15.260 26.959 1.00 7.73 135 VAL B N 1
ATOM 2661 C CA . VAL B 1 11 ? 40.658 15.672 27.713 1.00 8.23 135 VAL B CA 1
ATOM 2662 C C . VAL B 1 11 ? 41.073 16.369 29.018 1.00 7.85 135 VAL B C 1
ATOM 2663 O O . VAL B 1 11 ? 42.102 16.055 29.606 1.00 7.71 135 VAL B O 1
ATOM 2667 N N . GLN B 1 12 ? 40.296 17.364 29.411 1.00 8.08 136 GLN B N 1
ATOM 2668 C CA . GLN B 1 12 ? 40.564 18.164 30.604 1.00 8.72 136 GLN B CA 1
ATOM 2669 C C . GLN B 1 12 ? 39.233 18.610 31.170 1.00 8.96 136 GLN B C 1
ATOM 2670 O O . GLN B 1 12 ? 38.281 18.772 30.442 1.00 8.99 136 GLN B O 1
ATOM 2676 N N . VAL B 1 13 ? 39.173 18.835 32.470 1.00 9.11 137 VAL B N 1
ATOM 2677 C CA . VAL B 1 13 ? 38.004 19.462 33.060 1.00 10.88 137 VAL B CA 1
ATOM 2678 C C . VAL B 1 13 ? 37.863 20.905 32.552 1.00 11.99 137 VAL B C 1
ATOM 2679 O O . VAL B 1 13 ? 38.838 21.631 32.424 1.00 12.13 137 VAL B O 1
ATOM 2683 N N A CYS B 1 14 ? 36.612 21.268 32.294 0.60 13.12 138 CYS B N 1
ATOM 2684 N N B CYS B 1 14 ? 36.648 21.299 32.199 0.40 13.29 138 CYS B N 1
ATOM 2685 C CA A CYS B 1 14 ? 36.195 22.607 31.904 0.60 14.07 138 CYS B CA 1
ATOM 2686 C CA B CYS B 1 14 ? 36.341 22.713 32.003 0.40 14.37 138 CYS B CA 1
ATOM 2687 C C A CYS B 1 14 ? 34.936 22.921 32.708 0.60 14.83 138 CYS B C 1
ATOM 2688 C C B CYS B 1 14 ? 34.990 23.003 32.637 0.40 15.00 138 CYS B C 1
ATOM 2689 O O A CYS B 1 14 ? 33.887 22.314 32.475 0.60 15.39 138 CYS B O 1
ATOM 2690 O O B CYS B 1 14 ? 33.958 22.492 32.200 0.40 15.57 138 CYS B O 1
ATOM 2695 N N . GLY B 1 15 ? 35.021 23.828 33.678 1.00 15.82 139 GLY B N 1
ATOM 2696 C CA . GLY B 1 15 ? 33.860 24.094 34.512 1.00 16.26 139 GLY B CA 1
ATOM 2697 C C . GLY B 1 15 ? 33.471 22.852 35.302 1.00 16.71 139 GLY B C 1
ATOM 2698 O O . GLY B 1 15 ? 34.288 22.339 36.068 1.00 17.55 139 GLY B O 1
ATOM 2699 N N . THR B 1 16 ? 32.247 22.361 35.101 1.00 16.97 140 THR B N 1
ATOM 2700 C CA . THR B 1 16 ? 31.749 21.165 35.793 1.00 17.41 140 THR B CA 1
ATOM 2701 C C . THR B 1 16 ? 31.666 19.939 34.893 1.00 16.55 140 THR B C 1
ATOM 2702 O O . THR B 1 16 ? 30.955 18.992 35.197 1.00 16.64 140 THR B O 1
ATOM 2706 N N . GLN B 1 17 ? 32.389 19.955 33.780 1.00 15.91 141 GLN B N 1
ATOM 2707 C CA . GLN B 1 17 ? 32.305 18.869 32.808 1.00 15.58 141 GLN B CA 1
ATOM 2708 C C . GLN B 1 17 ? 33.690 18.392 32.399 1.00 14.33 141 GLN B C 1
ATOM 2709 O O . GLN B 1 17 ? 34.680 19.026 32.714 1.00 15.05 141 GLN B O 1
ATOM 2715 N N . LEU B 1 18 ? 33.752 17.251 31.726 1.00 12.73 142 LEU B N 1
ATOM 2716 C CA . LEU B 1 18 ? 34.972 16.823 31.063 1.00 11.41 142 LEU B CA 1
ATOM 2717 C C . LEU B 1 18 ? 34.833 17.301 29.631 1.00 10.80 142 LEU B C 1
ATOM 2718 O O . LEU B 1 18 ? 33.784 17.141 29.021 1.00 10.18 142 LEU B O 1
ATOM 2723 N N A CYS B 1 19 ? 35.869 17.958 29.123 0.60 10.45 143 CYS B N 1
ATOM 2724 N N B CYS B 1 19 ? 35.917 17.838 29.099 0.40 10.46 143 CYS B N 1
ATOM 2725 C CA A CYS B 1 19 ? 35.876 18.506 27.765 0.60 10.43 143 CYS B CA 1
ATOM 2726 C CA B CYS B 1 19 ? 35.906 18.446 27.784 0.40 10.35 143 CYS B CA 1
ATOM 2727 C C A CYS B 1 19 ? 36.942 17.826 26.933 0.60 10.18 143 CYS B C 1
ATOM 2728 C C B CYS B 1 19 ? 37.050 17.925 26.930 0.40 10.15 143 CYS B C 1
ATOM 2729 O O A CYS B 1 19 ? 37.854 17.210 27.475 0.50 9.49 143 CYS B O 1
ATOM 2730 O O B CYS B 1 19 ? 38.110 17.509 27.440 0.50 9.34 143 CYS B O 1
ATOM 2735 N N . ASP B 1 20 ? 36.839 17.956 25.615 1.00 10.18 144 ASP B N 1
ATOM 2736 C CA . ASP B 1 20 ? 37.894 17.563 24.692 1.00 10.64 144 ASP B CA 1
ATOM 2737 C C . ASP B 1 20 ? 38.951 18.677 24.675 1.00 11.08 144 ASP B C 1
ATOM 2738 O O . ASP B 1 20 ? 38.836 19.658 25.419 1.00 11.69 144 ASP B O 1
ATOM 2743 N N . GLU B 1 21 ? 39.973 18.540 23.840 1.00 11.55 145 GLU B N 1
ATOM 2744 C CA . GLU B 1 21 ? 41.101 19.478 23.865 1.00 12.06 145 GLU B CA 1
ATOM 2745 C C . GLU B 1 21 ? 40.800 20.821 23.182 1.00 12.42 145 GLU B C 1
ATOM 2746 O O . GLU B 1 21 ? 41.670 21.675 23.096 1.00 13.02 145 GLU B O 1
ATOM 2752 N N . HIS B 1 22 ? 39.573 20.996 22.699 1.00 12.54 146 HIS B N 1
ATOM 2753 C CA . HIS B 1 22 ? 39.134 22.263 22.111 1.00 13.00 146 HIS B CA 1
ATOM 2754 C C . HIS B 1 22 ? 37.952 22.875 22.857 1.00 13.49 146 HIS B C 1
ATOM 2755 O O . HIS B 1 22 ? 37.238 23.716 22.308 1.00 14.07 146 HIS B O 1
ATOM 2762 N N . GLY B 1 23 ? 37.766 22.460 24.112 1.00 13.36 147 GLY B N 1
ATOM 2763 C CA . GLY B 1 23 ? 36.773 23.038 25.000 1.00 13.59 147 GLY B CA 1
ATOM 2764 C C . GLY B 1 23 ? 35.328 22.593 24.840 1.00 13.12 147 GLY B C 1
ATOM 2765 O O . GLY B 1 23 ? 34.437 23.196 25.427 1.00 14.23 147 GLY B O 1
ATOM 2766 N N . ASN B 1 24 ? 35.087 21.543 24.066 1.00 13.09 148 ASN B N 1
ATOM 2767 C CA . ASN B 1 24 ? 33.741 21.003 23.887 1.00 12.25 148 ASN B CA 1
ATOM 2768 C C . ASN B 1 24 ? 33.494 19.921 24.928 1.00 11.68 148 ASN B C 1
ATOM 2769 O O . ASN B 1 24 ? 34.265 18.969 24.988 1.00 10.63 148 ASN B O 1
ATOM 2774 N N . PRO B 1 25 ? 32.454 20.043 25.750 1.00 10.87 149 PRO B N 1
ATOM 2775 C CA . PRO B 1 25 ? 32.117 18.946 26.667 1.00 10.91 149 PRO B CA 1
ATOM 2776 C C . PRO B 1 25 ? 31.956 17.625 25.917 1.00 10.63 149 PRO B C 1
ATOM 2777 O O . PRO B 1 25 ? 31.371 17.574 24.825 1.00 10.88 149 PRO B O 1
ATOM 2781 N N . VAL B 1 26 ? 32.499 16.563 26.502 1.00 10.18 150 VAL B N 1
ATOM 2782 C CA . VAL B 1 26 ? 32.447 15.234 25.907 1.00 9.99 150 VAL B CA 1
ATOM 2783 C C . VAL B 1 26 ? 31.992 14.203 26.933 1.00 9.12 150 VAL B C 1
ATOM 2784 O O . VAL B 1 26 ? 32.347 14.283 28.104 1.00 9.05 150 VAL B O 1
ATOM 2788 N N . GLN B 1 27 ? 31.196 13.244 26.469 1.00 8.62 151 GLN B N 1
ATOM 2789 C CA . GLN B 1 27 ? 30.750 12.122 27.286 1.00 7.89 151 GLN B CA 1
ATOM 2790 C C . GLN B 1 27 ? 31.476 10.863 26.829 1.00 7.66 151 GLN B C 1
ATOM 2791 O O . GLN B 1 27 ? 31.221 10.373 25.730 1.00 8.52 151 GLN B O 1
ATOM 2797 N N . LEU B 1 28 ? 32.364 10.347 27.675 1.00 6.86 152 LEU B N 1
ATOM 2798 C CA . LEU B 1 28 ? 33.099 9.119 27.391 1.00 6.35 152 LEU B CA 1
ATOM 2799 C C . LEU B 1 28 ? 32.358 7.960 28.023 1.00 6.15 152 LEU B C 1
ATOM 2800 O O . LEU B 1 28 ? 32.155 7.945 29.235 1.00 6.23 152 LEU B O 1
ATOM 2805 N N . ARG B 1 29 ? 31.957 6.998 27.191 1.00 6.09 153 ARG B N 1
ATOM 2806 C CA . ARG B 1 29 ? 31.187 5.840 27.639 1.00 5.84 153 ARG B CA 1
ATOM 2807 C C . ARG B 1 29 ? 31.928 4.563 27.302 1.00 5.38 153 ARG B C 1
ATOM 2808 O O . ARG B 1 29 ? 32.494 4.425 26.216 1.00 5.74 153 ARG B O 1
ATOM 2816 N N . GLY B 1 30 ? 31.894 3.599 28.211 1.00 4.43 154 GLY B N 1
ATOM 2817 C CA . GLY B 1 30 ? 32.580 2.350 27.976 1.00 4.20 154 GLY B CA 1
ATOM 2818 C C . GLY B 1 30 ? 32.352 1.331 29.063 1.00 4.47 154 GLY B C 1
ATOM 2819 O O . GLY B 1 30 ? 31.282 1.263 29.640 1.00 4.25 154 GLY B O 1
ATOM 2820 N N . MET B 1 31 ? 33.372 0.523 29.302 1.00 4.53 155 MET B N 1
ATOM 2821 C CA . MET B 1 31 ? 33.271 -0.618 30.192 1.00 4.50 155 MET B CA 1
ATOM 2822 C C . MET B 1 31 ? 34.364 -0.630 31.236 1.00 4.30 155 MET B C 1
ATOM 2823 O O . MET B 1 31 ? 35.478 -0.207 30.983 1.00 4.53 155 MET B O 1
ATOM 2828 N N . SER B 1 32 ? 34.034 -1.142 32.414 1.00 3.84 156 SER B N 1
ATOM 2829 C CA . SER B 1 32 ? 35.031 -1.502 33.415 1.00 4.04 156 SER B CA 1
ATOM 2830 C C . SER B 1 32 ? 35.356 -2.966 33.294 1.00 4.57 156 SER B C 1
ATOM 2831 O O . SER B 1 32 ? 34.468 -3.776 33.102 1.00 4.95 156 SER B O 1
ATOM 2834 N N . THR B 1 33 ? 36.629 -3.311 33.434 1.00 4.63 157 THR B N 1
ATOM 2835 C CA . THR B 1 33 ? 36.998 -4.704 33.665 1.00 4.80 157 THR B CA 1
ATOM 2836 C C . THR B 1 33 ? 36.489 -5.086 35.037 1.00 5.27 157 THR B C 1
ATOM 2837 O O . THR B 1 33 ? 36.167 -4.239 35.864 1.00 4.81 157 THR B O 1
ATOM 2841 N N . HIS B 1 34 ? 36.418 -6.384 35.277 1.00 5.09 158 HIS B N 1
ATOM 2842 C CA . HIS B 1 34 ? 36.322 -6.883 36.633 1.00 6.13 158 HIS B CA 1
ATOM 2843 C C . HIS B 1 34 ? 37.759 -6.904 37.165 1.00 6.37 158 HIS B C 1
ATOM 2844 O O . HIS B 1 34 ? 38.684 -6.452 36.489 1.00 6.92 158 HIS B O 1
ATOM 2851 N N . GLY B 1 35 ? 37.961 -7.417 38.369 1.00 7.33 159 GLY B N 1
ATOM 2852 C CA . GLY B 1 35 ? 39.282 -7.437 38.963 1.00 7.61 159 GLY B CA 1
ATOM 2853 C C . GLY B 1 35 ? 40.242 -8.258 38.138 1.00 8.31 159 GLY B C 1
ATOM 2854 O O . GLY B 1 35 ? 39.933 -9.411 37.807 1.00 8.18 159 GLY B O 1
ATOM 2855 N N . ILE B 1 36 ? 41.409 -7.697 37.822 1.00 8.55 160 ILE B N 1
ATOM 2856 C CA . ILE B 1 36 ? 42.354 -8.393 36.957 1.00 9.32 160 ILE B CA 1
ATOM 2857 C C . ILE B 1 36 ? 43.022 -9.583 37.649 1.00 9.05 160 ILE B C 1
ATOM 2858 O O . ILE B 1 36 ? 43.643 -10.402 36.990 1.00 9.97 160 ILE B O 1
ATOM 2863 N N . GLN B 1 37 ? 42.888 -9.689 38.967 1.00 8.37 161 GLN B N 1
ATOM 2864 C CA . GLN B 1 37 ? 43.364 -10.872 39.687 1.00 8.11 161 GLN B CA 1
ATOM 2865 C C . GLN B 1 37 ? 42.458 -12.090 39.483 1.00 8.10 161 GLN B C 1
ATOM 2866 O O . GLN B 1 37 ? 42.872 -13.219 39.745 1.00 8.32 161 GLN B O 1
ATOM 2872 N N . TRP B 1 38 ? 41.221 -11.859 39.043 1.00 7.52 162 TRP B N 1
ATOM 2873 C CA . TRP B 1 38 ? 40.263 -12.941 38.783 1.00 7.25 162 TRP B CA 1
ATOM 2874 C C . TRP B 1 38 ? 39.904 -13.128 37.311 1.00 7.33 162 TRP B C 1
ATOM 2875 O O . TRP B 1 38 ? 39.592 -14.234 36.895 1.00 7.24 162 TRP B O 1
ATOM 2886 N N . PHE B 1 39 ? 39.902 -12.045 36.536 1.00 6.86 163 PHE B N 1
ATOM 2887 C CA . PHE B 1 39 ? 39.384 -12.081 35.167 1.00 7.03 163 PHE B CA 1
ATOM 2888 C C . PHE B 1 39 ? 40.369 -11.533 34.149 1.00 7.21 163 PHE B C 1
ATOM 2889 O O . PHE B 1 39 ? 39.985 -10.969 33.137 1.00 8.24 163 PHE B O 1
ATOM 2897 N N . ASP B 1 40 ? 41.647 -11.725 34.423 1.00 7.59 164 ASP B N 1
ATOM 2898 C CA . ASP B 1 40 ? 42.701 -11.362 33.491 1.00 8.05 164 ASP B CA 1
ATOM 2899 C C . ASP B 1 40 ? 42.553 -12.074 32.147 1.00 7.84 164 ASP B C 1
ATOM 2900 O O . ASP B 1 40 ? 42.854 -11.502 31.098 1.00 7.98 164 ASP B O 1
ATOM 2905 N N . HIS B 1 41 ? 42.093 -13.324 32.193 1.00 8.30 165 HIS B N 1
ATOM 2906 C CA . HIS B 1 41 ? 41.902 -14.141 30.990 1.00 8.79 165 HIS B CA 1
ATOM 2907 C C . HIS B 1 41 ? 40.796 -13.617 30.063 1.00 8.90 165 HIS B C 1
ATOM 2908 O O . HIS B 1 41 ? 40.697 -14.053 28.922 1.00 9.73 165 HIS B O 1
ATOM 2915 N N A CYS B 1 42 ? 39.976 -12.686 30.557 0.60 8.68 166 CYS B N 1
ATOM 2916 N N B CYS B 1 42 ? 39.986 -12.687 30.570 0.40 8.83 166 CYS B N 1
ATOM 2917 C CA A CYS B 1 42 ? 38.960 -12.015 29.744 0.60 8.77 166 CYS B CA 1
ATOM 2918 C CA B CYS B 1 42 ? 38.956 -12.007 29.791 0.40 8.93 166 CYS B CA 1
ATOM 2919 C C A CYS B 1 42 ? 39.514 -10.830 28.966 0.60 8.51 166 CYS B C 1
ATOM 2920 C C B CYS B 1 42 ? 39.506 -10.829 28.989 0.40 8.60 166 CYS B C 1
ATOM 2921 O O A CYS B 1 42 ? 38.801 -10.226 28.173 0.60 9.13 166 CYS B O 1
ATOM 2922 O O B CYS B 1 42 ? 38.785 -10.237 28.192 0.40 9.01 166 CYS B O 1
ATOM 2927 N N . LEU B 1 43 ? 40.773 -10.485 29.215 1.00 8.33 167 LEU B N 1
ATOM 2928 C CA . LEU B 1 43 ? 41.384 -9.302 28.625 1.00 7.92 167 LEU B CA 1
ATOM 2929 C C . LEU B 1 43 ? 42.468 -9.759 27.663 1.00 8.04 167 LEU B C 1
ATOM 2930 O O . LEU B 1 43 ? 43.590 -10.035 28.047 1.00 8.75 167 LEU B O 1
ATOM 2935 N N . THR B 1 44 ? 42.094 -9.876 26.401 1.00 8.53 168 THR B N 1
ATOM 2936 C CA . THR B 1 44 ? 42.981 -10.373 25.360 1.00 8.56 168 THR B CA 1
ATOM 2937 C C . THR B 1 44 ? 42.947 -9.444 24.167 1.00 8.39 168 THR B C 1
ATOM 2938 O O . THR B 1 44 ? 42.116 -8.546 24.095 1.00 7.30 168 THR B O 1
ATOM 2942 N N A ASP B 1 45 ? 43.849 -9.668 23.211 0.70 8.40 169 ASP B N 1
ATOM 2943 N N B ASP B 1 45 ? 43.855 -9.688 23.229 0.30 8.20 169 ASP B N 1
ATOM 2944 C CA A ASP B 1 45 ? 43.793 -8.931 21.946 0.70 8.36 169 ASP B CA 1
ATOM 2945 C CA B ASP B 1 45 ? 43.853 -9.014 21.938 0.30 8.17 169 ASP B CA 1
ATOM 2946 C C A ASP B 1 45 ? 42.383 -9.003 21.378 0.70 8.29 169 ASP B C 1
ATOM 2947 C C B ASP B 1 45 ? 42.445 -9.030 21.337 0.30 8.17 169 ASP B C 1
ATOM 2948 O O A ASP B 1 45 ? 41.789 -7.981 21.044 0.70 7.81 169 ASP B O 1
ATOM 2949 O O B ASP B 1 45 ? 41.919 -7.993 20.943 0.30 8.04 169 ASP B O 1
ATOM 2958 N N . SER B 1 46 ? 41.837 -10.210 21.295 1.00 8.07 170 SER B N 1
ATOM 2959 C CA . SER B 1 46 ? 40.521 -10.399 20.704 1.00 8.37 170 SER B CA 1
ATOM 2960 C C . SER B 1 46 ? 39.417 -9.644 21.463 1.00 7.94 170 SER B C 1
ATOM 2961 O O . SER B 1 46 ? 38.594 -8.961 20.847 1.00 8.08 170 SER B O 1
ATOM 2964 N N . SER B 1 47 ? 39.395 -9.754 22.788 1.00 7.39 171 SER B N 1
ATOM 2965 C CA . SER B 1 47 ? 38.313 -9.135 23.562 1.00 6.56 171 SER B CA 1
ATOM 2966 C C . SER B 1 47 ? 38.409 -7.609 23.583 1.00 5.84 171 SER B C 1
ATOM 2967 O O . SER B 1 47 ? 37.390 -6.925 23.583 1.00 6.00 171 SER B O 1
ATOM 2970 N N . LEU B 1 48 ? 39.626 -7.080 23.609 1.00 5.70 172 LEU B N 1
ATOM 2971 C CA . LEU B 1 48 ? 39.832 -5.629 23.652 1.00 5.62 172 LEU B CA 1
ATOM 2972 C C . LEU B 1 48 ? 39.605 -5.023 22.267 1.00 5.54 172 LEU B C 1
ATOM 2973 O O . LEU B 1 48 ? 39.070 -3.922 22.143 1.00 4.99 172 LEU B O 1
ATOM 2978 N N . ASP B 1 49 ? 39.978 -5.751 21.215 1.00 5.46 173 ASP B N 1
ATOM 2979 C CA . ASP B 1 49 ? 39.624 -5.341 19.860 1.00 5.96 173 ASP B CA 1
ATOM 2980 C C . ASP B 1 49 ? 38.106 -5.246 19.718 1.00 5.73 173 ASP B C 1
ATOM 2981 O O . ASP B 1 49 ? 37.606 -4.287 19.154 1.00 6.11 173 ASP B O 1
ATOM 2986 N N . ALA B 1 50 ? 37.381 -6.231 20.241 1.00 5.76 174 ALA B N 1
ATOM 2987 C CA . ALA B 1 50 ? 35.928 -6.216 20.172 1.00 5.82 174 ALA B CA 1
ATOM 2988 C C . ALA B 1 50 ? 35.366 -5.004 20.911 1.00 5.76 174 ALA B C 1
ATOM 2989 O O . ALA B 1 50 ? 34.492 -4.307 20.401 1.00 5.82 174 ALA B O 1
ATOM 2991 N N . LEU B 1 51 ? 35.894 -4.723 22.092 1.00 5.86 175 LEU B N 1
ATOM 2992 C CA . LEU B 1 51 ? 35.408 -3.589 22.874 1.00 5.84 175 LEU B CA 1
ATOM 2993 C C . LEU B 1 51 ? 35.600 -2.265 22.140 1.00 6.01 175 LEU B C 1
ATOM 2994 O O . LEU B 1 51 ? 34.719 -1.413 22.160 1.00 5.07 175 LEU B O 1
ATOM 2999 N N . ALA B 1 52 ? 36.746 -2.101 21.487 1.00 6.49 176 ALA B N 1
ATOM 3000 C CA . ALA B 1 52 ? 37.078 -0.853 20.805 1.00 6.89 176 ALA B CA 1
ATOM 3001 C C . ALA B 1 52 ? 36.369 -0.734 19.463 1.00 7.77 176 ALA B C 1
ATOM 3002 O O . ALA B 1 52 ? 35.713 0.271 19.172 1.00 8.14 176 ALA B O 1
ATOM 3004 N N . TYR B 1 53 ? 36.492 -1.773 18.647 1.00 8.30 177 TYR B N 1
ATOM 3005 C CA . TYR B 1 53 ? 36.091 -1.684 17.237 1.00 9.00 177 TYR B CA 1
ATOM 3006 C C . TYR B 1 53 ? 34.644 -2.090 16.975 1.00 9.73 177 TYR B C 1
ATOM 3007 O O . TYR B 1 53 ? 34.008 -1.535 16.061 1.00 11.10 177 TYR B O 1
ATOM 3016 N N . ASP B 1 54 ? 34.135 -3.071 17.720 1.00 9.76 178 ASP B N 1
ATOM 3017 C CA . ASP B 1 54 ? 32.760 -3.541 17.555 1.00 9.79 178 ASP B CA 1
ATOM 3018 C C . ASP B 1 54 ? 31.785 -2.862 18.527 1.00 9.44 178 ASP B C 1
ATOM 3019 O O . ASP B 1 54 ? 30.723 -2.382 18.119 1.00 10.64 178 ASP B O 1
ATOM 3024 N N . TRP B 1 55 ? 32.141 -2.806 19.805 1.00 8.70 179 TRP B N 1
ATOM 3025 C CA . TRP B 1 55 ? 31.276 -2.177 20.805 1.00 8.37 179 TRP B CA 1
ATOM 3026 C C . TRP B 1 55 ? 31.309 -0.649 20.712 1.00 8.49 179 TRP B C 1
ATOM 3027 O O . TRP B 1 55 ? 30.383 0.011 21.157 1.00 8.98 179 TRP B O 1
ATOM 3038 N N . LYS B 1 56 ? 32.377 -0.102 20.132 1.00 8.69 180 LYS B N 1
ATOM 3039 C CA . LYS B 1 56 ? 32.576 1.351 20.014 1.00 8.84 180 LYS B CA 1
ATOM 3040 C C . LYS B 1 56 ? 32.675 2.050 21.371 1.00 8.66 180 LYS B C 1
ATOM 3041 O O . LYS B 1 56 ? 32.221 3.175 21.536 1.00 8.97 180 LYS B O 1
ATOM 3047 N N . ALA B 1 57 ? 33.272 1.381 22.350 1.00 7.65 181 ALA B N 1
ATOM 3048 C CA . ALA B 1 57 ? 33.569 2.029 23.625 1.00 7.34 181 ALA B CA 1
ATOM 3049 C C . ALA B 1 57 ? 34.556 3.170 23.417 1.00 6.71 181 ALA B C 1
ATOM 3050 O O . ALA B 1 57 ? 35.466 3.058 22.599 1.00 7.35 181 ALA B O 1
ATOM 3052 N N . ASP B 1 58 ? 34.392 4.245 24.183 1.00 6.42 182 ASP B N 1
ATOM 3053 C CA . ASP B 1 58 ? 35.365 5.354 24.204 1.00 6.10 182 ASP B CA 1
ATOM 3054 C C . ASP B 1 58 ? 36.465 5.130 25.219 1.00 5.91 182 ASP B C 1
ATOM 3055 O O . ASP B 1 58 ? 37.535 5.732 25.134 1.00 5.63 182 ASP B O 1
ATOM 3060 N N . ILE B 1 59 ? 36.164 4.313 26.228 1.00 5.21 183 ILE B N 1
ATOM 3061 C CA . ILE B 1 59 ? 36.977 4.263 27.434 1.00 4.93 183 ILE B CA 1
ATOM 3062 C C . ILE B 1 59 ? 36.892 2.887 28.084 1.00 4.96 183 ILE B C 1
ATOM 3063 O O . ILE B 1 59 ? 35.864 2.220 28.000 1.00 4.08 183 ILE B O 1
ATOM 3068 N N . ILE B 1 60 ? 37.999 2.454 28.666 1.00 4.45 184 ILE B N 1
ATOM 3069 C CA . ILE B 1 60 ? 38.032 1.243 29.477 1.00 4.72 184 ILE B CA 1
ATOM 3070 C C . ILE B 1 60 ? 38.594 1.583 30.849 1.00 4.86 184 ILE B C 1
ATOM 3071 O O . ILE B 1 60 ? 39.579 2.307 30.974 1.00 5.02 184 ILE B O 1
ATOM 3076 N N . ARG B 1 61 ? 37.952 1.060 31.881 1.00 4.99 185 ARG B N 1
ATOM 3077 C CA . ARG B 1 61 ? 38.444 1.193 33.240 1.00 4.62 185 ARG B CA 1
ATOM 3078 C C . ARG B 1 61 ? 39.132 -0.103 33.627 1.00 4.91 185 ARG B C 1
ATOM 3079 O O . ARG B 1 61 ? 38.537 -1.167 33.538 1.00 4.22 185 ARG B O 1
ATOM 3087 N N . LEU B 1 62 ? 40.391 -0.002 34.033 1.00 5.04 186 LEU B N 1
ATOM 3088 C CA . LEU B 1 62 ? 41.176 -1.162 34.413 1.00 4.93 186 LEU B CA 1
ATOM 3089 C C . LEU B 1 62 ? 41.147 -1.304 35.922 1.00 5.59 186 LEU B C 1
ATOM 3090 O O . LEU B 1 62 ? 41.822 -0.565 36.635 1.00 5.92 186 LEU B O 1
ATOM 3095 N N . SER B 1 63 ? 40.369 -2.266 36.403 1.00 5.79 187 SER B N 1
ATOM 3096 C CA . SER B 1 63 ? 40.095 -2.407 37.831 1.00 6.08 187 SER B CA 1
ATOM 3097 C C . SER B 1 63 ? 41.082 -3.353 38.498 1.00 6.74 187 SER B C 1
ATOM 3098 O O . SER B 1 63 ? 41.078 -4.554 38.243 1.00 7.51 187 SER B O 1
ATOM 3101 N N . MET B 1 64 ? 41.935 -2.789 39.341 1.00 6.48 188 MET B N 1
ATOM 3102 C CA . MET B 1 64 ? 42.954 -3.564 40.031 1.00 6.21 188 MET B CA 1
ATOM 3103 C C . MET B 1 64 ? 42.632 -3.551 41.511 1.00 5.93 188 MET B C 1
ATOM 3104 O O . MET B 1 64 ? 42.874 -2.551 42.191 1.00 5.51 188 MET B O 1
ATOM 3109 N N . TYR B 1 65 ? 42.068 -4.648 42.008 1.00 5.47 189 TYR B N 1
ATOM 3110 C CA . TYR B 1 65 ? 41.905 -4.816 43.447 1.00 5.69 189 TYR B CA 1
ATOM 3111 C C . TYR B 1 65 ? 43.267 -4.825 44.102 1.00 5.26 189 TYR B C 1
ATOM 3112 O O . TYR B 1 65 ? 44.255 -5.201 43.495 1.00 6.03 189 TYR B O 1
ATOM 3121 N N . ILE B 1 66 ? 43.305 -4.374 45.347 1.00 5.85 190 ILE B N 1
ATOM 3122 C CA . ILE B 1 66 ? 44.540 -4.334 46.126 1.00 6.14 190 ILE B CA 1
ATOM 3123 C C . ILE B 1 66 ? 44.566 -5.520 47.082 1.00 6.37 190 ILE B C 1
ATOM 3124 O O . ILE B 1 66 ? 45.511 -6.292 47.089 1.00 6.71 190 ILE B O 1
ATOM 3129 N N . GLN B 1 67 ? 43.516 -5.643 47.883 1.00 6.70 191 GLN B N 1
ATOM 3130 C CA . GLN B 1 67 ? 43.252 -6.845 48.663 1.00 7.04 191 GLN B CA 1
ATOM 3131 C C . GLN B 1 67 ? 42.531 -7.874 47.766 1.00 7.58 191 GLN B C 1
ATOM 3132 O O . GLN B 1 67 ? 42.588 -7.764 46.542 1.00 7.69 191 GLN B O 1
ATOM 3138 N N . GLU B 1 68 ? 41.904 -8.891 48.357 1.00 8.57 192 GLU B N 1
ATOM 3139 C CA . GLU B 1 68 ? 41.141 -9.893 47.595 1.00 9.30 192 GLU B CA 1
ATOM 3140 C C . GLU B 1 68 ? 41.986 -10.551 46.488 1.00 9.44 192 GLU B C 1
ATOM 3141 O O . GLU B 1 68 ? 41.538 -10.737 45.349 1.00 9.32 192 GLU B O 1
ATOM 3147 N N . ASP B 1 69 ? 43.221 -10.891 46.855 1.00 9.49 193 ASP B N 1
ATOM 3148 C CA . ASP B 1 69 ? 44.197 -11.556 45.986 1.00 9.96 193 ASP B CA 1
ATOM 3149 C C . ASP B 1 69 ? 44.730 -10.687 44.850 1.00 8.94 193 ASP B C 1
ATOM 3150 O O . ASP B 1 69 ? 45.300 -11.189 43.878 1.00 9.02 193 ASP B O 1
ATOM 3155 N N . GLY B 1 70 ? 44.599 -9.380 45.015 1.00 8.40 194 GLY B N 1
ATOM 3156 C CA . GLY B 1 70 ? 45.058 -8.422 44.033 1.00 8.06 194 GLY B CA 1
ATOM 3157 C C . GLY B 1 70 ? 46.480 -7.946 44.267 1.00 7.77 194 GLY B C 1
ATOM 3158 O O . GLY B 1 70 ? 47.364 -8.716 44.644 1.00 7.92 194 GLY B O 1
ATOM 3159 N N . TYR B 1 71 ? 46.682 -6.655 44.026 1.00 6.96 195 TYR B N 1
ATOM 3160 C CA . TYR B 1 71 ? 47.990 -6.016 43.994 1.00 7.59 195 TYR B CA 1
ATOM 3161 C C . TYR B 1 71 ? 48.926 -6.408 45.129 1.00 8.47 195 TYR B C 1
ATOM 3162 O O . TYR B 1 71 ? 50.110 -6.634 44.887 1.00 8.85 195 TYR B O 1
ATOM 3171 N N . GLU B 1 72 ? 48.410 -6.486 46.351 1.00 9.53 196 GLU B N 1
ATOM 3172 C CA . GLU B 1 72 ? 49.256 -6.735 47.517 1.00 10.90 196 GLU B CA 1
ATOM 3173 C C . GLU B 1 72 ? 49.999 -8.070 47.433 1.00 11.49 196 GLU B C 1
ATOM 3174 O O . GLU B 1 72 ? 51.077 -8.227 48.021 1.00 12.46 196 GLU B O 1
ATOM 3180 N N . THR B 1 73 ? 49.432 -9.030 46.706 1.00 11.70 197 THR B N 1
ATOM 3181 C CA . THR B 1 73 ? 50.040 -10.358 46.584 1.00 11.66 197 THR B CA 1
ATOM 3182 C C . THR B 1 73 ? 51.246 -10.378 45.639 1.00 11.64 197 THR B C 1
ATOM 3183 O O . THR B 1 73 ? 52.052 -11.309 45.683 1.00 11.73 197 THR B O 1
ATOM 3187 N N . ASN B 1 74 ? 51.367 -9.373 44.772 1.00 10.81 198 ASN B N 1
ATOM 3188 C CA . ASN B 1 74 ? 52.482 -9.311 43.827 1.00 10.65 198 ASN B CA 1
ATOM 3189 C C . ASN B 1 74 ? 52.565 -7.944 43.156 1.00 10.24 198 ASN B C 1
ATOM 3190 O O . ASN B 1 74 ? 52.240 -7.813 41.986 1.00 9.86 198 ASN B O 1
ATOM 3195 N N . PRO B 1 75 ? 52.993 -6.923 43.889 1.00 10.45 199 PRO B N 1
ATOM 3196 C CA . PRO B 1 75 ? 53.018 -5.557 43.343 1.00 10.60 199 PRO B CA 1
ATOM 3197 C C . PRO B 1 75 ? 53.693 -5.414 41.979 1.00 10.89 199 PRO B C 1
ATOM 3198 O O . PRO B 1 75 ? 53.127 -4.786 41.088 1.00 10.41 199 PRO B O 1
ATOM 3202 N N . ARG B 1 76 ? 54.861 -6.016 41.796 1.00 10.75 200 ARG B N 1
ATOM 3203 C CA . ARG B 1 76 ? 55.581 -5.935 40.529 1.00 11.44 200 ARG B CA 1
ATOM 3204 C C . ARG B 1 76 ? 54.785 -6.541 39.381 1.00 10.33 200 ARG B C 1
ATOM 3205 O O . ARG B 1 76 ? 54.685 -5.952 38.314 1.00 10.30 200 ARG B O 1
ATOM 3213 N N . GLY B 1 77 ? 54.241 -7.736 39.597 1.00 9.40 201 GLY B N 1
ATOM 3214 C CA . GLY B 1 77 ? 53.511 -8.434 38.563 1.00 8.88 201 GLY B CA 1
ATOM 3215 C C . GLY B 1 77 ? 52.249 -7.704 38.145 1.00 8.12 201 GLY B C 1
ATOM 3216 O O . GLY B 1 77 ? 51.962 -7.584 36.960 1.00 8.32 201 GLY B O 1
ATOM 3217 N N . PHE B 1 78 ? 51.489 -7.244 39.126 1.00 7.45 202 PHE B N 1
ATOM 3218 C CA . PHE B 1 78 ? 50.278 -6.476 38.863 1.00 7.31 202 PHE B CA 1
ATOM 3219 C C . PHE B 1 78 ? 50.588 -5.149 38.187 1.00 6.94 202 PHE B C 1
ATOM 3220 O O . PHE B 1 78 ? 49.893 -4.760 37.255 1.00 6.89 202 PHE B O 1
ATOM 3228 N N . THR B 1 79 ? 51.641 -4.467 38.628 1.00 7.18 203 THR B N 1
ATOM 3229 C CA . THR B 1 79 ? 52.012 -3.195 38.022 1.00 7.46 203 THR B CA 1
ATOM 3230 C C . THR B 1 79 ? 52.402 -3.392 36.558 1.00 7.85 203 THR B C 1
ATOM 3231 O O . THR B 1 79 ? 51.982 -2.620 35.693 1.00 7.51 203 THR B O 1
ATOM 3235 N N . ASP B 1 80 ? 53.201 -4.427 36.277 1.00 7.98 204 ASP B N 1
ATOM 3236 C CA . ASP B 1 80 ? 53.622 -4.703 34.912 1.00 8.87 204 ASP B CA 1
ATOM 3237 C C . ASP B 1 80 ? 52.437 -5.040 34.009 1.00 7.83 204 ASP B C 1
ATOM 3238 O O . ASP B 1 80 ? 52.403 -4.627 32.866 1.00 7.73 204 ASP B O 1
ATOM 3243 N N . ARG B 1 81 ? 51.456 -5.772 34.526 1.00 7.22 205 ARG B N 1
ATOM 3244 C CA . ARG B 1 81 ? 50.270 -6.068 33.744 1.00 6.81 205 ARG B CA 1
ATOM 3245 C C . ARG B 1 81 ? 49.464 -4.799 33.472 1.00 6.29 205 ARG B C 1
ATOM 3246 O O . ARG B 1 81 ? 48.922 -4.633 32.383 1.00 5.97 205 ARG B O 1
ATOM 3254 N N A MET B 1 82 ? 49.395 -3.910 34.458 0.50 6.34 206 MET B N 1
ATOM 3255 N N B MET B 1 82 ? 49.393 -3.910 34.456 0.50 5.98 206 MET B N 1
ATOM 3256 C CA A MET B 1 82 ? 48.708 -2.644 34.277 0.50 6.45 206 MET B CA 1
ATOM 3257 C CA B MET B 1 82 ? 48.691 -2.654 34.268 0.50 5.84 206 MET B CA 1
ATOM 3258 C C A MET B 1 82 ? 49.380 -1.823 33.176 0.50 6.25 206 MET B C 1
ATOM 3259 C C B MET B 1 82 ? 49.377 -1.803 33.191 0.50 5.92 206 MET B C 1
ATOM 3260 O O A MET B 1 82 ? 48.693 -1.261 32.336 0.50 5.89 206 MET B O 1
ATOM 3261 O O B MET B 1 82 ? 48.695 -1.208 32.372 0.50 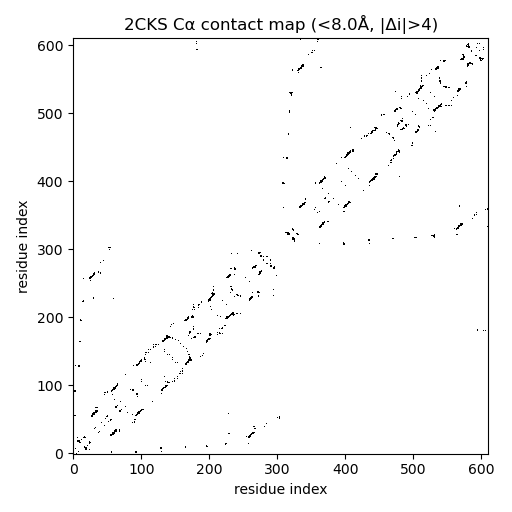5.63 206 MET B O 1
ATOM 3270 N N . HIS B 1 83 ? 50.713 -1.761 33.170 1.00 6.24 207 HIS B N 1
ATOM 3271 C CA . HIS B 1 83 ? 51.436 -1.054 32.101 1.00 6.67 207 HIS B CA 1
ATOM 3272 C C . HIS B 1 83 ? 51.047 -1.637 30.752 1.00 6.50 207 HIS B C 1
ATOM 3273 O O . HIS B 1 83 ? 50.790 -0.908 29.799 1.00 6.75 207 HIS B O 1
ATOM 3280 N N . GLN B 1 84 ? 51.023 -2.963 30.674 1.00 6.57 208 GLN B N 1
ATOM 3281 C CA . GLN B 1 84 ? 50.688 -3.646 29.443 1.00 7.39 208 GLN B CA 1
ATOM 3282 C C . GLN B 1 84 ? 49.270 -3.317 28.995 1.00 7.06 208 GLN B C 1
ATOM 3283 O O . GLN B 1 84 ? 49.037 -3.052 27.831 1.00 7.53 208 GLN B O 1
ATOM 3289 N N . LEU B 1 85 ? 48.326 -3.324 29.926 1.00 6.40 209 LEU B N 1
ATOM 3290 C CA . LEU B 1 85 ? 46.942 -3.045 29.593 1.00 5.92 209 LEU B CA 1
ATOM 3291 C C . LEU B 1 85 ? 46.742 -1.589 29.181 1.00 5.30 209 LEU B C 1
ATOM 3292 O O . LEU B 1 85 ? 45.956 -1.305 28.289 1.00 5.80 209 LEU B O 1
ATOM 3297 N N . ILE B 1 86 ? 47.456 -0.671 29.818 1.00 5.11 210 ILE B N 1
ATOM 3298 C CA . ILE B 1 86 ? 47.370 0.738 29.442 1.00 5.23 210 ILE B CA 1
ATOM 3299 C C . ILE B 1 86 ? 47.848 0.909 27.997 1.00 5.71 210 ILE B C 1
ATOM 3300 O O . ILE B 1 86 ? 47.202 1.593 27.193 1.00 5.70 210 ILE B O 1
ATOM 3305 N N . ASP B 1 87 ? 48.964 0.262 27.667 1.00 6.71 211 ASP B N 1
ATOM 3306 C CA . ASP B 1 87 ? 49.509 0.324 26.311 1.00 7.62 211 ASP B CA 1
ATOM 3307 C C . ASP B 1 87 ? 48.555 -0.329 25.312 1.00 7.36 211 ASP B C 1
ATOM 3308 O O . ASP B 1 87 ? 48.354 0.193 24.225 1.00 7.38 211 ASP B O 1
ATOM 3313 N N . MET B 1 88 ? 47.950 -1.450 25.700 1.00 7.54 212 MET B N 1
ATOM 3314 C CA . MET B 1 88 ? 47.008 -2.154 24.829 1.00 7.81 212 MET B CA 1
ATOM 3315 C C . MET B 1 88 ? 45.784 -1.299 24.547 1.00 7.15 212 MET B C 1
ATOM 3316 O O . MET B 1 88 ? 45.298 -1.235 23.426 1.00 7.47 212 MET B O 1
ATOM 3321 N N . ALA B 1 89 ? 45.274 -0.634 25.571 1.00 6.82 213 ALA B N 1
ATOM 3322 C CA . ALA B 1 89 ? 44.096 0.197 25.393 1.00 6.98 213 ALA B CA 1
ATOM 3323 C C . ALA B 1 89 ? 44.411 1.379 24.478 1.00 7.28 213 ALA B C 1
ATOM 3324 O O . ALA B 1 89 ? 43.619 1.731 23.613 1.00 7.23 213 ALA B O 1
ATOM 3326 N N . THR B 1 90 ? 45.586 1.971 24.672 1.00 7.02 214 THR B N 1
ATOM 3327 C CA . THR B 1 90 ? 46.030 3.109 23.868 1.00 7.66 214 THR B CA 1
ATOM 3328 C C . THR B 1 90 ? 46.209 2.718 22.403 1.00 8.06 214 THR B C 1
ATOM 3329 O O . THR B 1 90 ? 45.854 3.482 21.506 1.00 7.72 214 THR B O 1
ATOM 3333 N N . ALA B 1 91 ? 46.707 1.505 22.173 1.00 8.48 215 ALA B N 1
ATOM 3334 C CA . ALA B 1 91 ? 46.892 0.966 20.823 1.00 9.13 215 ALA B CA 1
ATOM 3335 C C . ALA B 1 91 ? 45.569 0.551 20.170 1.00 10.08 215 ALA B C 1
ATOM 3336 O O . ALA B 1 91 ? 45.557 0.018 19.041 1.00 12.16 215 ALA B O 1
ATOM 3338 N N . ARG B 1 92 ? 44.465 0.718 20.892 1.00 8.96 216 ARG B N 1
ATOM 3339 C CA . ARG B 1 92 ? 43.135 0.504 20.334 1.00 9.02 216 ARG B CA 1
ATOM 3340 C C . ARG B 1 92 ? 42.288 1.779 20.338 1.00 8.55 216 ARG B C 1
ATOM 3341 O O . ARG B 1 92 ? 41.088 1.741 20.066 1.00 9.40 216 ARG B O 1
ATOM 3349 N N . GLY B 1 93 ? 42.916 2.904 20.657 1.00 7.77 217 GLY B N 1
ATOM 3350 C CA . GLY B 1 93 ? 42.273 4.202 20.591 1.00 7.40 217 GLY B CA 1
ATOM 3351 C C . GLY B 1 93 ? 41.337 4.531 21.728 1.00 6.78 217 GLY B C 1
ATOM 3352 O O . GLY B 1 93 ? 40.476 5.398 21.597 1.00 6.92 217 GLY B O 1
ATOM 3353 N N . LEU B 1 94 ? 41.514 3.847 22.850 1.00 6.15 218 LEU B N 1
ATOM 3354 C CA . LEU B 1 94 ? 40.655 4.024 24.016 1.00 5.84 218 LEU B CA 1
ATOM 3355 C C . LEU B 1 94 ? 41.277 4.922 25.067 1.00 4.85 218 LEU B C 1
ATOM 3356 O O . LEU B 1 94 ? 42.477 4.849 25.322 1.00 5.33 218 LEU B O 1
ATOM 3361 N N . TYR B 1 95 ? 40.440 5.730 25.706 1.00 5.14 219 TYR B N 1
ATOM 3362 C CA . TYR B 1 95 ? 40.776 6.310 26.994 1.00 4.83 219 TYR B CA 1
ATOM 3363 C C . TYR B 1 95 ? 40.854 5.203 28.036 1.00 5.08 219 TYR B C 1
ATOM 3364 O O . TYR B 1 95 ? 40.227 4.156 27.899 1.00 5.33 219 TYR B O 1
ATOM 3373 N N . VAL B 1 96 ? 41.646 5.445 29.063 1.00 5.23 220 VAL B N 1
ATOM 3374 C CA . VAL B 1 96 ? 41.908 4.451 30.090 1.00 5.60 220 VAL B CA 1
ATOM 3375 C C . VAL B 1 96 ? 41.770 5.078 31.454 1.00 5.28 220 VAL B C 1
ATOM 3376 O O . VAL B 1 96 ? 42.347 6.114 31.708 1.00 6.13 220 VAL B O 1
ATOM 3380 N N . ILE B 1 97 ? 40.988 4.454 32.325 1.00 4.94 221 ILE B N 1
ATOM 3381 C CA . ILE B 1 97 ? 40.942 4.819 33.731 1.00 5.03 221 ILE B CA 1
ATOM 3382 C C . ILE B 1 97 ? 41.728 3.764 34.482 1.00 5.08 221 ILE B C 1
ATOM 3383 O O . ILE B 1 97 ? 41.441 2.564 34.378 1.00 4.73 221 ILE B O 1
ATOM 3388 N N . VAL B 1 98 ? 42.732 4.211 35.232 1.00 4.47 222 VAL B N 1
ATOM 3389 C CA . VAL B 1 98 ? 43.535 3.324 36.059 1.00 4.76 222 VAL B CA 1
ATOM 3390 C C . VAL B 1 98 ? 42.849 3.328 37.418 1.00 4.80 222 VAL B C 1
ATOM 3391 O O . VAL B 1 98 ? 42.895 4.323 38.130 1.00 5.20 222 VAL B O 1
ATOM 3395 N N . ASP B 1 99 ? 42.188 2.229 37.747 1.00 4.67 223 ASP B N 1
ATOM 3396 C CA . ASP B 1 99 ? 41.329 2.142 38.932 1.00 4.81 223 ASP B CA 1
ATOM 3397 C C . ASP B 1 99 ? 42.023 1.410 40.081 1.00 5.05 223 ASP B C 1
ATOM 3398 O O . ASP B 1 99 ? 42.201 0.192 40.034 1.00 4.71 223 ASP B O 1
ATOM 3403 N N . TRP B 1 100 ? 42.403 2.184 41.101 1.00 5.04 224 TRP B N 1
ATOM 3404 C CA . TRP B 1 100 ? 42.933 1.688 42.373 1.00 5.21 224 TRP B CA 1
ATOM 3405 C C . TRP B 1 100 ? 41.728 1.196 43.162 1.00 5.78 224 TRP B C 1
ATOM 3406 O O . TRP B 1 100 ? 41.063 1.965 43.867 1.00 5.81 224 TRP B O 1
ATOM 3417 N N A HIS B 1 101 ? 41.441 -0.097 43.031 0.50 5.98 225 HIS B N 1
ATOM 3418 N N B HIS B 1 101 ? 41.457 -0.102 43.033 0.50 5.84 225 HIS B N 1
ATOM 3419 C CA A HIS B 1 101 ? 40.130 -0.631 43.378 0.50 5.93 225 HIS B CA 1
ATOM 3420 C CA B HIS B 1 101 ? 40.150 -0.654 43.362 0.50 5.66 225 HIS B CA 1
ATOM 3421 C C A HIS B 1 101 ? 40.048 -1.086 44.828 0.50 6.12 225 HIS B C 1
ATOM 3422 C C B HIS B 1 101 ? 40.031 -1.088 44.823 0.50 5.98 225 HIS B C 1
ATOM 3423 O O A HIS B 1 101 ? 39.918 -2.275 45.131 0.50 6.47 225 HIS B O 1
ATOM 3424 O O B HIS B 1 101 ? 39.847 -2.269 45.128 0.50 6.31 225 HIS B O 1
ATOM 3437 N N . ILE B 1 102 ? 40.117 -0.114 45.723 1.00 6.41 226 ILE B N 1
ATOM 3438 C CA . ILE B 1 102 ? 39.907 -0.363 47.136 1.00 7.01 226 ILE B CA 1
ATOM 3439 C C . ILE B 1 102 ? 38.422 -0.623 47.381 1.00 7.66 226 ILE B C 1
ATOM 3440 O O . ILE B 1 102 ? 37.551 -0.077 46.679 1.00 8.07 226 ILE B O 1
ATOM 3445 N N . LEU B 1 103 ? 38.146 -1.472 48.364 1.00 8.17 227 LEU B N 1
ATOM 3446 C CA . LEU B 1 103 ? 36.792 -1.831 48.730 1.00 8.93 227 LEU B CA 1
ATOM 3447 C C . LEU B 1 103 ? 36.734 -2.262 50.191 1.00 8.96 227 LEU B C 1
ATOM 3448 O O . LEU B 1 103 ? 36.024 -1.667 50.997 1.00 8.49 227 LEU B O 1
ATOM 3453 N N . THR B 1 104 ? 37.503 -3.292 50.521 1.00 9.63 228 THR B N 1
ATOM 3454 C CA . THR B 1 104 ? 37.598 -3.805 51.888 1.00 10.34 228 THR B CA 1
ATOM 3455 C C . THR B 1 104 ? 39.060 -4.143 52.170 1.00 10.14 228 THR B C 1
ATOM 3456 O O . THR B 1 104 ? 39.596 -5.058 51.537 1.00 10.41 228 THR B O 1
ATOM 3460 N N . PRO B 1 105 ? 39.733 -3.453 53.093 1.00 9.91 229 PRO B N 1
ATOM 3461 C CA . PRO B 1 105 ? 39.207 -2.343 53.900 1.00 9.71 229 PRO B CA 1
ATOM 3462 C C . PRO B 1 105 ? 38.763 -1.118 53.101 1.00 9.21 229 PRO B C 1
ATOM 3463 O O . PRO B 1 105 ? 39.326 -0.825 52.054 1.00 7.90 229 PRO B O 1
ATOM 3467 N N . GLY B 1 106 ? 37.778 -0.405 53.643 1.00 9.07 230 GLY B N 1
ATOM 3468 C CA . GLY B 1 106 ? 37.138 0.718 52.981 1.00 8.92 230 GLY B CA 1
ATOM 3469 C C . GLY B 1 106 ? 37.803 2.073 53.172 1.00 8.67 230 GLY B C 1
ATOM 3470 O O . GLY B 1 106 ? 37.489 3.009 52.441 1.00 8.35 230 GLY B O 1
ATOM 3471 N N . ASP B 1 107 ? 38.692 2.195 54.159 1.00 8.45 231 ASP B N 1
ATOM 3472 C CA . ASP B 1 107 ? 39.435 3.435 54.356 1.00 8.48 231 ASP B CA 1
ATOM 3473 C C . ASP B 1 107 ? 40.566 3.476 53.334 1.00 7.94 231 ASP B C 1
ATOM 3474 O O . ASP B 1 107 ? 41.459 2.642 53.397 1.00 7.15 231 ASP B O 1
ATOM 3479 N N . PRO B 1 108 ? 40.555 4.426 52.394 1.00 7.38 232 PRO B N 1
ATOM 3480 C CA . PRO B 1 108 ? 41.622 4.468 51.387 1.00 7.10 232 PRO B CA 1
ATOM 3481 C C . PRO B 1 108 ? 43.015 4.610 51.997 1.00 6.46 232 PRO B C 1
ATOM 3482 O O . PRO B 1 108 ? 43.992 4.190 51.382 1.00 6.18 232 PRO B O 1
ATOM 3486 N N . HIS B 1 109 ? 43.125 5.189 53.192 1.00 5.99 233 HIS B N 1
ATOM 3487 C CA . HIS B 1 109 ? 44.438 5.322 53.814 1.00 6.64 233 HIS B CA 1
ATOM 3488 C C . HIS B 1 109 ? 45.119 3.983 54.107 1.00 6.35 233 HIS B C 1
ATOM 3489 O O . HIS B 1 109 ? 46.348 3.911 54.169 1.00 7.08 233 HIS B O 1
ATOM 3496 N N . TYR B 1 110 ? 44.333 2.916 54.272 1.00 6.74 234 TYR B N 1
ATOM 3497 C CA . TYR B 1 110 ? 44.885 1.565 54.436 1.00 6.80 234 TYR B CA 1
ATOM 3498 C C . TYR B 1 110 ? 45.881 1.204 53.321 1.00 6.87 234 TYR B C 1
ATOM 3499 O O . TYR B 1 110 ? 46.846 0.473 53.540 1.00 7.48 234 TYR B O 1
ATOM 3508 N N . ASN B 1 111 ? 45.634 1.724 52.122 1.00 6.39 235 ASN B N 1
ATOM 3509 C CA . ASN B 1 111 ? 46.435 1.409 50.951 1.00 6.63 235 ASN B CA 1
ATOM 3510 C C . ASN B 1 111 ? 47.217 2.613 50.411 1.00 7.14 235 ASN B C 1
ATOM 3511 O O . ASN B 1 111 ? 47.720 2.570 49.303 1.00 7.26 235 ASN B O 1
ATOM 3516 N N . LEU B 1 112 ? 47.349 3.662 51.217 1.00 7.59 236 LEU B N 1
ATOM 3517 C CA . LEU B 1 112 ? 48.013 4.896 50.780 1.00 7.91 236 LEU B CA 1
ATOM 3518 C C . LEU B 1 112 ? 49.468 4.700 50.379 1.00 8.48 236 LEU B C 1
ATOM 3519 O O . LEU B 1 112 ? 49.908 5.191 49.355 1.00 7.85 236 LEU B O 1
ATOM 3524 N N . ASP B 1 113 ? 50.239 4.026 51.214 1.00 8.72 237 ASP B N 1
ATOM 3525 C CA . ASP B 1 113 ? 51.659 3.839 50.930 1.00 9.63 237 ASP B CA 1
ATOM 3526 C C . ASP B 1 113 ? 51.857 3.078 49.611 1.00 9.02 237 ASP B C 1
ATOM 3527 O O . ASP B 1 113 ? 52.678 3.465 48.778 1.00 9.19 237 ASP B O 1
ATOM 3532 N N . ARG B 1 114 ? 51.076 2.019 49.420 1.00 8.78 238 ARG B N 1
ATOM 3533 C CA . ARG B 1 114 ? 51.064 1.273 48.165 1.00 8.78 238 ARG B CA 1
ATOM 3534 C C . ARG B 1 114 ? 50.642 2.157 46.986 1.00 8.06 238 ARG B C 1
ATOM 3535 O O . ARG B 1 114 ? 51.237 2.102 45.907 1.00 8.16 238 ARG B O 1
ATOM 3543 N N . ALA B 1 115 ? 49.619 2.966 47.207 1.00 7.62 239 ALA B N 1
ATOM 3544 C CA . ALA B 1 115 ? 49.059 3.815 46.160 1.00 7.72 239 ALA B CA 1
ATOM 3545 C C . ALA B 1 115 ? 50.093 4.804 45.656 1.00 7.93 239 ALA B C 1
ATOM 3546 O O . ALA B 1 115 ? 50.203 5.027 44.444 1.00 8.11 239 ALA B O 1
ATOM 3548 N N . LYS B 1 116 ? 50.859 5.390 46.568 1.00 8.51 240 LYS B N 1
ATOM 3549 C CA . LYS B 1 116 ? 51.886 6.341 46.181 1.00 8.86 240 LYS B CA 1
ATOM 3550 C C . LYS B 1 116 ? 52.948 5.666 45.324 1.00 8.62 240 LYS B C 1
ATOM 3551 O O . LYS B 1 116 ? 53.405 6.237 44.340 1.00 9.03 240 LYS B O 1
ATOM 3557 N N . THR B 1 117 ? 53.338 4.450 45.693 1.00 8.60 241 THR B N 1
ATOM 3558 C CA . THR B 1 117 ? 54.323 3.702 44.925 1.00 8.72 241 THR B CA 1
ATOM 3559 C C . THR B 1 117 ? 53.799 3.384 43.528 1.00 7.63 241 THR B C 1
ATOM 3560 O O . THR B 1 117 ? 54.467 3.625 42.520 1.00 7.88 241 THR B O 1
ATOM 3564 N N . PHE B 1 118 ? 52.579 2.874 43.474 1.00 7.01 242 PHE B N 1
ATOM 3565 C CA . PHE B 1 118 ? 51.979 2.471 42.214 1.00 6.22 242 PHE B CA 1
ATOM 3566 C C . PHE B 1 118 ? 51.734 3.668 41.302 1.00 6.47 242 PHE B C 1
ATOM 3567 O O . PHE B 1 118 ? 52.125 3.646 40.145 1.00 6.34 242 PHE B O 1
ATOM 3575 N N . PHE B 1 119 ? 51.073 4.700 41.817 1.00 5.96 243 PHE B N 1
ATOM 3576 C CA . PHE B 1 119 ? 50.768 5.862 40.989 1.00 6.20 243 PHE B CA 1
ATOM 3577 C C . PHE B 1 119 ? 52.011 6.632 40.585 1.00 6.54 243 PHE B C 1
ATOM 3578 O O . PHE B 1 119 ? 52.027 7.189 39.515 1.00 6.60 243 PHE B O 1
ATOM 3586 N N . ALA B 1 120 ? 53.061 6.641 41.401 1.00 6.88 244 ALA B N 1
ATOM 3587 C CA . ALA B 1 120 ? 54.312 7.262 40.968 1.00 7.61 244 ALA B CA 1
ATOM 3588 C C . ALA B 1 120 ? 54.843 6.559 39.731 1.00 8.10 244 ALA B C 1
ATOM 3589 O O . ALA B 1 120 ? 55.262 7.211 38.776 1.00 8.64 244 ALA B O 1
ATOM 3591 N N . GLU B 1 121 ? 54.813 5.229 39.742 1.00 8.63 245 GLU B N 1
ATOM 3592 C CA . GLU B 1 121 ? 55.341 4.475 38.620 1.00 9.65 245 GLU B CA 1
ATOM 3593 C C . GLU B 1 121 ? 54.461 4.632 37.387 1.00 8.83 245 GLU B C 1
ATOM 3594 O O . GLU B 1 121 ? 54.970 4.811 36.296 1.00 8.77 245 GLU B O 1
ATOM 3600 N N . ILE B 1 122 ? 53.147 4.580 37.565 1.00 8.12 246 ILE B N 1
ATOM 3601 C CA . ILE B 1 122 ? 52.224 4.711 36.446 1.00 7.56 246 ILE B CA 1
ATOM 3602 C C . ILE B 1 122 ? 52.339 6.106 35.816 1.00 6.87 246 ILE B C 1
ATOM 3603 O O . ILE B 1 122 ? 52.477 6.238 34.605 1.00 7.18 246 ILE B O 1
ATOM 3608 N N . ALA B 1 123 ? 52.280 7.140 36.643 1.00 6.97 247 ALA B N 1
ATOM 3609 C CA . ALA B 1 123 ? 52.323 8.512 36.168 1.00 6.91 247 ALA B CA 1
ATOM 3610 C C . ALA B 1 123 ? 53.647 8.849 35.469 1.00 7.48 247 ALA B C 1
ATOM 3611 O O . ALA B 1 123 ? 53.650 9.588 34.501 1.00 8.13 247 ALA B O 1
ATOM 3613 N N A GLN B 1 124 ? 54.768 8.333 35.958 0.60 7.55 248 GLN B N 1
ATOM 3614 N N B GLN B 1 124 ? 54.748 8.296 35.974 0.40 7.68 248 GLN B N 1
ATOM 3615 C CA A GLN B 1 124 ? 56.042 8.600 35.283 0.60 8.24 248 GLN B CA 1
ATOM 3616 C CA B GLN B 1 124 ? 56.071 8.485 35.373 0.40 8.27 248 GLN B CA 1
ATOM 3617 C C A GLN B 1 124 ? 56.144 7.862 33.941 0.60 8.40 248 GLN B C 1
ATOM 3618 C C B GLN B 1 124 ? 56.129 7.873 33.975 0.40 8.33 248 GLN B C 1
ATOM 3619 O O A GLN B 1 124 ? 56.618 8.429 32.953 0.60 8.78 248 GLN B O 1
ATOM 3620 O O B GLN B 1 124 ? 56.473 8.550 33.004 0.40 8.61 248 GLN B O 1
ATOM 3631 N N A ARG B 1 125 ? 55.697 6.609 33.911 0.60 8.45 249 ARG B N 1
ATOM 3632 N N B ARG B 1 125 ? 55.794 6.591 33.885 0.40 8.34 249 ARG B N 1
ATOM 3633 C CA A ARG B 1 125 ? 55.798 5.776 32.714 0.60 8.81 249 ARG B CA 1
ATOM 3634 C CA B ARG B 1 125 ? 55.853 5.867 32.622 0.40 8.49 249 ARG B CA 1
ATOM 3635 C C A ARG B 1 125 ? 54.896 6.305 31.600 0.60 8.32 249 ARG B C 1
ATOM 3636 C C B ARG B 1 125 ? 54.958 6.519 31.587 0.40 8.26 249 ARG B C 1
ATOM 3637 O O A ARG B 1 125 ? 55.259 6.247 30.422 0.60 8.40 249 ARG B O 1
ATOM 3638 O O B ARG B 1 125 ? 55.382 6.769 30.459 0.40 8.31 249 ARG B O 1
ATOM 3653 N N . HIS B 1 126 ? 53.726 6.816 31.981 1.00 8.25 250 HIS B N 1
ATOM 3654 C CA . HIS B 1 126 ? 52.698 7.225 31.021 1.00 8.39 250 HIS B CA 1
ATOM 3655 C C . HIS B 1 126 ? 52.437 8.729 30.953 1.00 8.96 250 HIS B C 1
ATOM 3656 O O . HIS B 1 126 ? 51.437 9.158 30.391 1.00 9.09 250 HIS B O 1
ATOM 3663 N N . ALA B 1 127 ? 53.371 9.526 31.474 1.00 9.51 251 ALA B N 1
ATOM 3664 C CA . ALA B 1 127 ? 53.233 10.985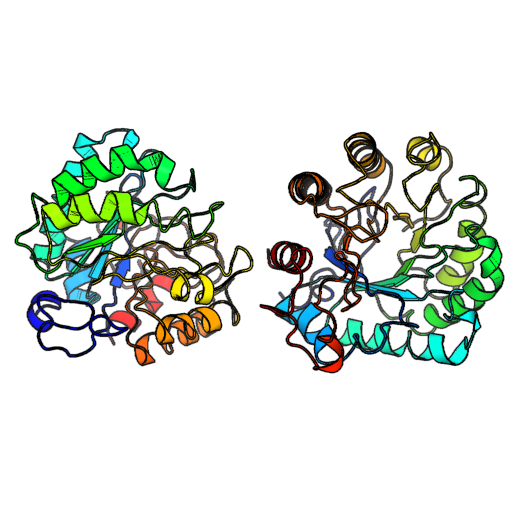 31.480 1.00 10.00 251 ALA B CA 1
ATOM 3665 C C . ALA B 1 127 ? 52.982 11.594 30.097 1.00 10.46 251 ALA B C 1
ATOM 3666 O O . ALA B 1 127 ? 52.222 12.549 29.979 1.00 11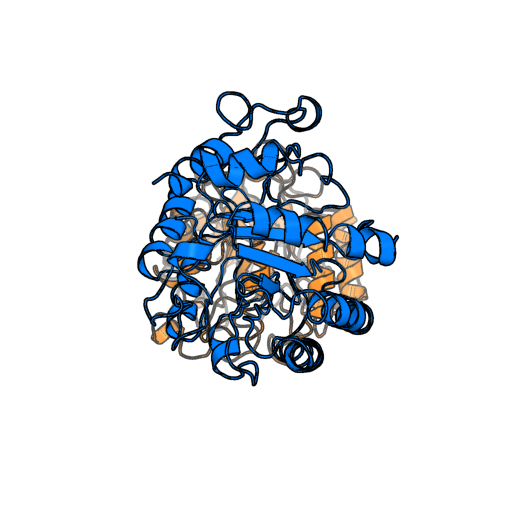.17 251 ALA B O 1
ATOM 3668 N N A SER B 1 128 ? 53.618 11.040 29.071 0.60 10.60 252 SER B N 1
ATOM 3669 N N B SER B 1 128 ? 53.607 11.044 29.062 0.40 10.50 252 SER B N 1
ATOM 3670 C CA A SER B 1 128 ? 53.485 11.551 27.704 0.60 10.80 252 SER B CA 1
ATOM 3671 C CA B SER B 1 128 ? 53.465 11.595 27.712 0.40 10.58 252 SER B CA 1
ATOM 3672 C C A SER B 1 128 ? 52.100 11.297 27.090 0.60 10.64 252 SER B C 1
ATOM 3673 C C B SER B 1 128 ? 52.121 11.263 27.048 0.40 10.46 252 SER B C 1
ATOM 3674 O O A SER B 1 128 ? 51.680 12.008 26.167 0.60 10.95 252 SER B O 1
ATOM 3675 O O B SER B 1 128 ? 51.754 11.883 26.045 0.40 10.58 252 SER B O 1
ATOM 3680 N N . LYS B 1 129 ? 51.400 10.282 27.588 1.00 10.19 253 LYS B N 1
ATOM 3681 C CA . LYS B 1 129 ? 50.061 9.963 27.100 1.00 9.65 253 LYS B CA 1
ATOM 3682 C C . LYS B 1 129 ? 49.083 11.053 27.523 1.00 9.59 253 LYS B C 1
ATOM 3683 O O . LYS B 1 129 ? 49.295 11.704 28.552 1.00 10.30 253 LYS B O 1
ATOM 3689 N N . THR B 1 130 ? 48.022 11.247 26.744 1.00 9.26 254 THR B N 1
ATOM 3690 C CA . THR B 1 130 ? 46.980 12.209 27.076 1.00 9.14 254 THR B CA 1
ATOM 3691 C C . THR B 1 130 ? 45.607 11.553 27.278 1.00 8.06 254 THR B C 1
ATOM 3692 O O . THR B 1 130 ? 44.606 12.243 27.485 1.00 7.37 254 THR B O 1
ATOM 3696 N N . ASN B 1 131 ? 45.583 10.221 27.280 1.00 7.22 255 ASN B N 1
ATOM 3697 C CA . ASN B 1 131 ? 44.342 9.454 27.306 1.00 6.55 255 ASN B CA 1
ATOM 3698 C C . ASN B 1 131 ? 44.158 8.654 28.596 1.00 6.36 255 ASN B C 1
ATOM 3699 O O . ASN B 1 131 ? 43.246 7.853 28.694 1.00 6.59 255 ASN B O 1
ATOM 3704 N N . VAL B 1 132 ? 45.020 8.880 29.576 1.00 5.93 256 VAL B N 1
ATOM 3705 C CA . VAL B 1 132 ? 44.958 8.158 30.844 1.00 5.92 256 VAL B CA 1
ATOM 3706 C C . VAL B 1 132 ? 44.390 9.042 31.966 1.00 6.01 256 VAL B C 1
ATOM 3707 O O . VAL B 1 132 ? 44.863 10.157 32.191 1.00 6.01 256 VAL B O 1
ATOM 3711 N N . LEU B 1 133 ? 43.364 8.534 32.641 1.00 5.93 257 LEU B N 1
ATOM 3712 C CA . LEU B 1 133 ? 42.786 9.153 33.830 1.00 5.86 257 LEU B CA 1
ATOM 3713 C C . LEU B 1 133 ? 43.091 8.250 35.022 1.00 5.59 257 LEU B C 1
ATOM 3714 O O . LEU B 1 133 ? 43.181 7.030 34.877 1.00 5.22 257 LEU B O 1
ATOM 3719 N N . TYR B 1 134 ? 43.260 8.850 36.196 1.00 4.93 258 TYR B N 1
ATOM 3720 C CA . TYR B 1 134 ? 43.672 8.122 37.391 1.00 5.62 258 TYR B CA 1
ATOM 3721 C C . TYR B 1 134 ? 42.565 8.139 38.433 1.00 5.80 258 TYR B C 1
ATOM 3722 O O . TYR B 1 134 ? 42.186 9.200 38.914 1.00 7.30 258 TYR B O 1
ATOM 3731 N N . GLU B 1 135 ? 42.055 6.968 38.787 1.00 5.66 259 GLU B N 1
ATOM 3732 C CA . GLU B 1 135 ? 41.016 6.849 39.796 1.00 5.01 259 GLU B CA 1
ATOM 3733 C C . GLU B 1 135 ? 41.677 6.331 41.079 1.00 5.02 259 GLU B C 1
ATOM 3734 O O . GLU B 1 135 ? 42.069 5.168 41.165 1.00 4.63 259 GLU B O 1
ATOM 3740 N N . ILE B 1 136 ? 41.804 7.204 42.073 1.00 4.91 260 ILE B N 1
ATOM 3741 C CA . ILE B 1 136 ? 42.706 6.947 43.208 1.00 5.58 260 ILE B CA 1
ATOM 3742 C C . ILE B 1 136 ? 42.120 6.178 44.387 1.00 5.87 260 ILE B C 1
ATOM 3743 O O . ILE B 1 136 ? 42.869 5.744 45.264 1.00 6.59 260 ILE B O 1
ATOM 3748 N N . ALA B 1 137 ? 40.802 6.006 44.413 1.00 6.13 261 ALA B N 1
ATOM 3749 C CA . ALA B 1 137 ? 40.141 5.239 45.472 1.00 6.87 261 ALA B CA 1
ATOM 3750 C C . ALA B 1 137 ? 38.727 4.859 45.063 1.00 7.09 261 ALA B C 1
ATOM 3751 O O . ALA B 1 137 ? 37.786 5.613 45.267 1.00 8.20 261 ALA B O 1
ATOM 3753 N N . ASN B 1 138 ? 38.594 3.676 44.491 1.00 7.45 262 ASN B N 1
ATOM 3754 C CA . ASN B 1 138 ? 37.334 3.201 43.927 1.00 7.03 262 ASN B CA 1
ATOM 3755 C C . ASN B 1 138 ? 36.089 3.468 44.783 1.00 7.16 262 ASN B C 1
ATOM 3756 O O . ASN B 1 138 ? 35.225 4.263 44.387 1.00 6.61 262 ASN B O 1
ATOM 3761 N N A GLU B 1 139 ? 36.007 2.815 45.944 0.70 7.04 263 GLU B N 1
ATOM 3762 N N B GLU B 1 139 ? 36.017 2.819 45.943 0.30 6.90 263 GLU B N 1
ATOM 3763 C CA A GLU B 1 139 ? 34.802 2.879 46.779 0.70 6.95 263 GLU B CA 1
ATOM 3764 C CA B GLU B 1 139 ? 34.818 2.851 46.777 0.30 6.78 263 GLU B CA 1
ATOM 3765 C C A GLU B 1 139 ? 35.144 3.042 48.261 0.70 6.59 263 GLU B C 1
ATOM 3766 C C B GLU B 1 139 ? 35.187 3.028 48.252 0.30 6.57 263 GLU B C 1
ATOM 3767 O O A GLU B 1 139 ? 35.090 2.084 49.033 0.70 6.71 263 GLU B O 1
ATOM 3768 O O B GLU B 1 139 ? 35.231 2.054 49.006 0.30 6.69 263 GLU B O 1
ATOM 3779 N N . PRO B 1 140 ? 35.456 4.267 48.668 1.00 6.49 264 PRO B N 1
ATOM 3780 C CA . PRO B 1 140 ? 35.672 4.541 50.088 1.00 6.69 264 PRO B CA 1
ATOM 3781 C C . PRO B 1 140 ? 34.411 4.200 50.870 1.00 7.05 264 PRO B C 1
ATOM 3782 O O . PRO B 1 140 ? 33.294 4.435 50.422 1.00 7.44 264 PRO B O 1
ATOM 3786 N N . ASN B 1 141 ? 34.587 3.602 52.029 1.00 7.89 265 ASN B N 1
ATOM 3787 C CA . ASN B 1 141 ? 33.446 3.303 52.869 1.00 8.50 265 ASN B CA 1
ATOM 3788 C C . ASN B 1 141 ? 33.869 3.244 54.324 1.00 8.88 265 ASN B C 1
ATOM 3789 O O . ASN B 1 141 ? 34.996 2.868 54.643 1.00 8.94 265 ASN B O 1
ATOM 3794 N N . GLY B 1 142 ? 32.958 3.659 55.193 1.00 10.06 266 GLY B N 1
ATOM 3795 C CA . GLY B 1 142 ? 33.226 3.698 56.617 1.00 10.31 266 GLY B CA 1
ATOM 3796 C C . GLY B 1 142 ? 34.019 4.920 57.049 1.00 10.81 266 GLY B C 1
ATOM 3797 O O . GLY B 1 142 ? 34.490 4.977 58.184 1.00 11.82 266 GLY B O 1
ATOM 3798 N N . VAL B 1 143 ? 34.166 5.895 56.154 1.00 10.80 267 VAL B N 1
ATOM 3799 C CA . VAL B 1 143 ? 34.994 7.075 56.409 1.00 10.70 267 VAL B CA 1
ATOM 3800 C C . VAL B 1 143 ? 34.245 8.356 56.057 1.00 10.36 267 VAL B C 1
ATOM 3801 O O . VAL B 1 143 ? 33.361 8.378 55.196 1.00 10.40 267 VAL B O 1
ATOM 3805 N N . SER B 1 144 ? 34.616 9.432 56.729 1.00 9.41 268 SER B N 1
ATOM 3806 C CA . SER B 1 144 ? 34.041 10.735 56.465 1.00 9.39 268 SER B CA 1
ATOM 3807 C C . SER B 1 144 ? 34.557 11.311 55.155 1.00 8.52 268 SER B C 1
ATOM 3808 O O . SER B 1 144 ? 35.616 10.907 54.660 1.00 8.98 268 SER B O 1
ATOM 3811 N N . TRP B 1 145 ? 33.815 12.267 54.609 1.00 7.60 269 TRP B N 1
ATOM 3812 C CA . TRP B 1 145 ? 34.280 13.016 53.440 1.00 7.60 269 TRP B CA 1
ATOM 3813 C C . TRP B 1 145 ? 35.607 13.731 53.715 1.00 7.56 269 TRP B C 1
ATOM 3814 O O . TRP B 1 145 ? 36.516 13.723 52.882 1.00 6.97 269 TRP B O 1
ATOM 3825 N N . ALA B 1 146 ? 35.753 14.349 54.884 1.00 7.57 270 ALA B N 1
ATOM 3826 C CA . ALA B 1 146 ? 37.009 15.022 55.197 1.00 7.58 270 ALA B CA 1
ATOM 3827 C C . ALA B 1 146 ? 38.218 14.087 55.131 1.00 7.40 270 ALA B C 1
ATOM 3828 O O . ALA B 1 146 ? 39.294 14.500 54.733 1.00 7.90 270 ALA B O 1
ATOM 3830 N N A SER B 1 147 ? 38.048 12.829 55.517 0.50 7.37 271 SER B N 1
ATOM 3831 N N B SER B 1 147 ? 38.022 12.832 55.523 0.25 7.12 271 SER B N 1
ATOM 3832 N N C SER B 1 147 ? 38.013 12.834 55.530 0.25 7.19 271 SER B N 1
ATOM 3833 C CA A SER B 1 147 ? 39.166 11.890 55.462 0.50 7.51 271 SER B CA 1
ATOM 3834 C CA B SER B 1 147 ? 39.088 11.835 55.488 0.25 6.90 271 SER B CA 1
ATOM 3835 C CA C SER B 1 147 ? 39.056 11.814 55.490 0.25 7.06 271 SER B CA 1
ATOM 3836 C C A SER B 1 147 ? 39.451 11.441 54.029 0.50 7.10 271 SER B C 1
ATOM 3837 C C B SER B 1 147 ? 39.429 11.421 54.057 0.25 6.84 271 SER B C 1
ATOM 3838 C C C SER B 1 147 ? 39.425 11.450 54.056 0.25 6.90 271 SER B C 1
ATOM 3839 O O A SER B 1 147 ? 40.603 11.179 53.682 0.50 7.45 271 SER B O 1
ATOM 3840 O O B SER B 1 147 ? 40.589 11.155 53.749 0.25 7.10 271 SER B O 1
ATOM 3841 O O C SER B 1 147 ? 40.598 11.251 53.746 0.25 7.12 271 SER B O 1
ATOM 3848 N N . ILE B 1 148 ? 38.420 11.358 53.191 1.00 6.81 272 ILE B N 1
ATOM 3849 C CA . ILE B 1 148 ? 38.644 11.039 51.769 1.00 6.47 272 ILE B CA 1
ATOM 3850 C C . ILE B 1 148 ? 39.378 12.202 51.114 1.00 6.66 272 ILE B C 1
ATOM 3851 O O . ILE B 1 148 ? 40.343 11.998 50.390 1.00 6.20 272 ILE B O 1
ATOM 3856 N N . LYS B 1 149 ? 38.936 13.421 51.408 1.00 7.08 273 LYS B N 1
ATOM 3857 C CA . LYS B 1 149 ? 39.602 14.619 50.912 1.00 7.56 273 LYS B CA 1
ATOM 3858 C C . LYS B 1 149 ? 41.079 14.660 51.318 1.00 7.49 273 LYS B C 1
ATOM 3859 O O . LYS B 1 149 ? 41.936 14.967 50.502 1.00 7.71 273 LYS B O 1
ATOM 3865 N N A SER B 1 150 ? 41.377 14.345 52.577 0.50 7.41 274 SER B N 1
ATOM 3866 N N B SER B 1 150 ? 41.359 14.349 52.579 0.50 7.21 274 SER B N 1
ATOM 3867 C CA A SER B 1 150 ? 42.761 14.385 53.056 0.50 7.66 274 SER B CA 1
ATOM 3868 C CA B SER B 1 150 ? 42.723 14.353 53.099 0.50 7.24 274 SER B CA 1
ATOM 3869 C C A SER B 1 150 ? 43.606 13.301 52.385 0.50 7.05 274 SER B C 1
ATOM 3870 C C B SER B 1 150 ? 43.577 13.320 52.364 0.50 6.84 274 SER B C 1
ATOM 3871 O O A SER B 1 150 ? 44.768 13.525 52.061 0.50 7.53 274 SER B O 1
ATOM 3872 O O B SER B 1 150 ? 44.708 13.596 51.977 0.50 7.37 274 SER B O 1
ATOM 3877 N N . TYR B 1 151 ? 43.016 12.132 52.154 1.00 6.71 275 TYR B N 1
ATOM 3878 C CA . TYR B 1 151 ? 43.691 11.074 51.410 1.00 6.44 275 TYR B CA 1
ATOM 3879 C C . TYR B 1 151 ? 44.000 11.538 49.982 1.00 6.37 275 TYR B C 1
ATOM 3880 O O . TYR B 1 151 ? 45.103 11.358 49.493 1.00 6.36 275 TYR B O 1
ATOM 3889 N N . ALA B 1 152 ? 43.015 12.132 49.316 1.00 6.56 276 ALA B N 1
ATOM 3890 C CA . ALA B 1 152 ? 43.204 12.615 47.957 1.00 6.60 276 ALA B CA 1
ATOM 3891 C C . ALA B 1 152 ? 44.328 13.642 47.879 1.00 7.22 276 ALA B C 1
ATOM 3892 O O . ALA B 1 152 ? 45.133 13.621 46.952 1.00 7.43 276 ALA B O 1
ATOM 3894 N N . GLU B 1 153 ? 44.406 14.511 48.877 1.00 8.03 277 GLU B N 1
ATOM 3895 C CA . GLU B 1 153 ? 45.426 15.550 48.914 1.00 9.01 277 GLU B CA 1
ATOM 3896 C C . GLU B 1 153 ? 46.825 14.989 49.212 1.00 9.19 277 GLU B C 1
ATOM 3897 O O . GLU B 1 153 ? 47.813 15.664 48.968 1.00 9.61 277 GLU B O 1
ATOM 3903 N N . GLU B 1 154 ? 46.906 13.759 49.722 1.00 9.04 278 GLU B N 1
ATOM 3904 C CA . GLU B 1 154 ? 48.195 13.062 49.859 1.00 9.05 278 GLU B CA 1
ATOM 3905 C C . GLU B 1 154 ? 48.648 12.398 48.552 1.00 9.34 278 GLU B C 1
ATOM 3906 O O . GLU B 1 154 ? 49.838 12.354 48.268 1.00 10.09 278 GLU B O 1
ATOM 3912 N N . VAL B 1 155 ? 47.709 11.876 47.764 1.00 8.51 279 VAL B N 1
ATOM 3913 C CA . VAL B 1 155 ? 48.053 11.113 46.567 1.00 8.43 279 VAL B CA 1
ATOM 3914 C C . VAL B 1 155 ? 48.194 12.004 45.339 1.00 7.48 279 VAL B C 1
ATOM 3915 O O . VAL B 1 155 ? 49.054 11.777 44.503 1.00 7.44 279 VAL B O 1
ATOM 3919 N N . ILE B 1 156 ? 47.328 13.001 45.214 1.00 6.80 280 ILE B N 1
ATOM 3920 C CA . ILE B 1 156 ? 47.323 13.842 44.022 1.00 6.84 280 ILE B CA 1
ATOM 3921 C C . ILE B 1 156 ? 48.701 14.443 43.702 1.00 6.86 280 ILE B C 1
ATOM 3922 O O . ILE B 1 156 ? 49.116 14.410 42.549 1.00 6.90 280 ILE B O 1
ATOM 3927 N N . PRO B 1 157 ? 49.411 15.012 44.673 1.00 7.01 281 PRO B N 1
ATOM 3928 C CA . PRO B 1 157 ? 50.728 15.588 44.376 1.00 7.29 281 PRO B CA 1
ATOM 3929 C C . PRO B 1 157 ? 51.759 14.574 43.846 1.00 7.38 281 PRO B C 1
ATOM 3930 O O . PRO B 1 157 ? 52.625 14.943 43.052 1.00 7.48 281 PRO B O 1
ATOM 3934 N N . VAL B 1 158 ? 51.669 13.313 44.271 1.00 7.33 282 VAL B N 1
ATOM 3935 C CA . VAL B 1 158 ? 52.540 12.262 43.746 1.00 7.27 282 VAL B CA 1
ATOM 3936 C C . VAL B 1 158 ? 52.328 12.069 42.242 1.00 6.84 282 VAL B C 1
ATOM 3937 O O . VAL B 1 158 ? 53.283 11.962 41.475 1.00 7.39 282 VAL B O 1
ATOM 3941 N N . ILE B 1 159 ? 51.072 12.061 41.815 1.00 6.29 283 ILE B N 1
ATOM 3942 C CA . ILE B 1 159 ? 50.756 11.964 40.401 1.00 6.23 283 ILE B CA 1
ATOM 3943 C C . ILE B 1 159 ? 51.154 13.239 39.646 1.00 6.16 283 ILE B C 1
ATOM 3944 O O . ILE B 1 159 ? 51.758 13.164 38.585 1.00 6.00 283 ILE B O 1
ATOM 3949 N N . ARG B 1 160 ? 50.818 14.397 40.211 1.00 5.86 284 ARG B N 1
ATOM 3950 C CA . ARG B 1 160 ? 50.923 15.661 39.498 1.00 6.16 284 ARG B CA 1
ATOM 3951 C C . ARG B 1 160 ? 52.368 16.110 39.350 1.00 6.37 284 ARG B C 1
ATOM 3952 O O . ARG B 1 160 ? 52.705 16.859 38.436 1.00 7.06 284 ARG B O 1
ATOM 3960 N N . GLN B 1 161 ? 53.221 15.629 40.246 1.00 6.37 285 GLN B N 1
ATOM 3961 C CA . GLN B 1 161 ? 54.666 15.837 40.130 1.00 6.95 285 GLN B CA 1
ATOM 3962 C C . GLN B 1 161 ? 55.213 15.246 38.838 1.00 7.44 285 GLN B C 1
ATOM 3963 O O . GLN B 1 161 ? 56.141 15.783 38.242 1.00 8.03 285 GLN B O 1
ATOM 3969 N N . ARG B 1 162 ? 54.650 14.113 38.436 1.00 7.88 286 ARG B N 1
ATOM 3970 C CA . ARG B 1 162 ? 55.130 13.358 37.293 1.00 8.72 286 ARG B CA 1
ATOM 3971 C C . ARG B 1 162 ? 54.307 13.600 36.034 1.00 9.09 286 ARG B C 1
ATOM 3972 O O . ARG B 1 162 ? 54.835 13.553 34.926 1.00 9.84 286 ARG B O 1
ATOM 3980 N N . ASP B 1 163 ? 53.024 13.901 36.218 1.00 9.11 287 ASP B N 1
ATOM 3981 C CA . ASP B 1 163 ? 52.052 14.004 35.147 1.00 9.89 287 ASP B CA 1
ATOM 3982 C C . ASP B 1 163 ? 51.090 15.137 35.510 1.00 9.91 287 ASP B C 1
ATOM 3983 O O . ASP B 1 163 ? 49.985 14.900 35.997 1.00 10.02 287 ASP B O 1
ATOM 3988 N N . PRO B 1 164 ? 51.528 16.382 35.327 1.00 9.31 288 PRO B N 1
ATOM 3989 C CA . PRO B 1 164 ? 50.743 17.538 35.780 1.00 9.31 288 PRO B CA 1
ATOM 3990 C C . PRO B 1 164 ? 49.382 17.764 35.119 1.00 9.62 288 PRO B C 1
ATOM 3991 O O . PRO B 1 164 ? 48.516 18.367 35.750 1.00 9.84 288 PRO B O 1
ATOM 3995 N N A ASP B 1 165 ? 49.199 17.238 33.913 0.70 9.93 289 ASP B N 1
ATOM 3996 N N B ASP B 1 165 ? 49.191 17.335 33.871 0.30 9.25 289 ASP B N 1
ATOM 3997 C CA A ASP B 1 165 ? 47.961 17.460 33.172 0.70 10.37 289 ASP B CA 1
ATOM 3998 C CA B ASP B 1 165 ? 48.004 17.735 33.087 0.30 9.04 289 ASP B CA 1
ATOM 3999 C C A ASP B 1 165 ? 46.959 16.293 33.248 0.70 10.17 289 ASP B C 1
ATOM 4000 C C B ASP B 1 165 ? 46.803 16.830 33.281 0.30 8.73 289 ASP B C 1
ATOM 4001 O O A ASP B 1 165 ? 45.956 16.315 32.545 0.70 11.20 289 ASP B O 1
ATOM 4002 O O B ASP B 1 165 ? 45.665 17.189 32.970 0.30 8.52 289 ASP B O 1
ATOM 4011 N N A SER B 1 166 ? 47.213 15.321 34.128 0.80 9.94 290 SER B N 1
ATOM 4012 N N B SER B 1 166 ? 47.075 15.641 33.810 0.20 8.16 290 SER B N 1
ATOM 4013 C CA A SER B 1 166 ? 46.328 14.181 34.355 0.80 10.09 290 SER B CA 1
ATOM 4014 C CA B SER B 1 166 ? 46.127 14.533 33.762 0.20 7.99 290 SER B CA 1
ATOM 4015 C C A SER B 1 166 ? 44.974 14.590 34.931 0.80 9.12 290 SER B C 1
ATOM 4016 C C B SER B 1 166 ? 45.005 14.618 34.793 0.20 7.79 290 SER B C 1
ATOM 4017 O O A SER B 1 166 ? 44.926 15.412 35.842 0.80 9.81 290 SER B O 1
ATOM 4018 O O B SER B 1 166 ? 45.169 15.167 35.880 0.20 7.97 290 SER B O 1
ATOM 4023 N N . VAL B 1 167 ? 43.880 14.018 34.423 1.00 7.57 291 VAL B N 1
ATOM 4024 C CA . VAL B 1 167 ? 42.619 14.100 35.145 1.00 6.55 291 VAL B CA 1
ATOM 4025 C C . VAL B 1 167 ? 42.620 13.009 36.225 1.00 5.88 291 VAL B C 1
ATOM 4026 O O . VAL B 1 167 ? 42.973 11.855 35.954 1.00 5.76 291 VAL B O 1
ATOM 4030 N N . ILE B 1 168 ? 42.254 13.393 37.442 1.00 5.33 292 ILE B N 1
ATOM 4031 C CA . ILE B 1 168 ? 42.161 12.478 38.569 1.00 5.40 292 ILE B CA 1
ATOM 4032 C C . ILE B 1 168 ? 40.716 12.401 39.045 1.00 5.52 292 ILE B C 1
ATOM 4033 O O . ILE B 1 168 ? 40.059 13.413 39.213 1.00 5.92 292 ILE B O 1
ATOM 4038 N N . ILE B 1 169 ? 40.230 11.179 39.246 1.00 5.05 293 ILE B N 1
ATOM 4039 C CA . ILE B 1 169 ? 38.879 10.924 39.713 1.00 5.41 293 ILE B CA 1
ATOM 4040 C C . ILE B 1 169 ? 38.975 10.460 41.160 1.00 5.52 293 ILE B C 1
ATOM 4041 O O . ILE B 1 169 ? 39.693 9.521 41.465 1.00 4.77 293 ILE B O 1
ATOM 4046 N N . VAL B 1 170 ? 38.218 11.110 42.035 1.00 5.54 294 VAL B N 1
ATOM 4047 C CA . VAL B 1 170 ? 38.251 10.866 43.472 1.00 5.97 294 VAL B CA 1
ATOM 4048 C C . VAL B 1 170 ? 36.961 10.179 43.914 1.00 6.28 294 VAL B C 1
ATOM 4049 O O . VAL B 1 170 ? 35.870 10.660 43.635 1.00 6.07 294 VAL B O 1
ATOM 4053 N N . GLY B 1 171 ? 37.095 9.065 44.628 1.00 6.36 295 GLY B N 1
ATOM 4054 C CA . GLY B 1 171 ? 35.955 8.350 45.167 1.00 6.57 295 GLY B CA 1
ATOM 4055 C C . GLY B 1 171 ? 35.233 9.182 46.210 1.00 6.54 295 GLY B C 1
ATOM 4056 O O . GLY B 1 171 ? 35.778 10.145 46.744 1.00 6.90 295 GLY B O 1
ATOM 4057 N N . THR B 1 172 ? 33.990 8.824 46.468 1.00 7.11 296 THR B N 1
ATOM 4058 C CA . THR B 1 172 ? 33.150 9.585 47.373 1.00 7.61 296 THR B CA 1
ATOM 4059 C C . THR B 1 172 ? 32.604 8.696 48.491 1.00 7.84 296 THR B C 1
ATOM 4060 O O . THR B 1 172 ? 32.758 7.472 48.489 1.00 7.18 296 THR B O 1
ATOM 4064 N N A ARG B 1 173 ? 31.994 9.345 49.464 0.60 8.12 297 ARG B N 1
ATOM 4065 N N B ARG B 1 173 ? 32.002 9.346 49.484 0.40 8.05 297 ARG B N 1
ATOM 4066 C CA A ARG B 1 173 ? 31.503 8.696 50.666 0.60 8.73 297 ARG B CA 1
ATOM 4067 C CA B ARG B 1 173 ? 31.501 8.671 50.681 0.40 8.52 297 ARG B CA 1
ATOM 4068 C C A ARG B 1 173 ? 30.465 7.613 50.375 0.60 8.78 297 ARG B C 1
ATOM 4069 C C B ARG B 1 173 ? 30.486 7.591 50.353 0.40 8.65 297 ARG B C 1
ATOM 4070 O O A ARG B 1 173 ? 29.648 7.758 49.470 0.60 9.01 297 ARG B O 1
ATOM 4071 O O B ARG B 1 173 ? 29.705 7.721 49.415 0.40 8.82 297 ARG B O 1
ATOM 4086 N N . GLY B 1 174 ? 30.501 6.528 51.144 1.00 8.84 298 GLY B N 1
ATOM 4087 C CA . GLY B 1 174 ? 29.477 5.510 51.059 1.00 8.93 298 GLY B CA 1
ATOM 4088 C C . GLY B 1 174 ? 29.510 4.712 49.773 1.00 8.98 298 GLY B C 1
ATOM 4089 O O . GLY B 1 174 ? 28.528 4.649 49.047 1.00 9.24 298 GLY B O 1
ATOM 4090 N N . TRP B 1 175 ? 30.644 4.068 49.525 1.00 8.98 299 TRP B N 1
ATOM 4091 C CA . TRP B 1 175 ? 30.865 3.294 48.302 1.00 9.16 299 TRP B CA 1
ATOM 4092 C C . TRP B 1 175 ? 30.662 4.153 47.059 1.00 8.09 299 TRP B C 1
ATOM 4093 O O . TRP B 1 175 ? 30.030 3.739 46.083 1.00 7.86 299 TRP B O 1
ATOM 4104 N N . SER B 1 176 ? 31.231 5.351 47.110 1.00 7.41 300 SER B N 1
ATOM 4105 C CA . SER B 1 176 ? 31.130 6.325 46.038 1.00 7.19 300 SER B CA 1
ATOM 4106 C C . SER B 1 176 ? 29.680 6.570 45.629 1.00 7.84 300 SER B C 1
ATOM 4107 O O . SER B 1 176 ? 29.357 6.602 44.451 1.00 7.54 300 SER B O 1
ATOM 4110 N N . SER B 1 177 ? 28.812 6.760 46.623 1.00 8.05 301 SER B N 1
ATOM 4111 C CA . SER B 1 177 ? 27.412 7.122 46.377 1.00 8.76 301 SER B CA 1
ATOM 4112 C C . SER B 1 177 ? 27.165 8.629 46.562 1.00 9.18 301 SER B C 1
ATOM 4113 O O . SER B 1 177 ? 26.031 9.050 46.788 1.00 9.50 301 SER B O 1
ATOM 4116 N N . LEU B 1 178 ? 28.222 9.431 46.493 1.00 9.43 302 LEU B N 1
ATOM 4117 C CA . LEU B 1 178 ? 28.150 10.862 46.806 1.00 10.17 302 LEU B CA 1
ATOM 4118 C C . LEU B 1 178 ? 27.591 11.102 48.218 1.00 10.85 302 LEU B C 1
ATOM 4119 O O . LEU B 1 178 ? 27.029 12.153 48.504 1.00 11.49 302 LEU B O 1
ATOM 4124 N N . GLY B 1 179 ? 27.770 10.123 49.096 1.00 11.21 303 GLY B N 1
ATOM 4125 C CA . GLY B 1 179 ? 27.308 10.211 50.469 1.00 11.64 303 GLY B CA 1
ATOM 4126 C C . GLY B 1 179 ? 25.862 9.788 50.674 1.00 12.01 303 GLY B C 1
ATOM 4127 O O . GLY B 1 179 ? 25.409 9.719 51.806 1.00 12.69 303 GLY B O 1
ATOM 4128 N N . VAL B 1 180 ? 25.141 9.478 49.600 1.00 12.46 304 VAL B N 1
ATOM 4129 C CA . VAL B 1 180 ? 23.711 9.188 49.697 1.00 12.87 304 VAL B CA 1
ATOM 4130 C C . VAL B 1 180 ? 23.443 7.968 50.579 1.00 13.56 304 VAL B C 1
ATOM 4131 O O . VAL B 1 180 ? 22.499 7.964 51.363 1.00 13.59 304 VAL B O 1
ATOM 4135 N N . SER B 1 181 ? 24.273 6.939 50.470 1.00 14.68 305 SER B N 1
ATOM 4136 C CA . SER B 1 181 ? 24.069 5.722 51.250 1.00 16.27 305 SER B CA 1
ATOM 4137 C C . SER B 1 181 ? 24.310 5.939 52.750 1.00 17.47 305 SER B C 1
ATOM 4138 O O . SER B 1 181 ? 23.879 5.126 53.571 1.00 18.55 305 SER B O 1
ATOM 4141 N N . GLU B 1 182 ? 25.008 7.020 53.099 1.00 18.33 306 GLU B N 1
ATOM 4142 C CA . GLU B 1 182 ? 25.319 7.330 54.497 1.00 19.27 306 GLU B CA 1
ATOM 4143 C C . GLU B 1 182 ? 24.519 8.521 55.065 1.00 19.59 306 GLU B C 1
ATOM 4144 O O . GLU B 1 182 ? 24.884 9.084 56.098 1.00 20.76 306 GLU B O 1
ATOM 4150 N N . GLY B 1 183 ? 23.414 8.878 54.411 1.00 19.45 307 GLY B N 1
ATOM 4151 C CA . GLY B 1 183 ? 22.517 9.930 54.878 1.00 19.37 307 GLY B CA 1
ATOM 4152 C C . GLY B 1 183 ? 22.863 11.343 54.439 1.00 19.07 307 GLY B C 1
ATOM 4153 O O . GLY B 1 183 ? 22.221 12.312 54.869 1.00 19.89 307 GLY B O 1
ATOM 4154 N N . SER B 1 184 ? 23.872 11.464 53.577 1.00 18.00 308 SER B N 1
ATOM 4155 C CA . SER B 1 184 ? 24.365 12.752 53.098 1.00 17.00 308 SER B CA 1
ATOM 4156 C C . SER B 1 184 ? 24.108 12.923 51.595 1.00 15.90 308 SER B C 1
ATOM 4157 O O . SER B 1 184 ? 23.125 12.413 51.055 1.00 16.08 308 SER B O 1
ATOM 4160 N N . GLY B 1 185 ? 24.972 13.667 50.925 1.00 14.49 309 GLY B N 1
ATOM 4161 C CA . GLY B 1 185 ? 24.772 13.982 49.528 1.00 13.84 309 GLY B CA 1
ATOM 4162 C C . GLY B 1 185 ? 25.908 14.822 48.986 1.00 13.21 309 GLY B C 1
ATOM 4163 O O . GLY B 1 185 ? 26.854 15.130 49.709 1.00 12.69 309 GLY B O 1
ATOM 4164 N N . PRO B 1 186 ? 25.823 15.197 47.713 1.00 12.51 310 PRO B N 1
ATOM 4165 C CA . PRO B 1 186 ? 26.899 15.938 47.052 1.00 12.35 310 PRO B CA 1
ATOM 4166 C C . PRO B 1 186 ? 27.166 17.344 47.611 1.00 12.11 310 PRO B C 1
ATOM 4167 O O . PRO B 1 186 ? 28.245 17.872 47.377 1.00 11.97 310 PRO B O 1
ATOM 4171 N N . ALA B 1 187 ? 26.219 17.931 48.341 1.00 11.71 311 ALA B N 1
ATOM 4172 C CA . ALA B 1 187 ? 26.444 19.247 48.946 1.00 11.83 311 ALA B CA 1
ATOM 4173 C C . ALA B 1 187 ? 27.652 19.240 49.878 1.00 11.41 311 ALA B C 1
ATOM 4174 O O . ALA B 1 187 ? 28.345 20.242 50.023 1.00 11.89 311 ALA B O 1
ATOM 4176 N N . GLU B 1 188 ? 27.899 18.103 50.511 1.00 11.31 312 GLU B N 1
ATOM 4177 C CA . GLU B 1 188 ? 29.046 17.945 51.393 1.00 11.03 312 GLU B CA 1
ATOM 4178 C C . GLU B 1 188 ? 30.380 18.118 50.659 1.00 10.66 312 GLU B C 1
ATOM 4179 O O . GLU B 1 188 ? 31.316 18.718 51.189 1.00 10.00 312 GLU B O 1
ATOM 4185 N N . ILE B 1 189 ? 30.470 17.585 49.441 1.00 10.36 313 ILE B N 1
ATOM 4186 C CA . ILE B 1 189 ? 31.665 17.746 48.620 1.00 9.86 313 ILE B CA 1
ATOM 4187 C C . ILE B 1 189 ? 31.835 19.193 48.177 1.00 10.08 313 ILE B C 1
ATOM 4188 O O . ILE B 1 189 ? 32.929 19.745 48.242 1.00 9.74 313 ILE B O 1
ATOM 4193 N N . ALA B 1 190 ? 30.746 19.811 47.726 1.00 10.42 314 ALA B N 1
ATOM 4194 C CA . ALA B 1 190 ? 30.791 21.177 47.209 1.00 11.02 314 ALA B CA 1
ATOM 4195 C C . ALA B 1 190 ? 31.249 22.151 48.286 1.00 10.92 314 ALA B C 1
ATOM 4196 O O . ALA B 1 190 ? 31.942 23.119 47.992 1.00 12.48 314 ALA B O 1
ATOM 4198 N N . ALA B 1 191 ? 30.873 21.862 49.531 1.00 11.02 315 ALA B N 1
ATOM 4199 C CA . ALA B 1 191 ? 31.235 22.695 50.679 1.00 10.82 315 ALA B CA 1
ATOM 4200 C C . ALA B 1 191 ? 32.701 22.541 51.099 1.00 11.00 315 ALA B C 1
ATOM 4201 O O . ALA B 1 191 ? 33.256 23.424 51.751 1.00 11.39 315 ALA B O 1
ATOM 4203 N N . ASN B 1 192 ? 33.310 21.410 50.763 1.00 10.67 316 ASN B N 1
ATOM 4204 C CA . ASN B 1 192 ? 34.679 21.115 51.157 1.00 10.13 316 ASN B CA 1
ATOM 4205 C C . ASN B 1 192 ? 35.400 20.325 50.058 1.00 9.77 316 ASN B C 1
ATOM 4206 O O . ASN B 1 192 ? 35.763 19.165 50.251 1.00 9.44 316 ASN B O 1
ATOM 4211 N N . PRO B 1 193 ? 35.593 20.939 48.900 1.00 9.76 317 PRO B N 1
ATOM 4212 C CA . PRO B 1 193 ? 36.122 20.200 47.749 1.00 9.83 317 PRO B CA 1
ATOM 4213 C C . PRO B 1 193 ? 37.610 19.895 47.858 1.00 10.43 317 PRO B C 1
ATOM 4214 O O . PRO B 1 193 ? 38.349 20.535 48.605 1.00 10.79 317 PRO B O 1
ATOM 4218 N N . VAL B 1 194 ? 38.041 18.882 47.123 1.00 10.62 318 VAL B N 1
ATOM 4219 C CA . VAL B 1 194 ? 39.464 18.618 46.983 1.00 11.38 318 VAL B CA 1
ATOM 4220 C C . VAL B 1 194 ? 40.120 19.865 46.375 1.00 12.81 318 VAL B C 1
ATOM 4221 O O . VAL B 1 194 ? 39.641 20.373 45.358 1.00 13.82 318 VAL B O 1
ATOM 4225 N N . ASN B 1 195 ? 41.199 20.336 47.008 1.00 14.23 319 ASN B N 1
ATOM 4226 C CA . ASN B 1 195 ? 41.921 21.547 46.593 1.00 15.24 319 ASN B CA 1
ATOM 4227 C C . ASN B 1 195 ? 42.926 21.234 45.492 1.00 15.26 319 ASN B C 1
ATOM 4228 O O . ASN B 1 195 ? 44.137 21.197 45.702 1.00 16.36 319 ASN B O 1
ATOM 4233 N N . ALA B 1 196 ? 42.384 20.973 44.316 1.00 15.03 320 ALA B N 1
ATOM 4234 C CA . ALA B 1 196 ? 43.165 20.697 43.129 1.00 14.10 320 ALA B CA 1
ATOM 4235 C C . ALA B 1 196 ? 42.232 20.880 41.959 1.00 13.89 320 ALA B C 1
ATOM 4236 O O . ALA B 1 196 ? 41.012 20.761 42.102 1.00 14.72 320 ALA B O 1
ATOM 4238 N N A SER B 1 197 ? 42.844 21.162 40.813 0.50 13.40 321 SER B N 1
ATOM 4239 N N B SER B 1 197 ? 42.777 21.195 40.804 0.50 13.26 321 SER B N 1
ATOM 4240 C CA A SER B 1 197 ? 42.172 21.358 39.532 0.50 13.30 321 SER B CA 1
ATOM 4241 C CA B SER B 1 197 ? 41.949 21.337 39.622 0.50 13.13 321 SER B CA 1
ATOM 4242 C C A SER B 1 197 ? 42.127 20.045 38.771 0.50 12.63 321 SER B C 1
ATOM 4243 C C B SER B 1 197 ? 42.165 20.116 38.729 0.50 12.49 321 SER B C 1
ATOM 4244 O O A SER B 1 197 ? 42.801 19.090 39.145 0.50 11.87 321 SER B O 1
ATOM 4245 O O B SER B 1 197 ? 43.030 19.285 38.994 0.50 11.77 321 SER B O 1
ATOM 4250 N N . ASN B 1 198 ? 41.347 19.995 37.692 1.00 11.86 322 ASN B N 1
ATOM 4251 C CA . ASN B 1 198 ? 41.302 18.800 36.859 1.00 11.45 322 ASN B CA 1
ATOM 4252 C C . ASN B 1 198 ? 40.915 17.554 37.664 1.00 10.38 322 ASN B C 1
ATOM 4253 O O . ASN B 1 198 ? 41.461 16.471 37.460 1.00 10.30 322 ASN B O 1
ATOM 4258 N N . ILE B 1 199 ? 39.975 17.735 38.586 1.00 8.91 323 ILE B N 1
ATOM 4259 C CA . ILE B 1 199 ? 39.468 16.688 39.466 1.00 8.81 323 ILE B CA 1
ATOM 4260 C C . ILE B 1 199 ? 38.028 16.401 39.095 1.00 8.14 323 ILE B C 1
ATOM 4261 O O . ILE B 1 199 ? 37.235 17.332 38.894 1.00 8.16 323 ILE B O 1
ATOM 4266 N N . MET B 1 200 ? 37.688 15.116 39.014 1.00 6.53 324 MET B N 1
ATOM 4267 C CA . MET B 1 200 ? 36.302 14.659 38.955 1.00 6.55 324 MET B CA 1
ATOM 4268 C C . MET B 1 200 ? 35.996 13.797 40.175 1.00 5.99 324 MET B C 1
ATOM 4269 O O . MET B 1 200 ? 36.900 13.258 40.804 1.00 6.56 324 MET B O 1
ATOM 4274 N N . TYR B 1 201 ? 34.716 13.653 40.482 1.00 5.68 325 TYR B N 1
ATOM 4275 C CA . TYR B 1 201 ? 34.274 12.856 41.617 1.00 5.14 325 TYR B CA 1
ATOM 4276 C C . TYR B 1 201 ? 33.453 11.674 41.122 1.00 5.56 325 TYR B C 1
ATOM 4277 O O . TYR B 1 201 ? 32.641 11.806 40.199 1.00 6.35 325 TYR B O 1
ATOM 4286 N N . ALA B 1 202 ? 33.664 10.518 41.735 1.00 5.66 326 ALA B N 1
ATOM 4287 C CA . ALA B 1 202 ? 33.035 9.282 41.304 1.00 5.78 326 ALA B CA 1
ATOM 4288 C C . ALA B 1 202 ? 31.660 9.094 41.909 1.00 6.31 326 ALA B C 1
ATOM 4289 O O . ALA B 1 202 ? 31.426 9.430 43.074 1.00 6.97 326 ALA B O 1
ATOM 4291 N N . PHE B 1 203 ? 30.757 8.545 41.101 1.00 6.22 327 PHE B N 1
ATOM 4292 C CA . PHE B 1 203 ? 29.452 8.101 41.563 1.00 6.06 327 PHE B CA 1
ATOM 4293 C C . PHE B 1 203 ? 29.211 6.714 41.013 1.00 6.54 327 PHE B C 1
ATOM 4294 O O . PHE B 1 203 ? 29.471 6.477 39.839 1.00 6.70 327 PHE B O 1
ATOM 4302 N N . HIS B 1 204 ? 28.720 5.816 41.861 1.00 6.28 328 HIS B N 1
ATOM 4303 C CA . HIS B 1 204 ? 28.368 4.456 41.487 1.00 6.73 328 HIS B CA 1
ATOM 4304 C C . HIS B 1 204 ? 26.915 4.181 41.836 1.00 7.89 328 HIS B C 1
ATOM 4305 O O . HIS B 1 204 ? 26.446 4.583 42.906 1.00 8.34 328 HIS B O 1
ATOM 4312 N N . PHE B 1 205 ? 26.207 3.489 40.953 1.00 7.90 329 PHE B N 1
ATOM 4313 C CA . PHE B 1 205 ? 24.834 3.086 41.229 1.00 8.23 329 PHE B CA 1
ATOM 4314 C C . PHE B 1 205 ? 24.516 1.733 40.612 1.00 8.53 329 PHE B C 1
ATOM 4315 O O . PHE B 1 205 ? 25.162 1.317 39.661 1.00 8.50 329 PHE B O 1
ATOM 4323 N N . TYR B 1 206 ? 23.498 1.074 41.159 1.00 8.80 330 TYR B N 1
ATOM 4324 C CA . TYR B 1 206 ? 22.974 -0.171 40.621 1.00 9.20 330 TYR B CA 1
ATOM 4325 C C . TYR B 1 206 ? 21.467 0.004 40.493 1.00 9.77 330 TYR B C 1
ATOM 4326 O O . TYR B 1 206 ? 20.772 0.095 41.497 1.00 10.14 330 TYR B O 1
ATOM 4335 N N . ALA B 1 207 ? 20.980 0.044 39.254 1.00 9.96 331 ALA B N 1
ATOM 4336 C CA . ALA B 1 207 ? 19.664 0.600 38.941 1.00 10.40 331 ALA B CA 1
ATOM 4337 C C . ALA B 1 207 ? 18.483 -0.144 39.563 1.00 11.16 331 ALA B C 1
ATOM 4338 O O . ALA B 1 207 ? 17.443 0.464 39.816 1.00 11.85 331 ALA B O 1
ATOM 4340 N N . ALA B 1 208 ? 18.618 -1.443 39.785 1.00 11.66 332 ALA B N 1
ATOM 4341 C CA . ALA B 1 208 ? 17.512 -2.214 40.367 1.00 12.49 332 ALA B CA 1
ATOM 4342 C C . ALA B 1 208 ? 17.328 -1.913 41.853 1.00 13.30 332 ALA B C 1
ATOM 4343 O O . ALA B 1 208 ? 16.249 -2.158 42.404 1.00 14.87 332 ALA B O 1
ATOM 4345 N N . SER B 1 209 ? 18.370 -1.384 42.488 1.00 13.39 333 SER B N 1
ATOM 4346 C CA . SER B 1 209 ? 18.351 -1.044 43.912 1.00 13.81 333 SER B CA 1
ATOM 4347 C C . SER B 1 209 ? 18.269 0.454 44.190 1.00 13.90 333 SER B C 1
ATOM 4348 O O . SER B 1 209 ? 17.667 0.864 45.186 1.00 14.64 333 SER B O 1
ATOM 4351 N N . HIS B 1 210 ? 18.884 1.264 43.327 1.00 13.48 334 HIS B N 1
ATOM 4352 C CA . HIS B 1 210 ? 19.109 2.678 43.602 1.00 13.68 334 HIS B CA 1
ATOM 4353 C C . HIS B 1 210 ? 18.190 3.518 42.738 1.00 13.99 334 HIS B C 1
ATOM 4354 O O . HIS B 1 210 ? 18.390 3.630 41.528 1.00 13.89 334 HIS B O 1
ATOM 4361 N N . ARG B 1 211 ? 17.185 4.105 43.387 1.00 14.66 335 ARG B N 1
ATOM 4362 C CA . ARG B 1 211 ? 16.049 4.722 42.719 1.00 15.24 335 ARG B CA 1
ATOM 4363 C C . ARG B 1 211 ? 16.223 6.245 42.660 1.00 15.17 335 ARG B C 1
ATOM 4364 O O . ARG B 1 211 ? 17.335 6.732 42.479 1.00 14.98 335 ARG B O 1
ATOM 4372 N N . ASP B 1 212 ? 15.135 6.994 42.838 1.00 14.70 336 ASP B N 1
ATOM 4373 C CA . ASP B 1 212 ? 15.132 8.432 42.582 1.00 14.59 336 ASP B CA 1
ATOM 4374 C C . ASP B 1 212 ? 16.102 9.241 43.439 1.00 14.17 336 ASP B C 1
ATOM 4375 O O . ASP B 1 212 ? 16.641 10.225 42.965 1.00 14.26 336 ASP B O 1
ATOM 4380 N N . ASN B 1 213 ? 16.307 8.854 44.693 1.00 14.20 337 ASN B N 1
ATOM 4381 C CA . ASN B 1 213 ? 17.232 9.601 45.551 1.00 14.44 337 ASN B CA 1
ATOM 4382 C C . ASN B 1 213 ? 18.671 9.568 45.019 1.00 13.74 337 ASN B C 1
ATOM 4383 O O . ASN B 1 213 ? 19.389 10.563 45.108 1.00 14.33 337 ASN B O 1
ATOM 4388 N N . TYR B 1 214 ? 19.063 8.441 44.433 1.00 12.96 338 TYR B N 1
ATOM 4389 C CA . TYR B 1 214 ? 20.375 8.323 43.793 1.00 12.30 338 TYR B CA 1
ATOM 4390 C C . TYR B 1 214 ? 20.427 9.097 42.477 1.00 11.49 338 TYR B C 1
ATOM 4391 O O . TYR B 1 214 ? 21.360 9.851 42.239 1.00 11.18 338 TYR B O 1
ATOM 4400 N N . LEU B 1 215 ? 19.418 8.921 41.627 1.00 11.11 339 LEU B N 1
ATOM 4401 C CA . LEU B 1 215 ? 19.357 9.642 40.354 1.00 11.12 339 LEU B CA 1
ATOM 4402 C C . LEU B 1 215 ? 19.411 11.154 40.588 1.00 10.90 339 LEU B C 1
ATOM 4403 O O . LEU B 1 215 ? 20.165 11.869 39.932 1.00 10.50 339 LEU B O 1
ATOM 4408 N N . ASN B 1 216 ? 18.626 11.621 41.553 1.00 11.37 340 ASN B N 1
ATOM 4409 C CA . ASN B 1 216 ? 18.530 13.046 41.868 1.00 11.56 340 ASN B CA 1
ATOM 4410 C C . ASN B 1 216 ? 19.856 13.600 42.408 1.00 11.04 340 ASN B C 1
ATOM 4411 O O . ASN B 1 216 ? 20.235 14.717 42.083 1.00 11.32 340 ASN B O 1
ATOM 4416 N N . ALA B 1 217 ? 20.566 12.793 43.192 1.00 10.85 341 ALA B N 1
ATOM 4417 C CA . ALA B 1 217 ? 21.888 13.162 43.697 1.00 10.33 341 ALA B CA 1
ATOM 4418 C C . ALA B 1 217 ? 22.902 13.307 42.566 1.00 10.02 341 ALA B C 1
ATOM 4419 O O . ALA B 1 217 ? 23.735 14.209 42.575 1.00 9.39 341 ALA B O 1
ATOM 4421 N N . LEU B 1 218 ? 22.840 12.414 41.590 1.00 9.88 342 LEU B N 1
ATOM 4422 C CA . LEU B 1 218 ? 23.732 12.495 40.441 1.00 9.91 342 LEU B CA 1
ATOM 4423 C C . LEU B 1 218 ? 23.540 13.815 39.668 1.00 10.60 342 LEU B C 1
ATOM 4424 O O . LEU B 1 218 ? 24.514 14.461 39.303 1.00 10.09 342 LEU B O 1
ATOM 4429 N N A ARG B 1 219 ? 22.294 14.218 39.429 0.50 11.44 343 ARG B N 1
ATOM 4430 N N B ARG B 1 219 ? 22.287 14.200 39.436 0.50 11.27 343 ARG B N 1
ATOM 4431 C CA A ARG B 1 219 ? 22.045 15.472 38.714 0.50 12.33 343 ARG B CA 1
ATOM 4432 C CA B ARG B 1 219 ? 21.986 15.455 38.753 0.50 12.02 343 ARG B CA 1
ATOM 4433 C C A ARG B 1 219 ? 22.515 16.669 39.537 0.50 12.55 343 ARG B C 1
ATOM 4434 C C B ARG B 1 219 ? 22.534 16.635 39.545 0.50 12.37 343 ARG B C 1
ATOM 4435 O O A ARG B 1 219 ? 23.152 17.575 39.000 0.50 12.95 343 ARG B O 1
ATOM 4436 O O B ARG B 1 219 ? 23.236 17.487 39.000 0.50 12.74 343 ARG B O 1
ATOM 4451 N N . GLU B 1 220 ? 22.202 16.667 40.831 1.00 12.90 344 GLU B N 1
ATOM 4452 C CA . GLU B 1 220 ? 22.652 17.725 41.736 1.00 13.69 344 GLU B CA 1
ATOM 4453 C C . GLU B 1 220 ? 24.164 17.873 41.683 1.00 13.15 344 GLU B C 1
ATOM 4454 O O . GLU B 1 220 ? 24.686 18.966 41.494 1.00 13.30 344 GLU B O 1
ATOM 4460 N N . ALA B 1 221 ? 24.862 16.755 41.832 1.00 12.52 345 ALA B N 1
ATOM 4461 C CA . ALA B 1 221 ? 26.316 16.763 41.812 1.00 12.12 345 ALA B CA 1
ATOM 4462 C C . ALA B 1 221 ? 26.856 17.332 40.505 1.00 12.26 345 ALA B C 1
ATOM 4463 O O . ALA B 1 221 ? 27.802 18.098 40.515 1.00 11.73 345 ALA B O 1
ATOM 4465 N N . SER B 1 222 ? 26.248 16.966 39.383 1.00 12.90 346 SER B N 1
ATOM 4466 C CA . SER B 1 222 ? 26.753 17.365 38.073 1.00 14.08 346 SER B CA 1
ATOM 4467 C C . SER B 1 222 ? 26.659 18.870 37.823 1.00 14.56 346 SER B C 1
ATOM 4468 O O . SER B 1 222 ? 27.354 19.406 36.958 1.00 15.07 346 SER B O 1
ATOM 4471 N N . GLU B 1 223 ? 25.812 19.558 38.582 1.00 14.76 347 GLU B N 1
ATOM 4472 C CA . GLU B 1 223 ? 25.740 21.015 38.499 1.00 15.21 347 GLU B CA 1
ATOM 4473 C C . GLU B 1 223 ? 26.715 21.719 39.450 1.00 14.76 347 GLU B C 1
ATOM 4474 O O . GLU B 1 223 ? 26.911 22.931 39.350 1.00 15.84 347 GLU B O 1
ATOM 4480 N N . LEU B 1 224 ? 27.331 20.957 40.352 1.00 13.86 348 LEU B N 1
ATOM 4481 C CA . LEU B 1 224 ? 28.250 21.502 41.356 1.00 13.40 348 LEU B CA 1
ATOM 4482 C C . LEU B 1 224 ? 29.727 21.237 41.054 1.00 12.51 348 LEU B C 1
ATOM 4483 O O . LEU B 1 224 ? 30.591 22.041 41.405 1.00 13.60 348 LEU B O 1
ATOM 4488 N N . PHE B 1 225 ? 30.015 20.107 40.417 1.00 11.28 349 PHE B N 1
ATOM 4489 C CA . PHE B 1 225 ? 31.390 19.696 40.134 1.00 10.01 349 PHE B CA 1
ATOM 4490 C C . PHE B 1 225 ? 31.380 18.560 39.100 1.00 9.37 349 PHE B C 1
ATOM 4491 O O . PHE B 1 225 ? 30.328 17.977 38.854 1.00 8.86 349 PHE B O 1
ATOM 4499 N N . PRO B 1 226 ? 32.527 18.246 38.490 1.00 9.35 350 PRO B N 1
ATOM 4500 C CA . PRO B 1 226 ? 32.567 17.194 37.474 1.00 9.12 350 PRO B CA 1
ATOM 4501 C C . PRO B 1 226 ? 32.373 15.824 38.098 1.00 8.57 350 PRO B C 1
ATOM 4502 O O . PRO B 1 226 ? 32.986 15.526 39.120 1.00 8.32 350 PRO B O 1
ATOM 4506 N N . VAL B 1 227 ? 31.501 15.026 37.501 1.00 8.27 351 VAL B N 1
ATOM 4507 C CA . VAL B 1 227 ? 31.231 13.667 37.962 1.00 7.90 351 VAL B CA 1
ATOM 4508 C C . VAL B 1 227 ? 31.551 12.677 36.855 1.00 7.15 351 VAL B C 1
ATOM 4509 O O . VAL B 1 227 ? 31.318 12.950 35.671 1.00 7.98 351 VAL B O 1
ATOM 4513 N N . PHE B 1 228 ? 32.129 11.542 37.237 1.00 6.14 352 PHE B N 1
ATOM 4514 C CA . PHE B 1 228 ? 32.285 10.408 36.326 1.00 5.59 352 PHE B CA 1
ATOM 4515 C C . PHE B 1 228 ? 31.705 9.186 37.006 1.00 5.53 352 PHE B C 1
ATOM 4516 O O . PHE B 1 228 ? 32.038 8.898 38.147 1.00 6.34 352 PHE B O 1
ATOM 4524 N N . VAL B 1 229 ? 30.832 8.467 36.310 1.00 4.96 353 VAL B N 1
ATOM 4525 C CA . VAL B 1 229 ? 30.272 7.234 36.843 1.00 5.02 353 VAL B CA 1
ATOM 4526 C C . VAL B 1 229 ? 31.214 6.100 36.496 1.00 5.02 353 VAL B C 1
ATOM 4527 O O . VAL B 1 229 ? 31.101 5.499 35.437 1.00 4.99 353 VAL B O 1
ATOM 4531 N N . THR B 1 230 ? 32.160 5.827 37.390 1.00 4.86 354 THR B N 1
ATOM 4532 C CA . THR B 1 230 ? 33.207 4.841 37.088 1.00 5.82 354 THR B CA 1
ATOM 4533 C C . THR B 1 230 ? 32.730 3.404 37.237 1.00 5.85 354 THR B C 1
ATOM 4534 O O . THR B 1 230 ? 33.398 2.477 36.800 1.00 5.99 354 THR B O 1
ATOM 4538 N N . GLU B 1 231 ? 31.563 3.210 37.837 1.00 5.99 355 GLU B N 1
ATOM 4539 C CA . GLU B 1 231 ? 31.044 1.874 38.002 1.00 6.53 355 GLU B CA 1
ATOM 4540 C C . GLU B 1 231 ? 29.552 1.947 38.171 1.00 6.51 355 GLU B C 1
ATOM 4541 O O . GLU B 1 231 ? 29.065 2.665 39.031 1.00 6.34 355 GLU B O 1
ATOM 4547 N N . PHE B 1 232 ? 28.821 1.246 37.315 1.00 6.16 356 PHE B N 1
ATOM 4548 C CA . PHE B 1 232 ? 27.390 1.096 37.540 1.00 6.26 356 PHE B CA 1
ATOM 4549 C C . PHE B 1 232 ? 26.891 -0.221 37.003 1.00 6.66 356 PHE B C 1
ATOM 4550 O O . PHE B 1 232 ? 27.538 -0.861 36.172 1.00 6.90 356 PHE B O 1
ATOM 4558 N N . GLY B 1 233 ? 25.724 -0.626 37.468 1.00 7.24 357 GLY B N 1
ATOM 4559 C CA . GLY B 1 233 ? 25.078 -1.812 36.953 1.00 7.41 357 GLY B CA 1
ATOM 4560 C C . GLY B 1 233 ? 23.597 -1.577 36.746 1.00 8.67 357 GLY B C 1
ATOM 4561 O O . GLY B 1 233 ? 23.050 -0.575 37.232 1.00 7.46 357 GLY B O 1
ATOM 4562 N N . THR B 1 234 ? 22.966 -2.491 36.013 1.00 9.05 358 THR B N 1
ATOM 4563 C CA . THR B 1 234 ? 21.523 -2.447 35.768 1.00 10.30 358 THR B CA 1
ATOM 4564 C C . THR B 1 234 ? 20.753 -3.341 36.739 1.00 11.07 358 THR B C 1
ATOM 4565 O O . THR B 1 234 ? 19.520 -3.296 36.779 1.00 11.98 358 THR B O 1
ATOM 4569 N N . GLU B 1 235 ? 21.473 -4.134 37.532 1.00 11.28 359 GLU B N 1
ATOM 4570 C CA . GLU B 1 235 ? 20.869 -5.105 38.437 1.00 12.04 359 GLU B CA 1
ATOM 4571 C C . GLU B 1 235 ? 20.927 -4.568 39.867 1.00 12.35 359 GLU B C 1
ATOM 4572 O O . GLU B 1 235 ? 20.946 -3.353 40.056 1.00 11.64 359 GLU B O 1
ATOM 4578 N N . THR B 1 236 ? 20.923 -5.439 40.870 1.00 13.34 360 THR B N 1
ATOM 4579 C CA . THR B 1 236 ? 20.919 -4.978 42.262 1.00 14.37 360 THR B CA 1
ATOM 4580 C C . THR B 1 236 ? 22.319 -4.595 42.722 1.00 14.95 360 THR B C 1
ATOM 4581 O O . THR B 1 236 ? 23.303 -4.811 42.018 1.00 14.25 360 THR B O 1
ATOM 4585 N N . TYR B 1 237 ? 22.384 -4.053 43.934 1.00 15.88 361 TYR B N 1
ATOM 4586 C CA . TYR B 1 237 ? 23.629 -3.590 44.539 1.00 16.86 361 TYR B CA 1
ATOM 4587 C C . TYR B 1 237 ? 24.712 -4.672 44.695 1.00 17.01 361 TYR B C 1
ATOM 4588 O O . TYR B 1 237 ? 25.859 -4.351 44.951 1.00 17.64 361 TYR B O 1
ATOM 4597 N N . THR B 1 238 ? 24.352 -5.943 44.530 1.00 17.46 362 THR B N 1
ATOM 4598 C CA . THR B 1 238 ? 25.329 -7.041 44.615 1.00 17.47 362 THR B CA 1
ATOM 4599 C C . THR B 1 238 ? 26.069 -7.294 43.303 1.00 17.10 362 THR B C 1
ATOM 4600 O O . THR B 1 238 ? 27.004 -8.096 43.263 1.00 17.49 362 THR B O 1
ATOM 4604 N N . GLY B 1 239 ? 25.632 -6.638 42.232 1.00 16.04 363 GLY B N 1
ATOM 4605 C CA . GLY B 1 239 ? 26.119 -6.916 40.894 1.00 15.39 363 GLY B CA 1
ATOM 4606 C C . GLY B 1 239 ? 25.463 -8.142 40.276 1.00 14.96 363 GLY B C 1
ATOM 4607 O O . GLY B 1 239 ? 25.882 -8.608 39.221 1.00 14.12 363 GLY B O 1
ATOM 4608 N N . ASP B 1 240 ? 24.421 -8.645 40.932 1.00 14.53 364 ASP B N 1
ATOM 4609 C CA . ASP B 1 240 ? 23.698 -9.820 40.475 1.00 14.36 364 ASP B CA 1
ATOM 4610 C C . ASP B 1 240 ? 22.196 -9.556 40.623 1.00 14.25 364 ASP B C 1
ATOM 4611 O O . ASP B 1 240 ? 21.780 -8.540 41.177 1.00 13.96 364 ASP B O 1
ATOM 4616 N N . GLY B 1 241 ? 21.383 -10.465 40.107 1.00 14.53 365 GLY B N 1
ATOM 4617 C CA . GLY B 1 241 ? 19.945 -10.339 40.236 1.00 14.76 365 GLY B CA 1
ATOM 4618 C C . GLY B 1 241 ? 19.292 -9.838 38.965 1.00 14.68 365 GLY B C 1
ATOM 4619 O O . GLY B 1 241 ? 19.924 -9.718 37.913 1.00 14.58 365 GLY B O 1
ATOM 4620 N N . ALA B 1 242 ? 18.004 -9.536 39.070 1.00 14.98 366 ALA B N 1
ATOM 4621 C CA . ALA B 1 242 ? 17.218 -9.133 37.919 1.00 14.98 366 ALA B CA 1
ATOM 4622 C C . ALA B 1 242 ? 17.579 -7.718 37.500 1.00 14.81 366 ALA B C 1
ATOM 4623 O O . ALA B 1 242 ? 17.814 -6.842 38.335 1.00 15.13 366 ALA B O 1
ATOM 4625 N N . ASN B 1 243 ? 17.628 -7.512 36.194 1.00 14.70 367 ASN B N 1
ATOM 4626 C CA . ASN B 1 243 ? 17.881 -6.200 35.625 1.00 14.75 367 ASN B CA 1
ATOM 4627 C C . ASN B 1 243 ? 16.659 -5.307 35.721 1.00 14.67 367 ASN B C 1
ATOM 4628 O O . ASN B 1 243 ? 15.527 -5.785 35.630 1.00 15.60 367 ASN B O 1
ATOM 4633 N N . ASP B 1 244 ? 16.896 -4.015 35.916 1.00 14.48 368 ASP B N 1
ATOM 4634 C CA . ASP B 1 244 ? 15.859 -3.006 35.810 1.00 14.16 368 ASP B CA 1
ATOM 4635 C C . ASP B 1 244 ? 16.304 -2.009 34.756 1.00 13.46 368 ASP B C 1
ATOM 4636 O O . ASP B 1 244 ? 16.827 -0.935 35.066 1.00 13.21 368 ASP B O 1
ATOM 4641 N N . PHE B 1 245 ? 16.107 -2.388 33.501 1.00 12.52 369 PHE B N 1
ATOM 4642 C CA . PHE B 1 245 ? 16.545 -1.565 32.382 1.00 12.01 369 PHE B CA 1
ATOM 4643 C C . PHE B 1 245 ? 15.776 -0.249 32.272 1.00 12.09 369 PHE B C 1
ATOM 4644 O O . PHE B 1 245 ? 16.305 0.728 31.759 1.00 11.46 369 PHE B O 1
ATOM 4652 N N . GLN B 1 246 ? 14.536 -0.224 32.748 1.00 12.19 370 GLN B N 1
ATOM 4653 C CA . GLN B 1 246 ? 13.756 1.006 32.721 1.00 12.50 370 GLN B CA 1
ATOM 4654 C C . GLN B 1 246 ? 14.380 2.049 33.642 1.00 11.71 370 GLN B C 1
ATOM 4655 O O . GLN B 1 246 ? 14.526 3.197 33.252 1.00 12.06 370 GLN B O 1
ATOM 4661 N N . MET B 1 247 ? 14.786 1.642 34.843 1.00 11.29 371 MET B N 1
ATOM 4662 C CA . MET B 1 247 ? 15.454 2.571 35.751 1.00 10.77 371 MET B CA 1
ATOM 4663 C C . MET B 1 247 ? 16.822 2.958 35.188 1.00 10.31 371 MET B C 1
ATOM 4664 O O . MET B 1 247 ? 17.194 4.121 35.199 1.00 10.12 371 MET B O 1
ATOM 4669 N N . ALA B 1 248 ? 17.548 1.975 34.672 1.00 9.89 372 ALA B N 1
ATOM 4670 C CA . ALA B 1 248 ? 18.873 2.220 34.105 1.00 9.77 372 ALA B CA 1
ATOM 4671 C C . ALA B 1 248 ? 18.805 3.218 32.960 1.00 9.74 372 ALA B C 1
ATOM 4672 O O . ALA B 1 248 ? 19.679 4.067 32.829 1.00 9.72 372 ALA B O 1
ATOM 4674 N N . ASP B 1 249 ? 17.757 3.131 32.139 1.00 9.65 373 ASP B N 1
ATOM 4675 C CA . ASP B 1 249 ? 17.577 4.055 31.028 1.00 10.15 373 ASP B CA 1
ATOM 4676 C C . ASP B 1 249 ? 17.371 5.498 31.502 1.00 9.56 373 ASP B C 1
ATOM 4677 O O . ASP B 1 249 ? 17.774 6.430 30.826 1.00 9.74 373 ASP B O 1
ATOM 4682 N N . ARG B 1 250 ? 16.733 5.685 32.656 1.00 9.94 374 ARG B N 1
ATOM 4683 C CA . ARG B 1 250 ? 16.611 7.020 33.232 1.00 9.69 374 ARG B CA 1
ATOM 4684 C C . ARG B 1 250 ? 17.988 7.585 33.611 1.00 9.31 374 ARG B C 1
ATOM 4685 O O . ARG B 1 250 ? 18.257 8.760 33.400 1.00 9.79 374 ARG B O 1
ATOM 4693 N N . TYR B 1 251 ? 18.858 6.750 34.172 1.00 8.85 375 TYR B N 1
ATOM 4694 C CA . TYR B 1 251 ? 20.230 7.187 34.447 1.00 8.11 375 TYR B CA 1
ATOM 4695 C C . TYR B 1 251 ? 20.971 7.492 33.142 1.00 8.00 375 TYR B C 1
ATOM 4696 O O . TYR B 1 251 ? 21.690 8.488 33.039 1.00 7.32 375 TYR B O 1
ATOM 4705 N N . ILE B 1 252 ? 20.798 6.631 32.141 1.00 8.55 376 ILE B N 1
ATOM 4706 C CA . ILE B 1 252 ? 21.429 6.836 30.846 1.00 9.19 376 ILE B CA 1
ATOM 4707 C C . ILE B 1 252 ? 21.011 8.165 30.240 1.00 9.13 376 ILE B C 1
ATOM 4708 O O . ILE B 1 252 ? 21.845 8.881 29.719 1.00 8.90 376 ILE B O 1
ATOM 4713 N N . ASP B 1 253 ? 19.722 8.491 30.312 1.00 9.75 377 ASP B N 1
ATOM 4714 C CA . ASP B 1 253 ? 19.229 9.753 29.752 1.00 10.40 377 ASP B CA 1
ATOM 4715 C C . ASP B 1 253 ? 19.794 10.959 30.494 1.00 9.92 377 ASP B C 1
ATOM 4716 O O . ASP B 1 253 ? 20.170 11.943 29.876 1.00 10.04 377 ASP B O 1
ATOM 4721 N N . LEU B 1 254 ? 19.849 10.889 31.818 1.00 9.80 378 LEU B N 1
ATOM 4722 C CA . LEU B 1 254 ? 20.434 11.963 32.605 1.00 9.36 378 LEU B CA 1
ATOM 4723 C C . LEU B 1 254 ? 21.907 12.157 32.245 1.00 8.94 378 LEU B C 1
ATOM 4724 O O . LEU B 1 254 ? 22.378 13.274 32.022 1.00 8.73 378 LEU B O 1
ATOM 4729 N N . MET B 1 255 ? 22.637 11.054 32.173 1.00 8.77 379 MET B N 1
ATOM 4730 C CA . MET B 1 255 ? 24.062 11.136 31.890 1.00 8.43 379 MET B CA 1
ATOM 4731 C C . MET B 1 255 ? 24.318 11.674 30.487 1.00 8.73 379 MET B C 1
ATOM 4732 O O . MET B 1 255 ? 25.251 12.425 30.282 1.00 8.62 379 MET B O 1
ATOM 4737 N N . ALA B 1 256 ? 23.467 11.314 29.531 1.00 9.44 380 ALA B N 1
ATOM 4738 C CA . ALA B 1 256 ? 23.580 11.828 28.174 1.00 9.98 380 ALA B CA 1
ATOM 4739 C C . ALA B 1 256 ? 23.355 13.344 28.160 1.00 10.75 380 ALA B C 1
ATOM 4740 O O . ALA B 1 256 ? 24.097 14.085 27.521 1.00 10.88 380 ALA B O 1
ATOM 4742 N N . GLU B 1 257 ? 22.346 13.789 28.906 1.00 11.44 381 GLU B N 1
ATOM 4743 C CA . GLU B 1 257 ? 21.976 15.208 28.967 1.00 12.88 381 GLU B CA 1
ATOM 4744 C C . GLU B 1 257 ? 23.086 16.080 29.557 1.00 12.49 381 GLU B C 1
ATOM 4745 O O . GLU B 1 257 ? 23.361 17.176 29.061 1.00 12.73 381 GLU B O 1
ATOM 4751 N N . ARG B 1 258 ? 23.708 15.583 30.622 1.00 12.38 382 ARG B N 1
ATOM 4752 C CA . ARG B 1 258 ? 24.731 16.324 31.364 1.00 12.27 382 ARG B CA 1
ATOM 4753 C C . ARG B 1 258 ? 26.156 15.953 30.915 1.00 11.67 382 ARG B C 1
ATOM 4754 O O . ARG B 1 258 ? 27.137 16.470 31.445 1.00 11.71 382 ARG B O 1
ATOM 4762 N N . LYS B 1 259 ? 26.246 15.079 29.913 1.00 11.25 383 LYS B N 1
ATOM 4763 C CA . LYS B 1 259 ? 27.516 14.550 29.407 1.00 10.68 383 LYS B CA 1
ATOM 4764 C C . LYS B 1 259 ? 28.417 13.978 30.511 1.00 9.42 383 LYS B C 1
ATOM 4765 O O . LYS B 1 259 ? 29.636 14.186 30.540 1.00 9.45 383 LYS B O 1
ATOM 4771 N N . ILE B 1 260 ? 27.786 13.223 31.401 1.00 8.46 384 ILE B N 1
ATOM 4772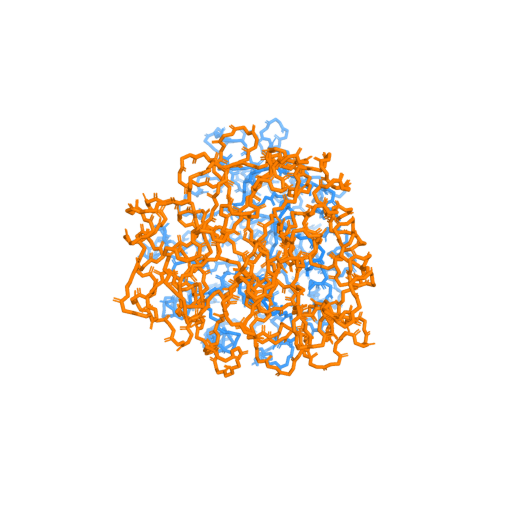 C CA . ILE B 1 260 ? 28.484 12.478 32.430 1.00 7.61 384 ILE B CA 1
ATOM 4773 C C . ILE B 1 260 ? 28.984 11.156 31.826 1.00 6.80 384 ILE B C 1
ATOM 4774 O O . ILE B 1 260 ? 28.196 10.337 31.365 1.00 6.79 384 ILE B O 1
ATOM 4779 N N . GLY B 1 261 ? 30.301 10.970 31.835 1.00 6.35 385 GLY B N 1
ATOM 4780 C CA . GLY B 1 261 ? 30.920 9.758 31.340 1.00 6.25 385 GLY B CA 1
ATOM 4781 C C . GLY B 1 261 ? 30.619 8.577 32.242 1.00 5.39 385 GLY B C 1
ATOM 4782 O O . GLY B 1 261 ? 30.292 8.742 33.421 1.00 6.09 385 GLY B O 1
ATOM 4783 N N . TRP B 1 262 ? 30.693 7.377 31.682 1.00 4.85 386 TRP B N 1
ATOM 4784 C CA . TRP B 1 262 ? 30.447 6.165 32.449 1.00 4.70 386 TRP B CA 1
ATOM 4785 C C . TRP B 1 262 ? 31.177 4.927 31.943 1.00 4.70 386 TRP B C 1
ATOM 4786 O O . TRP B 1 262 ? 31.480 4.818 30.757 1.00 4.75 386 TRP B O 1
ATOM 4797 N N . THR B 1 263 ? 31.460 4.013 32.873 1.00 4.98 387 THR B N 1
ATOM 4798 C CA . THR B 1 263 ? 31.985 2.694 32.569 1.00 5.32 387 THR B CA 1
ATOM 4799 C C . THR B 1 263 ? 31.185 1.648 33.333 1.00 5.45 387 THR B C 1
ATOM 4800 O O . THR B 1 263 ? 31.179 1.646 34.556 1.00 5.97 387 THR B O 1
ATOM 4804 N N . LYS B 1 264 ? 30.513 0.759 32.613 1.00 5.31 388 LYS B N 1
ATOM 4805 C CA . LYS B 1 264 ? 29.656 -0.230 33.233 1.00 5.89 388 LYS B CA 1
ATOM 4806 C C . LYS B 1 264 ? 30.455 -1.398 33.806 1.00 5.57 388 LYS B C 1
ATOM 4807 O O . LYS B 1 264 ? 31.413 -1.878 33.214 1.00 5.24 388 LYS B O 1
ATOM 4813 N N . TRP B 1 265 ? 30.014 -1.849 34.971 1.00 5.39 389 TRP B N 1
ATOM 4814 C CA . TRP B 1 265 ? 30.501 -3.056 35.622 1.00 5.27 389 TRP B CA 1
ATOM 4815 C C . TRP B 1 265 ? 29.712 -4.230 35.030 1.00 5.02 389 TRP B C 1
ATOM 4816 O O . TRP B 1 265 ? 28.490 -4.269 35.212 1.00 5.84 389 TRP B O 1
ATOM 4827 N N . ASN B 1 266 ? 30.329 -5.179 34.319 1.00 4.91 390 ASN B N 1
ATOM 4828 C CA . ASN B 1 266 ? 31.762 -5.257 34.022 1.00 5.38 390 ASN B CA 1
ATOM 4829 C C . ASN B 1 266 ? 32.001 -6.147 32.787 1.00 5.07 390 ASN B C 1
ATOM 4830 O O . ASN B 1 266 ? 31.121 -6.906 32.393 1.00 4.90 390 ASN B O 1
ATOM 4835 N N . TYR B 1 267 ? 33.217 -6.081 32.242 1.00 4.75 391 TYR B N 1
ATOM 4836 C CA . TYR B 1 267 ? 33.612 -6.757 31.011 1.00 4.95 391 TYR B CA 1
ATOM 4837 C C . TYR B 1 267 ? 34.305 -8.058 31.372 1.00 5.01 391 TYR B C 1
ATOM 4838 O O . TYR B 1 267 ? 35.534 -8.155 31.359 1.00 5.49 391 TYR B O 1
ATOM 4847 N N . SER B 1 268 ? 33.502 -9.044 31.745 1.00 5.03 392 SER B N 1
ATOM 4848 C CA . SER B 1 268 ? 33.995 -10.372 32.095 1.00 4.97 392 SER B CA 1
ATOM 4849 C C . SER B 1 268 ? 32.905 -11.391 31.882 1.00 5.37 392 SER B C 1
ATOM 4850 O O . SER B 1 268 ? 31.768 -11.035 31.571 1.00 5.11 392 SER B O 1
ATOM 4853 N N . ASP B 1 269 ? 33.266 -12.657 32.096 1.00 5.84 393 ASP B N 1
ATOM 4854 C CA . ASP B 1 269 ? 32.309 -13.764 32.027 1.00 6.60 393 ASP B CA 1
ATOM 4855 C C . ASP B 1 269 ? 32.053 -14.374 33.401 1.00 6.91 393 ASP B C 1
ATOM 4856 O O . ASP B 1 269 ? 31.774 -15.569 33.528 1.00 7.09 393 ASP B O 1
ATOM 4861 N N . ASP B 1 270 ? 32.111 -13.539 34.432 1.00 6.95 394 ASP B N 1
ATOM 4862 C CA . ASP B 1 270 ? 31.717 -13.940 35.773 1.00 7.75 394 ASP B CA 1
ATOM 4863 C C . ASP B 1 270 ? 30.265 -14.424 35.751 1.00 8.17 394 ASP B C 1
ATOM 4864 O O . ASP B 1 270 ? 29.497 -14.052 34.866 1.00 8.58 394 ASP B O 1
ATOM 4869 N N . PHE B 1 271 ? 29.889 -15.245 36.725 1.00 9.08 395 PHE B N 1
ATOM 4870 C CA . PHE B 1 271 ? 28.542 -15.816 36.770 1.00 9.63 395 PHE B CA 1
ATOM 4871 C C . PHE B 1 271 ? 27.430 -14.793 37.046 1.00 9.13 395 PHE B C 1
ATOM 4872 O O . PHE B 1 271 ? 26.261 -15.035 36.715 1.00 9.64 395 PHE B O 1
ATOM 4880 N N . ARG B 1 272 ? 27.777 -13.666 37.664 1.00 8.59 396 ARG B N 1
ATOM 4881 C CA . ARG B 1 272 ? 26.783 -12.663 38.028 1.00 8.40 396 ARG B CA 1
ATOM 4882 C C . ARG B 1 272 ? 26.196 -11.975 36.805 1.00 8.27 396 ARG B C 1
ATOM 4883 O O . ARG B 1 272 ? 26.844 -11.868 35.755 1.00 7.29 396 ARG B O 1
ATOM 4891 N N . SER B 1 273 ? 24.961 -11.506 36.949 1.00 8.60 397 SER B N 1
ATOM 4892 C CA . SER B 1 273 ? 24.211 -10.957 35.826 1.00 8.95 397 SER B CA 1
ATOM 4893 C C . SER B 1 273 ? 24.836 -9.700 35.249 1.00 8.44 397 SER B C 1
ATOM 4894 O O . SER B 1 273 ? 24.637 -9.401 34.073 1.00 8.21 397 SER B O 1
ATOM 4897 N N . GLY B 1 274 ? 25.594 -8.968 36.062 1.00 8.32 398 GLY B N 1
ATOM 4898 C CA . GLY B 1 274 ? 26.227 -7.736 35.633 1.00 7.95 398 GLY B CA 1
ATOM 4899 C C . GLY B 1 274 ? 27.439 -7.917 34.740 1.00 7.58 398 GLY B C 1
ATOM 4900 O O . GLY B 1 274 ? 27.817 -7.003 34.001 1.00 8.08 398 GLY B O 1
ATOM 4901 N N . ALA B 1 275 ? 28.074 -9.083 34.812 1.00 6.87 399 ALA B N 1
ATOM 4902 C CA . ALA B 1 275 ? 29.171 -9.392 33.909 1.00 6.27 399 ALA B CA 1
ATOM 4903 C C . ALA B 1 275 ? 28.566 -9.652 32.540 1.00 6.09 399 ALA B C 1
ATOM 4904 O O . ALA B 1 275 ? 27.609 -10.411 32.411 1.00 6.47 399 ALA B O 1
ATOM 4906 N N . VAL B 1 276 ? 29.075 -8.974 31.521 1.00 5.57 400 VAL B N 1
ATOM 4907 C CA . VAL B 1 276 ? 28.400 -8.951 30.220 1.00 5.65 400 VAL B CA 1
ATOM 4908 C C . VAL B 1 276 ? 28.415 -10.263 29.426 1.00 6.38 400 VAL B C 1
ATOM 4909 O O . VAL B 1 276 ? 27.585 -10.448 28.541 1.00 6.30 400 VAL B O 1
ATOM 4913 N N . PHE B 1 277 ? 29.348 -11.161 29.724 1.00 6.06 401 PHE B N 1
ATOM 4914 C CA . PHE B 1 277 ? 29.490 -12.399 28.953 1.00 6.75 401 PHE B CA 1
ATOM 4915 C C . PHE B 1 277 ? 29.012 -13.627 29.729 1.00 7.65 401 PHE B C 1
ATOM 4916 O O . PHE B 1 277 ? 29.134 -13.696 30.961 1.00 7.69 401 PHE B O 1
ATOM 4924 N N . GLN B 1 278 ? 28.500 -14.610 28.998 1.00 8.61 402 GLN B N 1
ATOM 4925 C CA . GLN B 1 278 ? 28.107 -15.882 29.597 1.00 9.57 402 GLN B CA 1
ATOM 4926 C C . GLN B 1 278 ? 29.351 -16.610 30.102 1.00 9.62 402 GLN B C 1
ATOM 4927 O O . GLN B 1 278 ? 30.384 -16.580 29.440 1.00 9.99 402 GLN B O 1
ATOM 4933 N N . PRO B 1 279 ? 29.283 -17.261 31.259 1.00 9.85 403 PRO B N 1
ATOM 4934 C CA . PRO B 1 279 ? 30.408 -18.067 31.732 1.00 10.36 403 PRO B CA 1
ATOM 4935 C C . PRO B 1 279 ? 30.983 -19.002 30.672 1.00 10.07 403 PRO B C 1
ATOM 4936 O O . PRO B 1 279 ? 30.240 -19.656 29.923 1.00 10.83 403 PRO B O 1
ATOM 4940 N N . GLY B 1 280 ? 32.309 -19.029 30.596 1.00 9.78 404 GLY B N 1
ATOM 4941 C CA . GLY B 1 280 ? 33.030 -19.819 29.621 1.00 9.92 404 GLY B CA 1
ATOM 4942 C C . GLY B 1 280 ? 33.428 -19.059 28.374 1.00 9.86 404 GLY B C 1
ATOM 4943 O O . GLY B 1 280 ? 34.232 -19.541 27.599 1.00 10.46 404 GLY B O 1
ATOM 4944 N N . THR B 1 281 ? 32.869 -17.870 28.175 1.00 9.83 405 THR B N 1
ATOM 4945 C CA . THR B 1 281 ? 33.131 -17.109 26.968 1.00 9.66 405 THR B CA 1
ATOM 4946 C C . THR B 1 281 ? 34.597 -16.750 26.824 1.00 10.17 405 THR B C 1
ATOM 4947 O O . THR B 1 281 ? 35.145 -16.798 25.733 1.00 9.68 405 THR B O 1
ATOM 4951 N N . CYS B 1 282 ? 35.224 -16.377 27.926 1.00 10.35 406 CYS B N 1
ATOM 4952 C CA . CYS B 1 282 ? 36.595 -15.901 27.871 1.00 11.05 406 CYS B CA 1
ATOM 4953 C C . CYS B 1 282 ? 37.548 -17.047 27.534 1.00 11.30 406 CYS B C 1
ATOM 4954 O O . CYS B 1 282 ? 38.436 -16.882 26.701 1.00 11.05 406 CYS B O 1
ATOM 4957 N N . ALA B 1 283 ? 37.316 -18.216 28.129 1.00 11.80 407 ALA B N 1
ATOM 4958 C CA . ALA B 1 283 ? 38.114 -19.404 27.834 1.00 12.43 407 ALA B CA 1
ATOM 4959 C C . ALA B 1 283 ? 37.945 -19.844 26.390 1.00 13.22 407 ALA B C 1
ATOM 4960 O O . ALA B 1 283 ? 38.881 -20.363 25.787 1.00 13.91 407 ALA B O 1
ATOM 4962 N N . SER B 1 284 ? 36.756 -19.621 25.838 1.00 13.83 408 SER B N 1
ATOM 4963 C CA . SER B 1 284 ? 36.456 -19.993 24.458 1.00 14.61 408 SER B CA 1
ATOM 4964 C C . SER B 1 284 ? 36.986 -18.972 23.453 1.00 14.75 408 SER B C 1
ATOM 4965 O O . SER B 1 284 ? 36.932 -19.205 22.243 1.00 15.20 408 SER B O 1
ATOM 4968 N N . GLY B 1 285 ? 37.487 -17.841 23.943 1.00 14.71 409 GLY B N 1
ATOM 4969 C CA . GLY B 1 285 ? 38.041 -16.807 23.085 1.00 14.72 409 GLY B CA 1
ATOM 4970 C C . GLY B 1 285 ? 36.965 -16.040 22.342 1.00 14.74 409 GLY B C 1
ATOM 4971 O O . GLY B 1 285 ? 37.207 -15.536 21.245 1.00 15.42 409 GLY B O 1
ATOM 4972 N N . GLY B 1 286 ? 35.776 -15.959 22.938 1.00 14.29 410 GLY B N 1
ATOM 4973 C CA . GLY B 1 286 ? 34.647 -15.266 22.348 1.00 14.47 410 GLY B CA 1
ATOM 4974 C C . GLY B 1 286 ? 33.590 -16.242 21.845 1.00 14.50 410 GLY B C 1
ATOM 4975 O O . GLY B 1 286 ? 33.573 -17.396 22.267 1.00 15.16 410 GLY B O 1
ATOM 4976 N N . PRO B 1 287 ? 32.688 -15.794 20.969 1.00 14.45 411 PRO B N 1
ATOM 4977 C CA . PRO B 1 287 ? 32.659 -14.424 20.448 1.00 14.21 411 PRO B CA 1
ATOM 4978 C C . PRO B 1 287 ? 32.236 -13.434 21.521 1.00 13.73 411 PRO B C 1
ATOM 4979 O O . PRO B 1 287 ? 31.759 -13.831 22.587 1.00 13.90 411 PRO B O 1
ATOM 4983 N N . TRP B 1 288 ? 32.408 -12.152 21.227 1.00 13.39 412 TRP B N 1
ATOM 4984 C CA . TRP B 1 288 ? 32.218 -11.095 22.211 1.00 13.16 412 TRP B CA 1
ATOM 4985 C C . TRP B 1 288 ? 30.952 -10.323 21.888 1.00 14.18 412 TRP B C 1
ATOM 4986 O O . TRP B 1 288 ? 30.814 -9.163 22.244 1.00 14.41 412 TRP B O 1
ATOM 4997 N N . SER B 1 289 ? 30.020 -11.014 21.239 1.00 15.23 413 SER B N 1
ATOM 4998 C CA . SER B 1 289 ? 28.715 -10.486 20.872 1.00 16.40 413 SER B CA 1
ATOM 4999 C C . SER B 1 289 ? 27.713 -11.642 20.747 1.00 16.52 413 SER B C 1
ATOM 5000 O O . SER B 1 289 ? 28.032 -12.789 21.072 1.00 16.80 413 SER B O 1
ATOM 5003 N N . GLY B 1 290 ? 26.499 -11.345 20.287 1.00 16.62 414 GLY B N 1
ATOM 5004 C CA . GLY B 1 290 ? 25.499 -12.370 20.045 1.00 16.45 414 GLY B CA 1
ATOM 5005 C C . GLY B 1 290 ? 25.109 -13.173 21.276 1.00 16.51 414 GLY B C 1
ATOM 5006 O O . GLY B 1 290 ? 24.891 -12.612 22.356 1.00 16.45 414 GLY B O 1
ATOM 5007 N N . SER B 1 291 ? 25.039 -14.495 21.119 1.00 16.91 415 SER B N 1
ATOM 5008 C CA . SER B 1 291 ? 24.559 -15.384 22.175 1.00 16.89 415 SER B CA 1
ATOM 5009 C C . SER B 1 291 ? 25.531 -15.491 23.347 1.00 16.12 415 SER B C 1
ATOM 5010 O O . SER B 1 291 ? 25.175 -16.033 24.391 1.00 16.48 415 SER B O 1
ATOM 5013 N N . SER B 1 292 ? 26.752 -14.983 23.169 1.00 14.60 416 SER B N 1
ATOM 5014 C CA . SER B 1 292 ? 27.734 -14.924 24.254 1.00 13.73 416 SER B CA 1
ATOM 5015 C C . SER B 1 292 ? 27.443 -13.836 25.291 1.00 11.95 416 SER B C 1
ATOM 5016 O O . SER B 1 292 ? 28.087 -13.810 26.334 1.00 11.65 416 SER B O 1
ATOM 5019 N N . LEU B 1 293 ? 26.507 -12.932 25.002 1.00 10.49 417 LEU B N 1
ATOM 5020 C CA . LEU B 1 293 ? 26.164 -11.856 25.928 1.00 9.84 417 LEU B CA 1
ATOM 5021 C C . LEU B 1 293 ? 25.022 -12.235 26.856 1.00 9.24 417 LEU B C 1
ATOM 5022 O O . LEU B 1 293 ? 24.048 -12.881 26.443 1.00 9.89 417 LEU B O 1
ATOM 5027 N N . LYS B 1 294 ? 25.137 -11.821 28.113 1.00 8.63 418 LYS B N 1
ATOM 5028 C CA . LYS B 1 294 ? 24.005 -11.787 29.028 1.00 8.55 418 LYS B CA 1
ATOM 5029 C C . LYS B 1 294 ? 23.100 -10.632 28.624 1.00 8.27 418 LYS B C 1
ATOM 5030 O O . LYS B 1 294 ? 23.495 -9.785 27.838 1.00 8.16 418 LYS B O 1
ATOM 5036 N N . ALA B 1 295 ? 21.897 -10.573 29.189 1.00 8.45 419 ALA B N 1
ATOM 5037 C CA . ALA B 1 295 ? 20.972 -9.471 28.921 1.00 8.72 419 ALA B CA 1
ATOM 5038 C C . ALA B 1 295 ? 21.595 -8.091 29.174 1.00 8.47 419 ALA B C 1
ATOM 5039 O O . ALA B 1 295 ? 21.420 -7.176 28.374 1.00 9.00 419 ALA B O 1
ATOM 5041 N N . SER B 1 296 ? 22.345 -7.958 30.265 1.00 8.63 420 SER B N 1
ATOM 5042 C CA . SER B 1 296 ? 23.011 -6.695 30.605 1.00 8.84 420 SER B CA 1
ATOM 5043 C C . SER B 1 296 ? 24.061 -6.332 29.560 1.00 8.24 420 SER B C 1
ATOM 5044 O O . SER B 1 296 ? 24.267 -5.157 29.275 1.00 7.98 420 SER B O 1
ATOM 5047 N N . GLY B 1 297 ? 24.727 -7.346 29.014 1.00 8.12 421 GLY B N 1
ATOM 5048 C CA . GLY B 1 297 ? 25.689 -7.161 27.936 1.00 7.87 421 GLY B CA 1
ATOM 5049 C C . GLY B 1 297 ? 25.060 -6.676 26.648 1.00 7.69 421 GLY B C 1
ATOM 5050 O O . GLY B 1 297 ? 25.573 -5.769 26.008 1.00 7.80 421 GLY B O 1
ATOM 5051 N N A GLN B 1 298 ? 23.942 -7.281 26.251 0.60 7.69 422 GLN B N 1
ATOM 5052 N N B GLN B 1 298 ? 23.944 -7.296 26.280 0.40 7.62 422 GLN B N 1
ATOM 5053 C CA A GLN B 1 298 ? 23.235 -6.836 25.045 0.60 8.08 422 GLN B CA 1
ATOM 5054 C CA B GLN B 1 298 ? 23.164 -6.901 25.111 0.40 7.84 422 GLN B CA 1
ATOM 5055 C C A GLN B 1 298 ? 22.791 -5.390 25.237 0.60 7.93 422 GLN B C 1
ATOM 5056 C C B GLN B 1 298 ? 22.757 -5.436 25.238 0.40 7.82 422 GLN B C 1
ATOM 5057 O O A GLN B 1 298 ? 22.922 -4.574 24.334 0.60 7.57 422 GLN B O 1
ATOM 5058 O O B GLN B 1 298 ? 22.884 -4.661 24.296 0.40 7.63 422 GLN B O 1
ATOM 5069 N N . TRP B 1 299 ? 22.276 -5.075 26.424 1.00 7.70 423 TRP B N 1
ATOM 5070 C CA . TRP B 1 299 ? 21.809 -3.728 26.715 1.00 7.81 423 TRP B CA 1
ATOM 5071 C C . TRP B 1 299 ? 22.924 -2.686 26.594 1.00 8.09 423 TRP B C 1
ATOM 5072 O O . TRP B 1 299 ? 22.764 -1.677 25.925 1.00 7.80 423 TRP B O 1
ATOM 5083 N N . VAL B 1 300 ? 24.060 -2.934 27.234 1.00 8.39 424 VAL B N 1
ATOM 5084 C CA . VAL B 1 300 ? 25.115 -1.922 27.250 1.00 8.24 424 VAL B CA 1
ATOM 5085 C C . VAL B 1 300 ? 25.803 -1.805 25.884 1.00 8.85 424 VAL B C 1
ATOM 5086 O O . VAL B 1 300 ? 26.125 -0.711 25.460 1.00 8.73 424 VAL B O 1
ATOM 5090 N N . ARG B 1 301 ? 26.002 -2.925 25.198 1.00 9.45 425 ARG B N 1
ATOM 5091 C CA . ARG B 1 301 ? 26.595 -2.898 23.876 1.00 10.08 425 ARG B CA 1
ATOM 5092 C C . ARG B 1 301 ? 25.713 -2.075 22.940 1.00 10.39 425 ARG B C 1
ATOM 5093 O O . ARG B 1 301 ? 26.211 -1.270 22.167 1.00 9.92 425 ARG B O 1
ATOM 5101 N N . SER B 1 302 ? 24.399 -2.260 23.038 1.00 10.92 426 SER B N 1
ATOM 5102 C CA . SER B 1 302 ? 23.462 -1.512 22.210 1.00 11.80 426 SER B CA 1
ATOM 5103 C C . SER B 1 302 ? 23.523 -0.024 22.529 1.00 11.92 426 SER B C 1
ATOM 5104 O O . SER B 1 302 ? 23.517 0.795 21.613 1.00 12.32 426 SER B O 1
ATOM 5107 N N . LYS B 1 303 ? 23.624 0.330 23.809 1.00 12.31 427 LYS B N 1
ATOM 5108 C CA . LYS B 1 303 ? 23.802 1.741 24.181 1.00 12.45 427 LYS B CA 1
ATOM 5109 C C . LYS B 1 303 ? 25.061 2.320 23.536 1.00 12.57 427 LYS B C 1
ATOM 5110 O O . LYS B 1 303 ? 25.027 3.407 22.968 1.00 12.70 427 LYS B O 1
ATOM 5116 N N . LEU B 1 304 ? 26.158 1.572 23.591 1.00 12.60 428 LEU B N 1
ATOM 5117 C CA . LEU B 1 304 ? 27.455 2.065 23.124 1.00 13.26 428 LEU B CA 1
ATOM 5118 C C . LEU B 1 304 ? 27.546 2.191 21.607 1.00 14.58 428 LEU B C 1
ATOM 5119 O O . LEU B 1 304 ? 28.339 2.983 21.098 1.00 15.18 428 LEU B O 1
ATOM 5124 N N . GLN B 1 305 ? 26.729 1.433 20.887 1.00 16.32 429 GLN B N 1
ATOM 5125 C CA . GLN B 1 305 ? 26.813 1.418 19.426 1.00 17.71 429 GLN B CA 1
ATOM 5126 C C . GLN B 1 305 ? 26.083 2.612 18.802 1.00 18.48 429 GLN B C 1
ATOM 5127 O O . GLN B 1 305 ? 26.276 2.913 17.622 1.00 19.59 429 GLN B O 1
ATOM 5133 N N . SER B 1 306 ? 25.278 3.304 19.605 1.00 19.42 430 SER B N 1
ATOM 5134 C CA . SER B 1 306 ? 24.659 4.565 19.201 1.00 19.90 430 SER B CA 1
ATOM 5135 C C . SER B 1 306 ? 24.855 5.618 20.286 0.50 20.05 430 SER B C 1
ATOM 5136 O O . SER B 1 306 ? 25.823 6.374 20.254 0.50 20.56 430 SER B O 1
#

Sequence (611 aa):
GTPVERYGKVQQVCCGTQLCCDEHGNPVQLRGMSTHGIQWFDHCCLTDDSSLDALAYDWKADIIRLSMYIQEDGYETNPRGFTDRMMHHQLIDMATARGLYVIVDWHILTPGDPHYNLDRAKTFFAEIAQQRHASKTNVLYEIANEEPNGVSWASSSIKSSYAEEVIPVIRQRDPDDSSVIIVGTRGWSSLGVSSEGSGPAEIAANPVNASNIIMYAFHFYAASHRDNNYLNALRREASELFPVFVTEFGTETYTGDGANDFQMADRYIDLLMAERKIGWTKKWNYSDDFRSGAVFQPGTCASGGPWSGSSSLKASGQWVRRSKLQSTGTPVERRYGKVQVCCGTQLCCDEHGNPVQLRGMSTHGIQWFDHCCLTDDSSLDALAYDWKADIIRLSMYIQEDGYETNPRGFTDRMMHQLIDMATARGLYVIVDWHHILTPGDPHYNLDRAKTFFAEIAQQRRHASSKTNVLYEIANEEPNGVSWASSSIKSSYAEEVIPVIRQRDPDDSSVIIVGTRRGWSSLGVSEGSGPAEIAANPVNASSNIMYAFHFYAASHRDNYLNALRREASELFPVFVTEFGTETYTGDGANDFQMADRYIDLMAERKIGWTKWNYSDDFRSGAVFQPGTCASGGPWSGSSLKASGQQWVRSKLQS